Protein AF-0000000084616753 (afdb_homodimer)

Organism: Rhizophagus irregularis (strain DAOM 197198w) (NCBI:txid1432141)

pLDDT: mean 83.95, std 11.97, range [37.94, 97.12]

Radius of gyration: 23.98 Å; Cα contacts (8 Å, |Δi|>4): 654; chains: 2; bounding box: 52×78×60 Å

Solvent-accessible surface area (backbone atoms only — not comparable to full-atom values): 26994 Å² total; per-residue (Å²): 109,56,56,58,48,19,50,49,50,15,57,50,40,49,50,49,59,54,37,57,82,29,50,58,42,52,52,34,51,49,46,46,54,54,49,50,50,39,56,55,37,61,53,48,47,67,60,47,55,56,49,48,53,51,49,51,53,41,34,75,71,68,74,53,60,63,65,63,47,51,50,51,51,51,58,56,46,48,59,54,48,46,52,51,36,47,54,21,41,66,48,23,43,66,36,26,42,53,60,92,39,69,69,42,47,50,50,42,42,50,39,51,35,46,41,44,48,32,36,41,28,46,43,52,26,45,36,65,72,36,81,42,68,62,57,27,50,45,50,50,50,48,52,50,52,54,34,50,49,57,32,38,81,50,35,46,70,87,65,44,44,72,79,55,51,62,50,41,78,73,26,55,54,22,42,35,42,54,42,44,49,49,52,48,30,50,89,38,66,26,38,44,70,66,72,96,62,71,66,42,81,90,52,80,48,82,80,78,53,58,49,44,45,24,58,56,51,33,49,70,73,60,63,66,85,79,51,60,67,60,37,51,49,51,39,51,49,47,29,51,49,27,46,50,47,34,45,50,47,58,54,52,59,60,58,62,82,105,108,57,55,57,48,18,50,48,50,15,58,50,41,50,50,49,60,54,37,57,83,30,49,59,42,53,53,34,51,49,48,46,53,55,49,49,53,40,56,55,37,60,54,47,48,64,61,47,55,56,49,48,52,52,50,52,54,41,35,74,72,68,72,54,59,64,63,62,46,51,50,50,51,50,60,56,46,48,59,54,47,47,51,50,35,48,55,21,39,66,48,22,43,66,35,27,41,51,61,92,40,68,69,41,47,50,50,44,41,50,40,51,36,46,41,45,46,32,35,41,28,46,44,52,25,43,36,65,71,37,82,41,70,59,57,28,48,46,51,49,51,49,52,51,52,53,34,49,48,56,31,38,82,50,34,46,70,86,64,43,42,71,79,55,52,61,51,41,77,73,25,56,54,24,43,35,40,54,42,42,50,49,51,48,30,49,91,38,68,26,37,42,71,66,70,96,62,73,68,41,82,90,51,77,48,83,80,77,50,60,48,44,46,25,58,57,53,33,49,70,72,61,62,66,84,81,50,61,65,62,36,51,49,51,39,50,49,48,30,52,50,27,47,52,48,34,46,49,46,57,53,51,59,60,58,62,83,105

Structure (mmCIF, N/CA/C/O backbone):
data_AF-0000000084616753-model_v1
#
loop_
_entity.id
_entity.type
_entity.pdbx_description
1 polymer 'ATP-binding cassette multidrug transporter PDR18'
#
loop_
_atom_site.group_PDB
_atom_site.id
_atom_site.type_symbol
_atom_site.label_atom_id
_atom_site.label_alt_id
_atom_site.label_comp_id
_atom_site.label_asym_id
_atom_site.label_entity_id
_atom_site.label_seq_id
_atom_site.pdbx_PDB_ins_code
_atom_site.Cartn_x
_atom_site.Cartn_y
_atom_site.Cartn_z
_atom_site.occupancy
_atom_site.B_iso_or_equiv
_atom_site.auth_seq_id
_atom_site.auth_comp_id
_atom_site.auth_asym_id
_atom_site.auth_atom_id
_atom_site.pdbx_PDB_model_num
ATOM 1 N N . MET A 1 1 ? -6.938 -13.492 6.566 1 78.94 1 MET A N 1
ATOM 2 C CA . MET A 1 1 ? -6.109 -12.344 6.215 1 78.94 1 MET A CA 1
ATOM 3 C C . MET A 1 1 ? -6.848 -11.039 6.5 1 78.94 1 MET A C 1
ATOM 5 O O . MET A 1 1 ? -6.344 -10.18 7.227 1 78.94 1 MET A O 1
ATOM 9 N N . TYR A 1 2 ? -8.109 -10.969 6.227 1 80.56 2 TYR A N 1
ATOM 10 C CA . TYR A 1 2 ? -8.852 -9.727 6.379 1 80.56 2 TYR A CA 1
ATOM 11 C C . TYR A 1 2 ? -9.203 -9.469 7.84 1 80.56 2 TYR A C 1
ATOM 13 O O . TYR A 1 2 ? -9.211 -8.32 8.289 1 80.56 2 TYR A O 1
ATOM 21 N N . MET A 1 3 ? -9.367 -10.555 8.516 1 84.75 3 MET A N 1
ATOM 22 C CA . MET A 1 3 ? -9.617 -10.398 9.945 1 84.75 3 MET A CA 1
ATOM 23 C C . MET A 1 3 ? -8.359 -9.922 10.672 1 84.75 3 MET A C 1
ATOM 25 O O . MET A 1 3 ? -8.445 -9.102 11.586 1 84.75 3 MET A O 1
ATOM 29 N N . CYS A 1 4 ? -7.23 -10.43 10.188 1 84.75 4 CYS A N 1
ATOM 30 C CA . CYS A 1 4 ? -5.969 -9.992 10.766 1 84.75 4 CYS A CA 1
ATOM 31 C C . CYS A 1 4 ? -5.723 -8.516 10.484 1 84.75 4 CYS A C 1
ATOM 33 O O . CYS A 1 4 ? -5.215 -7.789 11.344 1 84.75 4 CYS A O 1
ATOM 35 N N . LEU A 1 5 ? -6.133 -8.172 9.359 1 84.38 5 LEU A N 1
ATOM 36 C CA . LEU A 1 5 ? -5.996 -6.762 8.992 1 84.38 5 LEU A CA 1
ATOM 37 C C . LEU A 1 5 ? -6.887 -5.887 9.875 1 84.38 5 LEU A C 1
ATOM 39 O O . LEU A 1 5 ? -6.477 -4.805 10.297 1 84.38 5 LEU A O 1
ATOM 43 N N . ALA A 1 6 ? -8.094 -6.395 10.094 1 89 6 ALA A N 1
ATOM 44 C CA . ALA A 1 6 ? -9.023 -5.656 10.938 1 89 6 ALA A CA 1
ATOM 45 C C . ALA A 1 6 ? -8.469 -5.5 12.352 1 89 6 ALA A C 1
ATOM 47 O O . ALA A 1 6 ? -8.562 -4.422 12.945 1 89 6 ALA A O 1
ATOM 48 N N . LEU A 1 7 ? -7.879 -6.535 12.828 1 87.62 7 LEU A N 1
ATOM 49 C CA . LEU A 1 7 ? -7.309 -6.492 14.164 1 87.62 7 LEU A CA 1
ATOM 50 C C . LEU A 1 7 ? -6.098 -5.566 14.211 1 87.62 7 LEU A C 1
ATOM 52 O O . LEU A 1 7 ? -5.895 -4.844 15.195 1 87.62 7 LEU A O 1
ATOM 56 N N . LEU A 1 8 ? -5.41 -5.629 13.195 1 85.88 8 LEU A N 1
ATOM 57 C CA . LEU A 1 8 ? -4.25 -4.75 13.117 1 85.88 8 LEU A CA 1
ATOM 58 C C . LEU A 1 8 ? -4.676 -3.285 13.094 1 85.88 8 LEU A C 1
ATOM 60 O O . LEU A 1 8 ? -4.148 -2.469 13.852 1 85.88 8 LEU A O 1
ATOM 64 N N . MET A 1 9 ? -5.555 -2.963 12.242 1 87 9 MET A N 1
ATOM 65 C CA . MET A 1 9 ? -6.039 -1.59 12.133 1 87 9 MET A CA 1
ATOM 66 C C . MET A 1 9 ? -6.707 -1.149 13.438 1 87 9 MET A C 1
ATOM 68 O O . MET A 1 9 ? -6.465 -0.041 13.914 1 87 9 MET A O 1
ATOM 72 N N . GLY A 1 10 ? -7.543 -2.074 13.961 1 86.25 10 GLY A N 1
ATOM 73 C CA . GLY A 1 10 ? -8.242 -1.763 15.195 1 86.25 10 GLY A CA 1
ATOM 74 C C . GLY A 1 10 ? -7.301 -1.526 16.359 1 86.25 10 GLY A C 1
ATOM 75 O O . GLY A 1 10 ? -7.531 -0.636 17.188 1 86.25 10 GLY A O 1
ATOM 76 N N . SER A 1 11 ? -6.27 -2.252 16.391 1 86.31 11 SER A N 1
ATOM 77 C CA . SER A 1 11 ? -5.324 -2.109 17.484 1 86.31 11 SER A CA 1
ATOM 78 C C . SER A 1 11 ? -4.438 -0.883 17.297 1 86.31 11 SER A C 1
ATOM 80 O O . SER A 1 11 ? -4 -0.269 18.281 1 86.31 11 SER A O 1
ATOM 82 N N . THR A 1 12 ? -4.191 -0.568 16.125 1 85.62 12 THR A N 1
ATOM 83 C CA . THR A 1 12 ? -3.326 0.57 15.836 1 85.62 12 THR A CA 1
ATOM 84 C C . THR A 1 12 ? -4.07 1.884 16.062 1 85.62 12 THR A C 1
ATOM 86 O O . THR A 1 12 ? -3.523 2.822 16.641 1 85.62 12 THR A O 1
ATOM 89 N N . TRP A 1 13 ? -5.195 1.979 15.492 1 88 13 TRP A N 1
ATOM 90 C CA . TRP A 1 13 ? -6.02 3.17 15.664 1 88 13 TRP A CA 1
ATOM 91 C C . TRP A 1 13 ? -7.109 2.93 16.703 1 88 13 TRP A C 1
ATOM 93 O O . TRP A 1 13 ? -8.289 3.178 16.438 1 88 13 TRP A O 1
ATOM 103 N N . TRP A 1 14 ? -6.664 2.426 17.797 1 82.75 14 TRP A N 1
ATOM 104 C CA . TRP A 1 14 ? -7.621 2.082 18.844 1 82.75 14 TRP A CA 1
ATOM 105 C C . TRP A 1 14 ? -8.336 3.328 19.359 1 82.75 14 TRP A C 1
ATOM 107 O O . TRP A 1 14 ? -7.695 4.23 19.906 1 82.75 14 TRP A O 1
ATOM 117 N N . LYS A 1 15 ? -9.625 3.416 19.172 1 80.56 15 LYS A N 1
ATOM 118 C CA . LYS A 1 15 ? -10.477 4.5 19.656 1 80.56 15 LYS A CA 1
ATOM 119 C C . LYS A 1 15 ? -9.844 5.859 19.375 1 80.56 15 LYS A C 1
ATOM 121 O O . LYS A 1 15 ? -9.445 6.566 20.297 1 80.56 15 LYS A O 1
ATOM 126 N N . VAL A 1 16 ? -9.898 6.176 18.094 1 78.12 16 VAL A N 1
ATOM 127 C CA . VAL A 1 16 ? -9.32 7.445 17.656 1 78.12 16 VAL A CA 1
ATOM 128 C C . VAL A 1 16 ? -10.094 8.609 18.281 1 78.12 16 VAL A C 1
ATOM 130 O O . VAL A 1 16 ? -11.328 8.609 18.266 1 78.12 16 VAL A O 1
ATOM 133 N N . GLY A 1 17 ? -9.594 9.32 19.141 1 78 17 GLY A N 1
ATOM 134 C CA . GLY A 1 17 ? -10.195 10.438 19.859 1 78 17 GLY A CA 1
ATOM 135 C C . GLY A 1 17 ? -10.695 11.539 18.938 1 78 17 GLY A C 1
ATOM 136 O O . GLY A 1 17 ? -10.664 11.391 17.703 1 78 17 GLY A O 1
ATOM 137 N N . LEU A 1 18 ? -11.375 12.523 19.484 1 80.62 18 LEU A N 1
ATOM 138 C CA . LEU A 1 18 ? -11.953 13.648 18.75 1 80.62 18 LEU A CA 1
ATOM 139 C C . LEU A 1 18 ? -11.141 14.922 18.984 1 80.62 18 LEU A C 1
ATOM 141 O O . LEU A 1 18 ? -11.695 16.016 18.969 1 80.62 18 LEU A O 1
ATOM 145 N N . GLU A 1 19 ? -9.852 14.641 19.078 1 79.56 19 GLU A N 1
ATOM 146 C CA . GLU A 1 19 ? -8.953 15.789 19.172 1 79.56 19 GLU A CA 1
ATOM 147 C C . GLU A 1 19 ? -8.352 16.125 17.812 1 79.56 19 GLU A C 1
ATOM 149 O O . GLU A 1 19 ? -8.328 15.289 16.906 1 79.56 19 GLU A O 1
ATOM 154 N N . GLN A 1 20 ? -7.926 17.328 17.672 1 76.69 20 GLN A N 1
ATOM 155 C CA . GLN A 1 20 ? -7.367 17.812 16.406 1 76.69 20 GLN A CA 1
ATOM 156 C C . GLN A 1 20 ? -6.215 16.922 15.945 1 76.69 20 GLN A C 1
ATOM 158 O O . GLN A 1 20 ? -6.059 16.672 14.75 1 76.69 20 GLN A O 1
ATOM 163 N N . LYS A 1 21 ? -5.43 16.438 16.938 1 74 21 LYS A N 1
ATOM 164 C CA . LYS A 1 21 ? -4.277 15.617 16.594 1 74 21 LYS A CA 1
ATOM 165 C C . LYS A 1 21 ? -4.715 14.273 16.016 1 74 21 LYS A C 1
ATOM 167 O O . LYS A 1 21 ? -3.951 13.625 15.297 1 74 21 LYS A O 1
ATOM 172 N N . ASN A 1 22 ? -5.984 13.906 16.266 1 81.38 22 ASN A N 1
ATOM 173 C CA . ASN A 1 22 ? -6.477 12.594 15.852 1 81.38 22 ASN A CA 1
ATOM 174 C C . ASN A 1 22 ? -7.129 12.656 14.469 1 81.38 22 ASN A C 1
ATOM 176 O O . ASN A 1 22 ? -7.484 11.625 13.906 1 81.38 22 ASN A O 1
ATOM 180 N N . ILE A 1 23 ? -7.254 13.867 13.961 1 83.81 23 ILE A N 1
ATOM 181 C CA . ILE A 1 23 ? -7.91 14.023 12.664 1 83.81 23 ILE A CA 1
ATOM 182 C C . ILE A 1 23 ? -7.086 13.328 11.578 1 83.81 23 ILE A C 1
ATOM 184 O O . ILE A 1 23 ? -7.629 12.586 10.758 1 83.81 23 ILE A O 1
ATOM 188 N N . GLU A 1 24 ? -5.805 13.523 11.656 1 83.5 24 GLU A N 1
ATOM 189 C CA . GLU A 1 24 ? -4.938 12.898 10.656 1 83.5 24 GLU A CA 1
ATOM 190 C C . GLU A 1 24 ? -4.93 11.383 10.805 1 83.5 24 GLU A C 1
ATOM 192 O O . GLU A 1 24 ? -4.844 10.656 9.812 1 83.5 24 GLU A O 1
ATOM 197 N N . ASP A 1 25 ? -5.055 10.938 12.023 1 85.88 25 ASP A N 1
ATOM 198 C CA . ASP A 1 25 ? -5.082 9.5 12.281 1 85.88 25 ASP A CA 1
ATOM 199 C C . ASP A 1 25 ? -6.359 8.867 11.727 1 85.88 25 ASP A C 1
ATOM 201 O O . ASP A 1 25 ? -6.332 7.75 11.219 1 85.88 25 ASP A O 1
ATOM 205 N N . ARG A 1 26 ? -7.391 9.617 11.852 1 87.75 26 ARG A N 1
ATOM 206 C CA . ARG A 1 26 ? -8.656 9.117 11.312 1 87.75 26 ARG A CA 1
ATOM 207 C C . ARG A 1 26 ? -8.609 9.031 9.797 1 87.75 26 ARG A C 1
ATOM 209 O O . ARG A 1 26 ? -9.07 8.039 9.211 1 87.75 26 ARG A O 1
ATOM 216 N N . PHE A 1 27 ? -8.023 10.031 9.203 1 90 27 PHE A N 1
ATOM 217 C CA . PHE A 1 27 ? -7.855 10.008 7.754 1 90 27 PHE A CA 1
ATOM 218 C C . PHE A 1 27 ? -6.984 8.836 7.324 1 90 27 PHE A C 1
ATOM 220 O O . PHE A 1 27 ? -7.312 8.133 6.363 1 90 27 PHE A O 1
ATOM 227 N N . SER A 1 28 ? -5.949 8.641 8.094 1 91.06 28 SER A N 1
ATOM 228 C CA . SER A 1 28 ? -5.004 7.59 7.734 1 91.06 28 SER A CA 1
ATOM 229 C C . SER A 1 28 ? -5.629 6.207 7.895 1 91.06 28 SER A C 1
ATOM 231 O O . SER A 1 28 ? -5.336 5.293 7.121 1 91.06 28 SER A O 1
ATOM 233 N N . ALA A 1 29 ? -6.438 6.047 8.859 1 90.94 29 ALA A N 1
ATOM 234 C CA . ALA A 1 29 ? -7.105 4.766 9.07 1 90.94 29 ALA A CA 1
ATOM 235 C C . ALA A 1 29 ? -8.008 4.41 7.891 1 90.94 29 ALA A C 1
ATOM 237 O O . ALA A 1 29 ? -8 3.273 7.418 1 90.94 29 ALA A O 1
ATOM 238 N N . HIS A 1 30 ? -8.781 5.387 7.441 1 92.75 30 HIS A N 1
ATOM 239 C CA . HIS A 1 30 ? -9.68 5.145 6.324 1 92.75 30 HIS A CA 1
ATOM 240 C C . HIS A 1 30 ? -8.906 4.902 5.031 1 92.75 30 HIS A C 1
ATOM 242 O O . HIS A 1 30 ? -9.281 4.039 4.234 1 92.75 30 HIS A O 1
ATOM 248 N N . PHE A 1 31 ? -7.906 5.691 4.902 1 93.44 31 PHE A N 1
ATOM 249 C CA . PHE A 1 31 ? -7.066 5.508 3.723 1 93.44 31 PHE A CA 1
ATOM 250 C C . PHE A 1 31 ? -6.477 4.105 3.689 1 93.44 31 PHE A C 1
ATOM 252 O O . PHE A 1 31 ? -6.508 3.436 2.654 1 93.44 31 PHE A O 1
ATOM 259 N N . PHE A 1 32 ? -5.945 3.688 4.797 1 92.5 32 PHE A N 1
ATOM 260 C CA . PHE A 1 32 ? -5.32 2.371 4.898 1 92.5 32 PHE A CA 1
ATOM 261 C C . PHE A 1 32 ? -6.34 1.27 4.629 1 92.5 32 PHE A C 1
ATOM 263 O O . PHE A 1 32 ? -6.039 0.297 3.934 1 92.5 32 PHE A O 1
ATOM 270 N N . SER A 1 33 ? -7.492 1.395 5.168 1 91.44 33 SER A N 1
ATOM 271 C CA . SER A 1 33 ? -8.516 0.373 4.996 1 91.44 33 SER A CA 1
ATOM 272 C C . SER A 1 33 ? -8.852 0.172 3.52 1 91.44 33 SER A C 1
ATOM 274 O O . SER A 1 33 ? -8.891 -0.961 3.035 1 91.44 33 SER A O 1
ATOM 276 N N . VAL A 1 34 ? -9.008 1.267 2.828 1 93.06 34 VAL A N 1
ATOM 277 C CA . VAL A 1 34 ? -9.406 1.198 1.426 1 93.06 34 VAL A CA 1
ATOM 278 C C . VAL A 1 34 ? -8.25 0.659 0.584 1 93.06 34 VAL A C 1
ATOM 280 O O . VAL A 1 34 ? -8.438 -0.262 -0.215 1 93.06 34 VAL A O 1
ATOM 283 N N . THR A 1 35 ? -7.094 1.194 0.803 1 91.69 35 THR A N 1
ATOM 284 C CA . THR A 1 35 ? -5.965 0.876 -0.065 1 91.69 35 THR A CA 1
ATOM 285 C C . THR A 1 35 ? -5.426 -0.519 0.239 1 91.69 35 THR A C 1
ATOM 287 O O . THR A 1 35 ? -5.102 -1.278 -0.677 1 91.69 35 THR A O 1
ATOM 290 N N . PHE A 1 36 ? -5.309 -0.853 1.466 1 89.62 36 PHE A N 1
ATOM 291 C CA . PHE A 1 36 ? -4.719 -2.145 1.792 1 89.62 36 PHE A CA 1
ATOM 292 C C . PHE A 1 36 ? -5.68 -3.279 1.458 1 89.62 36 PHE A C 1
ATOM 294 O O . PHE A 1 36 ? -5.254 -4.355 1.027 1 89.62 36 PHE A O 1
ATOM 301 N N . LEU A 1 37 ? -6.957 -3.074 1.697 1 87.81 37 LEU A N 1
ATOM 302 C CA . LEU A 1 37 ? -7.922 -4.082 1.27 1 87.81 37 LEU A CA 1
ATOM 303 C C . LEU A 1 37 ? -7.855 -4.293 -0.24 1 87.81 37 LEU A C 1
ATOM 305 O O . LEU A 1 37 ? -7.961 -5.422 -0.718 1 87.81 37 LEU A O 1
ATOM 309 N N . SER A 1 38 ? -7.707 -3.211 -0.921 1 90.62 38 SER A N 1
ATOM 310 C CA . SER A 1 38 ? -7.57 -3.297 -2.371 1 90.62 38 SER A CA 1
ATOM 311 C C . SER A 1 38 ? -6.312 -4.062 -2.766 1 90.62 38 SER A C 1
ATOM 313 O O . SER A 1 38 ? -6.336 -4.867 -3.697 1 90.62 38 SER A O 1
ATOM 315 N N . LEU A 1 39 ? -5.27 -3.857 -2.055 1 87.88 39 LEU A N 1
ATOM 316 C CA . LEU A 1 39 ? -4.012 -4.531 -2.355 1 87.88 39 LEU A CA 1
ATOM 317 C C . LEU A 1 39 ? -4.094 -6.016 -2.029 1 87.88 39 LEU A C 1
ATOM 319 O O . LEU A 1 39 ? -3.498 -6.844 -2.721 1 87.88 39 LEU A O 1
ATOM 323 N N . MET A 1 40 ? -4.793 -6.344 -1.05 1 85.56 40 MET A N 1
ATOM 324 C CA . MET A 1 40 ? -4.926 -7.738 -0.638 1 85.56 40 MET A CA 1
ATOM 325 C C . MET A 1 40 ? -5.742 -8.531 -1.653 1 85.56 40 MET A C 1
ATOM 327 O O . MET A 1 40 ? -5.676 -9.758 -1.685 1 85.56 40 MET A O 1
ATOM 331 N N . SER A 1 41 ? -6.512 -7.867 -2.455 1 85.31 41 SER A N 1
ATOM 332 C CA . SER A 1 41 ? -7.309 -8.547 -3.473 1 85.31 41 SER A CA 1
ATOM 333 C C . SER A 1 41 ? -6.426 -9.305 -4.457 1 85.31 41 SER A C 1
ATOM 335 O O . SER A 1 41 ? -6.887 -10.234 -5.125 1 85.31 41 SER A O 1
ATOM 337 N N . VAL A 1 42 ? -5.129 -8.953 -4.523 1 83 42 VAL A N 1
ATOM 338 C CA . VAL A 1 42 ? -4.199 -9.602 -5.441 1 83 42 VAL A CA 1
ATOM 339 C C . VAL A 1 42 ? -4.039 -11.07 -5.055 1 83 42 VAL A C 1
ATOM 341 O O . VAL A 1 42 ? -3.672 -11.898 -5.891 1 83 42 VAL A O 1
ATOM 344 N N . ALA A 1 43 ? -4.32 -11.383 -3.799 1 78.69 43 ALA A N 1
ATOM 345 C CA . ALA A 1 43 ? -4.215 -12.75 -3.303 1 78.69 43 ALA A CA 1
ATOM 346 C C . ALA A 1 43 ? -5.199 -13.672 -4.016 1 78.69 43 ALA A C 1
ATOM 348 O O . ALA A 1 43 ? -5.059 -14.898 -3.971 1 78.69 43 ALA A O 1
ATOM 349 N N . GLY A 1 44 ? -6.18 -13.109 -4.734 1 79.88 44 GLY A N 1
ATOM 350 C CA . GLY A 1 44 ? -7.172 -13.906 -5.438 1 79.88 44 GLY A CA 1
ATOM 351 C C . GLY A 1 44 ? -6.703 -14.367 -6.805 1 79.88 44 GLY A C 1
ATOM 352 O O . GLY A 1 44 ? -7.324 -15.234 -7.418 1 79.88 44 GLY A O 1
ATOM 353 N N . ILE A 1 45 ? -5.57 -13.93 -7.23 1 83.25 45 ILE A N 1
ATOM 354 C CA . ILE A 1 45 ? -5.113 -14.172 -8.594 1 83.25 45 ILE A CA 1
ATOM 355 C C . ILE A 1 45 ? -4.867 -15.664 -8.805 1 83.25 45 ILE A C 1
ATOM 357 O O . ILE A 1 45 ? -5.355 -16.25 -9.773 1 83.25 45 ILE A O 1
ATOM 361 N N . PRO A 1 46 ? -4.105 -16.281 -7.867 1 79.56 46 PRO A N 1
ATOM 362 C CA . PRO A 1 46 ? -3.855 -17.703 -8.102 1 79.56 46 PRO A CA 1
ATOM 363 C C . PRO A 1 46 ? -5.141 -18.531 -8.148 1 79.56 46 PRO A C 1
ATOM 365 O O . PRO A 1 46 ? -5.266 -19.438 -8.984 1 79.56 46 PRO A O 1
ATOM 368 N N . GLY A 1 47 ? -6.074 -18.25 -7.273 1 80.56 47 GLY A N 1
ATOM 369 C CA . GLY A 1 47 ? -7.348 -18.953 -7.289 1 80.56 47 GLY A CA 1
ATOM 370 C C . GLY A 1 47 ? -8.109 -18.781 -8.594 1 80.56 47 GLY A C 1
ATOM 371 O O . GLY A 1 47 ? -8.656 -19.75 -9.133 1 80.56 47 GLY A O 1
ATOM 372 N N . PHE A 1 48 ? -8.031 -17.672 -9.086 1 83.62 48 PHE A N 1
ATOM 373 C CA . PHE A 1 48 ? -8.742 -17.406 -10.328 1 83.62 48 PHE A CA 1
ATOM 374 C C . PHE A 1 48 ? -8.055 -18.094 -11.508 1 83.62 48 PHE A C 1
ATOM 376 O O . PHE A 1 48 ? -8.719 -18.641 -12.391 1 83.62 48 PHE A O 1
ATOM 383 N N . LEU A 1 49 ? -6.809 -18.047 -11.57 1 80.94 49 LEU A N 1
ATOM 384 C CA . LEU A 1 49 ? -6.082 -18.656 -12.68 1 80.94 49 LEU A CA 1
ATOM 385 C C . LEU A 1 49 ? -6.301 -20.156 -12.711 1 80.94 49 LEU A C 1
ATOM 387 O O . LEU A 1 49 ? -6.418 -20.75 -13.789 1 80.94 49 LEU A O 1
ATOM 391 N N . GLU A 1 50 ? -6.297 -20.734 -11.492 1 81.69 50 GLU A N 1
ATOM 392 C CA . GLU A 1 50 ? -6.59 -22.156 -11.43 1 81.69 50 GLU A CA 1
ATOM 393 C C . GLU A 1 50 ? -7.996 -22.453 -11.93 1 81.69 50 GLU A C 1
ATOM 395 O O . GLU A 1 50 ? -8.203 -23.422 -12.68 1 81.69 50 GLU A O 1
ATOM 400 N N . GLU A 1 51 ? -8.922 -21.656 -11.469 1 82.19 51 GLU A N 1
ATOM 401 C CA . GLU A 1 51 ? -10.305 -21.828 -11.883 1 82.19 51 GLU A CA 1
ATOM 402 C C . GLU A 1 51 ? -10.461 -21.625 -13.391 1 82.19 51 GLU A C 1
ATOM 404 O O . GLU A 1 51 ? -11.25 -22.312 -14.039 1 82.19 51 GLU A O 1
ATOM 409 N N . ARG A 1 52 ? -9.781 -20.688 -13.883 1 81.38 52 ARG A N 1
ATOM 410 C CA . ARG A 1 52 ? -9.836 -20.375 -15.305 1 81.38 52 ARG A CA 1
ATOM 411 C C . ARG A 1 52 ? -9.336 -21.547 -16.141 1 81.38 52 ARG A C 1
ATOM 413 O O . ARG A 1 52 ? -9.867 -21.812 -17.219 1 81.38 52 ARG A O 1
ATOM 420 N N . LEU A 1 53 ? -8.328 -22.203 -15.648 1 80.81 53 LEU A N 1
ATOM 421 C CA . LEU A 1 53 ? -7.801 -23.359 -16.359 1 80.81 53 LEU A CA 1
ATOM 422 C C . LEU A 1 53 ? -8.844 -24.469 -16.438 1 80.81 53 LEU A C 1
ATOM 424 O O . LEU A 1 53 ? -8.992 -25.109 -17.469 1 80.81 53 LEU A O 1
ATOM 428 N N . VAL A 1 54 ? -9.516 -24.641 -15.344 1 80.06 54 VAL A N 1
ATOM 429 C CA . VAL A 1 54 ? -10.57 -25.656 -15.297 1 80.06 54 VAL A CA 1
ATOM 430 C C . VAL A 1 54 ? -11.703 -25.266 -16.25 1 80.06 54 VAL A C 1
ATOM 432 O O . VAL A 1 54 ? -12.203 -26.109 -17 1 80.06 54 VAL A O 1
ATOM 435 N N . PHE A 1 55 ? -12.07 -24.047 -16.219 1 82.25 55 PHE A N 1
ATOM 436 C CA . PHE A 1 55 ? -13.125 -23.547 -17.078 1 82.25 55 PHE A CA 1
ATOM 437 C C . PHE A 1 55 ? -12.766 -23.75 -18.547 1 82.25 55 PHE A C 1
ATOM 439 O O . PHE A 1 55 ? -13.609 -24.156 -19.344 1 82.25 55 PHE A O 1
ATOM 446 N N . GLN A 1 56 ? -11.57 -23.453 -18.922 1 79.81 56 GLN A N 1
ATOM 447 C CA . GLN A 1 56 ? -11.133 -23.578 -20.297 1 79.81 56 GLN A CA 1
ATOM 448 C C . GLN A 1 56 ? -11.18 -25.047 -20.75 1 79.81 56 GLN A C 1
ATOM 450 O O . GLN A 1 56 ? -11.555 -25.328 -21.891 1 79.81 56 GLN A O 1
ATOM 455 N N . ARG A 1 57 ? -10.922 -25.891 -19.828 1 80.69 57 ARG A N 1
ATOM 456 C CA . ARG A 1 57 ? -10.977 -27.312 -20.156 1 80.69 57 ARG A CA 1
ATOM 457 C C . ARG A 1 57 ? -12.414 -27.766 -20.359 1 80.69 57 ARG A C 1
ATOM 459 O O . ARG A 1 57 ? -12.703 -28.516 -21.297 1 80.69 57 ARG A O 1
ATOM 466 N N . GLU A 1 58 ? -13.227 -27.312 -19.531 1 78.62 58 GLU A N 1
ATOM 467 C CA . GLU A 1 58 ? -14.633 -27.688 -19.625 1 78.62 58 GLU A CA 1
ATOM 468 C C . GLU A 1 58 ? -15.305 -27.047 -20.828 1 78.62 58 GLU A C 1
ATOM 470 O O . GLU A 1 58 ? -16.188 -27.641 -21.453 1 78.62 58 GLU A O 1
ATOM 475 N N . ARG A 1 59 ? -14.914 -25.906 -21.188 1 77.69 59 ARG A N 1
ATOM 476 C CA . ARG A 1 59 ? -15.453 -25.203 -22.344 1 77.69 59 ARG A CA 1
ATOM 477 C C . ARG A 1 59 ? -15.031 -25.875 -23.641 1 77.69 59 ARG A C 1
ATOM 479 O O . ARG A 1 59 ? -15.781 -25.875 -24.625 1 77.69 59 ARG A O 1
ATOM 486 N N . SER A 1 60 ? -13.812 -26.297 -23.594 1 78.31 60 SER A N 1
ATOM 487 C CA . SER A 1 60 ? -13.297 -26.969 -24.781 1 78.31 60 SER A CA 1
ATOM 488 C C . SER A 1 60 ? -14.102 -28.219 -25.109 1 78.31 60 SER A C 1
ATOM 490 O O . SER A 1 60 ? -14.195 -28.625 -26.266 1 78.31 60 SER A O 1
ATOM 492 N N . ILE A 1 61 ? -14.797 -28.719 -24.078 1 75.69 61 ILE A N 1
ATOM 493 C CA . ILE A 1 61 ? -15.602 -29.922 -24.297 1 75.69 61 ILE A CA 1
ATOM 494 C C . ILE A 1 61 ? -17.062 -29.531 -24.5 1 75.69 61 ILE A C 1
ATOM 496 O O . ILE A 1 61 ? -17.922 -30.391 -24.672 1 75.69 61 ILE A O 1
ATOM 500 N N . GLY A 1 62 ? -17.359 -28.234 -24.594 1 69.75 62 GLY A N 1
ATOM 501 C CA . GLY A 1 62 ? -18.688 -27.719 -24.922 1 69.75 62 GLY A CA 1
ATOM 502 C C . GLY A 1 62 ? -19.625 -27.672 -23.734 1 69.75 62 GLY A C 1
ATOM 503 O O . GLY A 1 62 ? -20.844 -27.578 -23.891 1 69.75 62 GLY A O 1
ATOM 504 N N . PHE A 1 63 ? -19.156 -27.797 -22.547 1 69.25 63 PHE A N 1
ATOM 505 C CA . PHE A 1 63 ? -20 -27.953 -21.375 1 69.25 63 PHE A CA 1
ATOM 506 C C . PHE A 1 63 ? -20.547 -26.609 -20.906 1 69.25 63 PHE A C 1
ATOM 508 O O . PHE A 1 63 ? -21.719 -26.516 -20.516 1 69.25 63 PHE A O 1
ATOM 515 N N . TYR A 1 64 ? -19.719 -25.578 -20.875 1 69.38 64 TYR A N 1
ATOM 516 C CA . TYR A 1 64 ? -20.188 -24.328 -20.297 1 69.38 64 TYR A CA 1
ATOM 517 C C . TYR A 1 64 ? -19.953 -23.156 -21.266 1 69.38 64 TYR A C 1
ATOM 519 O O . TYR A 1 64 ? -19 -23.156 -22.031 1 69.38 64 TYR A O 1
ATOM 527 N N . SER A 1 65 ? -21.047 -22.312 -21.359 1 83.75 65 SER A N 1
ATOM 528 C CA . SER A 1 65 ? -20.875 -21.062 -22.094 1 83.75 65 SER A CA 1
ATOM 529 C C . SER A 1 65 ? -20.234 -19.984 -21.234 1 83.75 65 SER A C 1
ATOM 531 O O . SER A 1 65 ? -20.203 -20.109 -20 1 83.75 65 SER A O 1
ATOM 533 N N . VAL A 1 66 ? -19.641 -19.031 -21.812 1 87.62 66 VAL A N 1
ATOM 534 C CA . VAL A 1 66 ? -18.891 -17.969 -21.156 1 87.62 66 VAL A CA 1
ATOM 535 C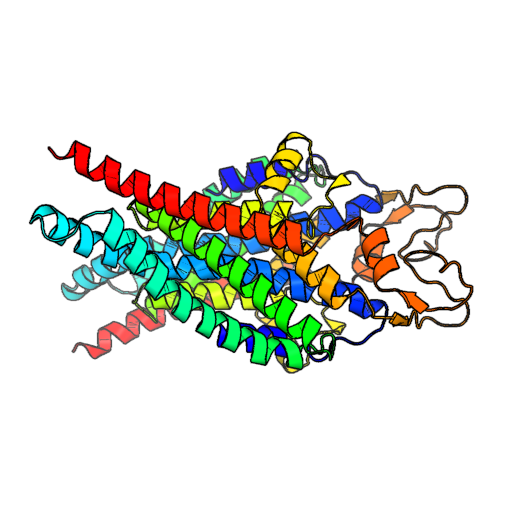 C . VAL A 1 66 ? -19.844 -17.141 -20.297 1 87.62 66 VAL A C 1
ATOM 537 O O . VAL A 1 66 ? -19.5 -16.781 -19.156 1 87.62 66 VAL A O 1
ATOM 540 N N . GLY A 1 67 ? -21.062 -16.891 -20.688 1 88.94 67 GLY A N 1
ATOM 541 C CA . GLY A 1 67 ? -22.031 -16.078 -19.984 1 88.94 67 GLY A CA 1
ATOM 542 C C . GLY A 1 67 ? -22.391 -16.625 -18.625 1 88.94 67 GLY A C 1
ATOM 543 O O . GLY A 1 67 ? -22.172 -15.977 -17.594 1 88.94 67 GLY A O 1
ATOM 544 N N . PRO A 1 68 ? -22.797 -17.906 -18.656 1 88.31 68 PRO A N 1
ATOM 545 C CA . PRO A 1 68 ? -23.156 -18.531 -17.375 1 88.31 68 PRO A CA 1
ATOM 546 C C . PRO A 1 68 ? -21.969 -18.625 -16.422 1 88.31 68 PRO A C 1
ATOM 548 O O . PRO A 1 68 ? -22.141 -18.516 -15.195 1 88.31 68 PRO A O 1
ATOM 551 N N . TYR A 1 69 ? -20.859 -18.781 -16.953 1 88.5 69 TYR A N 1
ATOM 552 C CA . TYR A 1 69 ? -19.672 -18.875 -16.109 1 88.5 69 TYR A CA 1
ATOM 553 C C . TYR A 1 69 ? -19.391 -17.562 -15.406 1 88.5 69 TYR A C 1
ATOM 555 O O . TYR A 1 69 ? -19.156 -17.531 -14.195 1 88.5 69 TYR A O 1
ATOM 563 N N . VAL A 1 70 ? -19.375 -16.531 -16.203 1 90.25 70 VAL A N 1
ATOM 564 C CA . VAL A 1 70 ? -19.094 -15.211 -15.648 1 90.25 70 VAL A CA 1
ATOM 565 C C . VAL A 1 70 ? -20.156 -14.836 -14.617 1 90.25 70 VAL A C 1
ATOM 567 O O . VAL A 1 70 ? -19.844 -14.289 -13.562 1 90.25 70 VAL A O 1
ATOM 570 N N . LEU A 1 71 ? -21.359 -15.188 -14.898 1 91.06 71 LEU A N 1
ATOM 571 C CA . LEU A 1 71 ? -22.453 -14.891 -13.977 1 91.06 71 LEU A CA 1
ATOM 572 C C . LEU A 1 71 ? -22.328 -15.727 -12.711 1 91.06 71 LEU A C 1
ATOM 574 O O . LEU A 1 71 ? -22.578 -15.234 -11.609 1 91.06 71 LEU A O 1
ATOM 578 N N . ALA A 1 72 ? -22.016 -17 -12.891 1 88.81 72 ALA A N 1
ATOM 579 C CA . ALA A 1 72 ? -21.828 -17.875 -11.734 1 88.81 72 ALA A CA 1
ATOM 580 C C . ALA A 1 72 ? -20.656 -17.406 -10.867 1 88.81 72 ALA A C 1
ATOM 582 O O . ALA A 1 72 ? -20.766 -17.375 -9.641 1 88.81 72 ALA A O 1
ATOM 583 N N . ASN A 1 73 ? -19.656 -17.016 -11.578 1 88.75 73 ASN A N 1
ATOM 584 C CA . ASN A 1 73 ? -18.484 -16.5 -10.859 1 88.75 73 ASN A CA 1
ATOM 585 C C . ASN A 1 73 ? -18.828 -15.25 -10.062 1 88.75 73 ASN A C 1
ATOM 587 O O . ASN A 1 73 ? -18.406 -15.109 -8.914 1 88.75 73 ASN A O 1
ATOM 591 N N . THR A 1 74 ? -19.562 -14.398 -10.648 1 90.94 74 THR A N 1
ATOM 592 C CA . THR A 1 74 ? -19.953 -13.148 -10 1 90.94 74 THR A CA 1
ATOM 593 C C . THR A 1 74 ? -20.906 -13.422 -8.828 1 90.94 74 THR A C 1
ATOM 595 O O . THR A 1 74 ? -20.75 -12.844 -7.75 1 90.94 74 THR A O 1
ATOM 598 N N . LEU A 1 75 ? -21.797 -14.305 -9 1 91.12 75 LEU A N 1
ATOM 599 C CA . LEU A 1 75 ? -22.797 -14.617 -7.977 1 91.12 75 LEU A CA 1
ATOM 600 C C . LEU A 1 75 ? -22.141 -15.32 -6.789 1 91.12 75 LEU A C 1
ATOM 602 O O . LEU A 1 75 ? -22.547 -15.117 -5.645 1 91.12 75 LEU A O 1
ATOM 606 N N . ILE A 1 76 ? -21.234 -16.109 -7.035 1 88.38 76 ILE A N 1
ATOM 607 C CA . ILE A 1 76 ? -20.547 -16.844 -5.973 1 88.38 76 ILE A CA 1
ATOM 608 C C . ILE A 1 76 ? -19.594 -15.914 -5.238 1 88.38 76 ILE A C 1
ATOM 610 O O . ILE A 1 76 ? -19.438 -16 -4.02 1 88.38 76 ILE A O 1
ATOM 614 N N . SER A 1 77 ? -18.969 -15.039 -5.969 1 89.31 77 SER A N 1
ATOM 615 C CA . SER A 1 77 ? -18 -14.125 -5.379 1 89.31 77 SER A CA 1
ATOM 616 C C . SER A 1 77 ? -18.688 -13.102 -4.473 1 89.31 77 SER A C 1
ATOM 618 O O . SER A 1 77 ? -18.109 -12.648 -3.49 1 89.31 77 SER A O 1
ATOM 620 N N . THR A 1 78 ? -19.922 -12.781 -4.77 1 92 78 THR A N 1
ATOM 621 C CA . THR A 1 78 ? -20.609 -11.711 -4.066 1 92 78 THR A CA 1
ATOM 622 C C . THR A 1 78 ? -20.828 -12.07 -2.6 1 92 78 THR A C 1
ATOM 624 O O . THR A 1 78 ? -20.438 -11.312 -1.707 1 92 78 THR A O 1
ATOM 627 N N . PRO A 1 79 ? -21.375 -13.242 -2.326 1 92.31 79 PRO A N 1
ATOM 628 C CA . PRO A 1 79 ? -21.531 -13.586 -0.912 1 92.31 79 PRO A CA 1
ATOM 629 C C . PRO A 1 79 ? -20.203 -13.75 -0.194 1 92.31 79 PRO A C 1
ATOM 631 O O . PRO A 1 79 ? -20.078 -13.43 0.992 1 92.31 79 PRO A O 1
ATOM 634 N N . PHE A 1 80 ? -19.297 -14.266 -0.862 1 90.69 80 PHE A N 1
ATOM 635 C CA . PHE A 1 80 ? -17.984 -14.453 -0.271 1 90.69 80 PHE A CA 1
ATOM 636 C C . PHE A 1 80 ? -17.375 -13.109 0.107 1 90.69 80 PHE A C 1
ATOM 638 O O . PHE A 1 80 ? -16.859 -12.945 1.216 1 90.69 80 PHE A O 1
ATOM 645 N N . LEU A 1 81 ? -17.438 -12.156 -0.781 1 92.5 81 LEU A N 1
ATOM 646 C CA . LEU A 1 81 ? -16.906 -10.828 -0.523 1 92.5 81 LEU A CA 1
ATOM 647 C C . LEU A 1 81 ? -17.688 -10.133 0.59 1 92.5 81 LEU A C 1
ATOM 649 O O . LEU A 1 81 ? -17.109 -9.383 1.384 1 92.5 81 LEU A O 1
ATOM 653 N N . MET A 1 82 ? -18.938 -10.422 0.618 1 94.06 82 MET A N 1
ATOM 654 C CA . MET A 1 82 ? -19.781 -9.836 1.664 1 94.06 82 MET A CA 1
ATOM 655 C C . MET A 1 82 ? -19.359 -10.352 3.039 1 94.06 82 MET A C 1
ATOM 657 O O . MET A 1 82 ? -19.312 -9.586 4.004 1 94.06 82 MET A O 1
ATOM 661 N N . ILE A 1 83 ? -19.094 -11.586 3.09 1 93.44 83 ILE A N 1
ATOM 662 C CA . ILE A 1 83 ? -18.672 -12.172 4.355 1 93.44 83 ILE A CA 1
ATOM 663 C C . ILE A 1 83 ? -17.328 -11.578 4.781 1 93.44 83 ILE A C 1
ATOM 665 O O . ILE A 1 83 ? -17.125 -11.242 5.953 1 93.44 83 ILE A O 1
ATOM 669 N N . ILE A 1 84 ? -16.469 -11.414 3.863 1 90.62 84 ILE A N 1
ATOM 670 C CA . ILE A 1 84 ? -15.148 -10.852 4.137 1 90.62 84 ILE A CA 1
ATOM 671 C C . ILE A 1 84 ? -15.289 -9.414 4.633 1 90.62 84 ILE A C 1
ATOM 673 O O . ILE A 1 84 ? -14.711 -9.039 5.652 1 90.62 84 ILE A O 1
ATOM 677 N N . THR A 1 85 ? -16.078 -8.656 3.963 1 93.06 85 THR A N 1
ATOM 678 C CA . THR A 1 85 ? -16.25 -7.246 4.305 1 93.06 85 THR A CA 1
ATOM 679 C C . THR A 1 85 ? -16.984 -7.098 5.637 1 93.06 85 THR A C 1
ATOM 681 O O . THR A 1 85 ? -16.641 -6.219 6.434 1 93.06 85 THR A O 1
ATOM 684 N N . LEU A 1 86 ? -17.969 -7.953 5.816 1 93.5 86 LEU A N 1
ATOM 685 C CA . LEU A 1 86 ? -18.688 -7.914 7.078 1 93.5 86 LEU A CA 1
ATOM 686 C C . LEU A 1 86 ? -17.781 -8.25 8.25 1 93.5 86 LEU A C 1
ATOM 688 O O . LEU 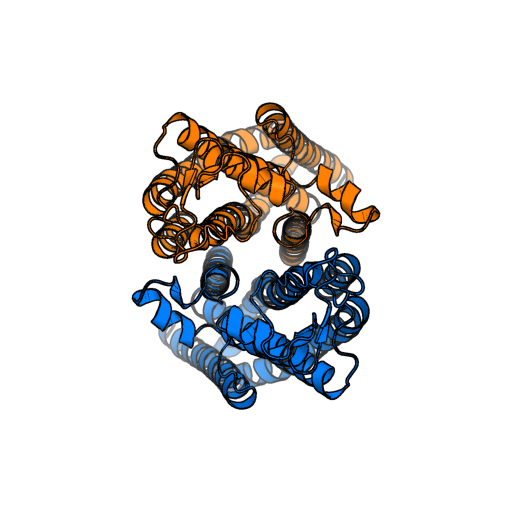A 1 86 ? -17.828 -7.59 9.289 1 93.5 86 LEU A O 1
ATOM 692 N N . SER A 1 87 ? -17.047 -9.258 8.102 1 92.38 87 SER A N 1
ATOM 693 C CA . SER A 1 87 ? -16.125 -9.656 9.148 1 92.38 87 SER A CA 1
ATOM 694 C C . SER A 1 87 ? -15.109 -8.555 9.438 1 92.38 87 SER A C 1
ATOM 696 O O . SER A 1 87 ? -14.766 -8.297 10.594 1 92.38 87 SER A O 1
ATOM 698 N N . PHE A 1 88 ? -14.625 -7.941 8.43 1 92.38 88 PHE A N 1
ATOM 699 C CA . PHE A 1 88 ? -13.664 -6.852 8.57 1 92.38 88 PHE A CA 1
ATOM 700 C C . PHE A 1 88 ? -14.305 -5.656 9.266 1 92.38 88 PHE A C 1
ATOM 702 O O . PHE A 1 88 ? -13.758 -5.121 10.227 1 92.38 88 PHE A O 1
ATOM 709 N N . SER A 1 89 ? -15.469 -5.27 8.82 1 92 89 SER A N 1
ATOM 710 C CA . SER A 1 89 ? -16.109 -4.051 9.289 1 92 89 SER A CA 1
ATOM 711 C C . SER A 1 89 ? -16.609 -4.199 10.727 1 92 89 SER A C 1
ATOM 713 O O . SER A 1 89 ? -16.562 -3.248 11.508 1 92 89 SER A O 1
ATOM 715 N N . ILE A 1 90 ? -17.078 -5.359 11.047 1 90.75 90 ILE A N 1
ATOM 716 C CA . ILE A 1 90 ? -17.625 -5.586 12.383 1 90.75 90 ILE A CA 1
ATOM 717 C C . ILE A 1 90 ? -16.5 -5.48 13.422 1 90.75 90 ILE A C 1
ATOM 719 O O . ILE A 1 90 ? -16.734 -5.035 14.547 1 90.75 90 ILE A O 1
ATOM 723 N N . ILE A 1 91 ? -15.359 -5.77 13.031 1 91.06 91 ILE A N 1
ATOM 724 C CA . ILE A 1 91 ? -14.234 -5.738 13.961 1 91.06 91 ILE A CA 1
ATOM 725 C C . ILE A 1 91 ? -13.562 -4.367 13.914 1 91.06 91 ILE A C 1
ATOM 727 O O . ILE A 1 91 ? -13.414 -3.711 14.953 1 91.06 91 ILE A O 1
ATOM 731 N N . ALA A 1 92 ? -13.289 -3.951 12.75 1 89.69 92 ALA A N 1
ATOM 732 C CA . ALA A 1 92 ? -12.5 -2.732 12.57 1 89.69 92 ALA A CA 1
ATOM 733 C C . ALA A 1 92 ? -13.297 -1.501 12.992 1 89.69 92 ALA A C 1
ATOM 735 O O . ALA A 1 92 ? -12.773 -0.611 13.664 1 89.69 92 ALA A O 1
ATOM 736 N N . TYR A 1 93 ? -14.578 -1.442 12.688 1 90.38 93 TYR A N 1
ATOM 737 C CA . TYR A 1 93 ? -15.391 -0.247 12.891 1 90.38 93 TYR A CA 1
ATOM 738 C C . TYR A 1 93 ? -15.5 0.095 14.367 1 90.38 93 TYR A C 1
ATOM 740 O O . TYR A 1 93 ? -15.156 1.205 14.781 1 90.38 93 TYR A O 1
ATOM 748 N N . PRO A 1 94 ? -15.891 -0.808 15.219 1 88.06 94 PRO A N 1
ATOM 749 C CA . PRO A 1 94 ? -15.969 -0.464 16.641 1 88.06 94 PRO A CA 1
ATOM 750 C C . PRO A 1 94 ? -14.602 -0.293 17.281 1 88.06 94 PRO A C 1
ATOM 752 O O . PRO A 1 94 ? -14.445 0.504 18.219 1 88.06 94 PRO A O 1
ATOM 755 N N . MET A 1 95 ? -13.656 -0.958 16.906 1 87.94 95 MET A N 1
ATOM 756 C CA . MET A 1 95 ? -12.328 -0.875 17.5 1 87.94 95 MET A CA 1
ATOM 757 C C . MET A 1 95 ? -11.695 0.486 17.219 1 87.94 95 MET A C 1
ATOM 759 O O . MET A 1 95 ? -11.023 1.051 18.094 1 87.94 95 MET A O 1
ATOM 763 N N . ILE A 1 96 ? -11.828 0.994 16.031 1 86.94 96 ILE A N 1
ATOM 764 C CA . ILE A 1 96 ? -11.266 2.293 15.672 1 86.94 96 ILE A CA 1
ATOM 765 C C . ILE A 1 96 ? -12.078 3.404 16.328 1 86.94 96 ILE A C 1
ATOM 767 O O . ILE A 1 96 ? -11.57 4.504 16.562 1 86.94 96 ILE A O 1
ATOM 771 N N . GLY A 1 97 ? -13.266 3.113 16.781 1 83.94 97 GLY A N 1
ATOM 772 C CA . GLY A 1 97 ? -14.109 4.09 17.438 1 83.94 97 GLY A CA 1
ATOM 773 C C . GLY A 1 97 ? -14.734 5.09 16.484 1 83.94 97 GLY A C 1
ATOM 774 O O . GLY A 1 97 ? -14.734 6.293 16.766 1 83.94 97 GLY A O 1
ATOM 775 N N . LEU A 1 98 ? -15.211 4.648 15.438 1 81.5 98 LEU A N 1
ATOM 776 C CA . LEU A 1 98 ? -15.828 5.535 14.453 1 81.5 98 LEU A CA 1
ATOM 777 C C . LEU A 1 98 ? -17.234 5.93 14.883 1 81.5 98 LEU A C 1
ATOM 779 O O . LEU A 1 98 ? -17.656 5.641 16.016 1 81.5 98 LEU A O 1
ATOM 783 N N . HIS A 1 99 ? -17.828 6.754 14.078 1 77.44 99 HIS A N 1
ATOM 784 C CA . HIS A 1 99 ? -19.125 7.309 14.43 1 77.44 99 HIS A CA 1
ATOM 785 C C . HIS A 1 99 ? -20.078 6.219 14.906 1 77.44 99 HIS A C 1
ATOM 787 O O . HIS A 1 99 ? -20.312 5.234 14.195 1 77.44 99 HIS A O 1
ATOM 793 N N . GLU A 1 100 ? -20.547 6.375 16.156 1 76.75 100 GLU A N 1
ATOM 794 C CA . GLU A 1 100 ? -21.406 5.359 16.766 1 76.75 100 GLU A CA 1
ATOM 795 C C . GLU A 1 100 ? -22.828 5.453 16.25 1 76.75 100 GLU A C 1
ATOM 797 O O . GLU A 1 100 ? -23.734 5.891 16.953 1 76.75 100 GLU A O 1
ATOM 802 N N . ASN A 1 101 ? -23.062 5.391 15.016 1 84.88 101 ASN A N 1
ATOM 803 C CA . ASN A 1 101 ? -24.375 5.383 14.375 1 84.88 101 ASN A CA 1
ATOM 804 C C . ASN A 1 101 ? -24.484 4.258 13.352 1 84.88 101 ASN A C 1
ATOM 806 O O . ASN A 1 101 ? -23.562 4.02 12.57 1 84.88 101 ASN A O 1
ATOM 810 N N . ILE A 1 102 ? -25.547 3.607 13.406 1 86.38 102 ILE A N 1
ATOM 811 C CA . ILE A 1 102 ? -25.781 2.445 12.555 1 86.38 102 ILE A CA 1
ATOM 812 C C . ILE A 1 102 ? -25.75 2.865 11.086 1 86.38 102 ILE A C 1
ATOM 814 O O . ILE A 1 102 ? -25.266 2.121 10.234 1 86.38 102 ILE A O 1
ATOM 818 N N . TYR A 1 103 ? -26.281 4.055 10.828 1 87.69 103 TYR A N 1
ATOM 819 C CA . TYR A 1 103 ? -26.312 4.535 9.453 1 87.69 103 TYR A CA 1
ATOM 820 C C . TYR A 1 103 ? -24.891 4.699 8.914 1 87.69 103 TYR A C 1
ATOM 822 O O . TYR A 1 103 ? -24.609 4.285 7.785 1 87.69 103 TYR A O 1
ATOM 830 N N . ASN A 1 104 ? -24.031 5.254 9.711 1 90.19 104 ASN A N 1
ATOM 831 C CA . ASN A 1 104 ? -22.641 5.457 9.297 1 90.19 104 ASN A CA 1
ATOM 832 C C . ASN A 1 104 ? -21.891 4.133 9.188 1 90.19 104 ASN A C 1
ATOM 834 O O . ASN A 1 104 ? -21.062 3.963 8.297 1 90.19 104 ASN A O 1
ATOM 838 N N . ALA A 1 105 ? -22.266 3.244 10.039 1 90.75 105 ALA A N 1
ATOM 839 C CA . ALA A 1 105 ? -21.625 1.934 10.008 1 90.75 105 ALA A CA 1
ATOM 840 C C . ALA A 1 105 ? -22.016 1.16 8.75 1 90.75 105 ALA A C 1
ATOM 842 O O . ALA A 1 105 ? -21.172 0.497 8.141 1 90.75 105 ALA A O 1
ATOM 843 N N . ILE A 1 106 ? -23.266 1.249 8.367 1 92.12 106 ILE A N 1
ATOM 844 C CA . ILE A 1 106 ? -23.75 0.553 7.18 1 92.12 106 ILE A CA 1
ATOM 845 C C . ILE A 1 106 ? -23.125 1.168 5.93 1 92.12 106 ILE A C 1
ATOM 847 O O . ILE A 1 106 ? -22.797 0.455 4.98 1 92.12 106 ILE A O 1
ATOM 851 N N . ASN A 1 107 ? -23.016 2.457 5.934 1 92.19 107 ASN A N 1
ATOM 852 C CA . ASN A 1 107 ? -22.375 3.115 4.805 1 92.19 107 ASN A CA 1
ATOM 853 C C . ASN A 1 107 ? -20.906 2.713 4.684 1 92.19 107 ASN A C 1
ATOM 855 O O . ASN A 1 107 ? -20.406 2.49 3.578 1 92.19 107 ASN A O 1
ATOM 859 N N . PHE A 1 108 ? -20.297 2.689 5.844 1 93.5 108 PHE A N 1
ATOM 860 C CA . PHE A 1 108 ? -18.906 2.229 5.848 1 93.5 108 PHE A CA 1
ATOM 861 C C . PHE A 1 108 ? -18.797 0.824 5.27 1 93.5 108 PHE A C 1
ATOM 863 O O . PHE A 1 108 ? -17.984 0.573 4.383 1 93.5 108 PHE A O 1
ATOM 870 N N . LEU A 1 109 ? -19.656 -0.02 5.691 1 93.94 109 LEU A N 1
ATOM 871 C CA . LEU A 1 109 ? -19.688 -1.402 5.227 1 93.94 109 LEU A CA 1
ATOM 872 C C . LEU A 1 109 ? -19.969 -1.471 3.732 1 93.94 109 LEU A C 1
ATOM 874 O O . LEU A 1 109 ? -19.312 -2.213 2.998 1 93.94 109 LEU A O 1
ATOM 878 N N . ALA A 1 110 ? -20.922 -0.731 3.318 1 95.38 110 ALA A N 1
ATOM 879 C CA . ALA A 1 110 ? -21.344 -0.746 1.921 1 95.38 110 ALA A CA 1
ATOM 880 C C . ALA A 1 110 ? -20.203 -0.297 1.001 1 95.38 110 ALA A C 1
ATOM 882 O O . ALA A 1 110 ? -19.953 -0.924 -0.029 1 95.38 110 ALA A O 1
ATOM 883 N N . PHE A 1 111 ? -19.531 0.72 1.372 1 96.12 111 PHE A N 1
ATOM 884 C CA . PHE A 1 111 ? -18.484 1.257 0.501 1 96.12 111 PHE A CA 1
ATOM 885 C C . PHE A 1 111 ? -17.25 0.374 0.533 1 96.12 111 PHE A C 1
ATOM 887 O O . PHE A 1 111 ? -16.547 0.241 -0.474 1 96.12 111 PHE A O 1
ATOM 894 N N . ILE A 1 112 ? -16.938 -0.209 1.681 1 94.88 112 ILE A N 1
ATOM 895 C CA . ILE A 1 112 ? -15.844 -1.168 1.733 1 94.88 112 ILE A CA 1
ATOM 896 C C . ILE A 1 112 ? -16.172 -2.377 0.86 1 94.88 112 ILE A C 1
ATOM 898 O O . ILE A 1 112 ? -15.297 -2.908 0.171 1 94.88 112 ILE A O 1
ATOM 902 N N . PHE A 1 113 ? -17.422 -2.807 0.91 1 96.19 113 PHE A N 1
ATOM 903 C CA . PHE A 1 113 ? -17.875 -3.914 0.076 1 96.19 113 PHE A CA 1
ATOM 904 C C . PHE A 1 113 ? -17.719 -3.578 -1.402 1 96.19 113 PHE A C 1
ATOM 906 O O . PHE A 1 113 ? -17.188 -4.379 -2.174 1 96.19 113 PHE A O 1
ATOM 913 N N . LEU A 1 114 ? -18.172 -2.414 -1.766 1 96.44 114 LEU A N 1
ATOM 914 C CA . LEU A 1 114 ? -18.062 -1.992 -3.158 1 96.44 114 LEU A CA 1
ATOM 915 C C . LEU A 1 114 ? -16.609 -1.894 -3.582 1 96.44 114 LEU A C 1
ATOM 917 O O . LEU A 1 114 ? -16.25 -2.254 -4.711 1 96.44 114 LEU A O 1
ATOM 921 N N . THR A 1 115 ? -15.781 -1.397 -2.701 1 95.69 115 THR A N 1
ATOM 922 C CA . THR A 1 115 ? -14.352 -1.277 -2.98 1 95.69 115 THR A CA 1
ATOM 923 C C . THR A 1 115 ? -13.734 -2.646 -3.254 1 95.69 115 THR A C 1
ATOM 925 O O . THR A 1 115 ? -13.031 -2.828 -4.25 1 95.69 115 THR A O 1
ATOM 928 N N . LEU A 1 116 ? -14.023 -3.555 -2.393 1 94.69 116 LEU A N 1
ATOM 929 C CA . LEU A 1 116 ? -13.477 -4.898 -2.557 1 94.69 116 LEU A CA 1
ATOM 930 C C . LEU A 1 116 ? -14.023 -5.559 -3.818 1 94.69 116 LEU A C 1
ATOM 932 O O . LEU A 1 116 ? -13.32 -6.32 -4.48 1 94.69 116 LEU A O 1
ATOM 936 N N . PHE A 1 117 ? -15.242 -5.273 -4.066 1 96.12 117 PHE A N 1
ATOM 937 C CA . PHE A 1 117 ? -15.867 -5.844 -5.254 1 96.12 117 PHE A CA 1
ATOM 938 C C . PHE A 1 117 ? -15.211 -5.316 -6.52 1 96.12 117 PHE A C 1
ATOM 940 O O . PHE A 1 117 ? -14.969 -6.078 -7.461 1 96.12 117 PHE A O 1
ATOM 947 N N . VAL A 1 118 ? -14.961 -4.078 -6.574 1 96.81 118 VAL A N 1
ATOM 948 C CA . VAL A 1 118 ? -14.273 -3.502 -7.73 1 96.81 118 VAL A CA 1
ATOM 949 C C . VAL A 1 118 ? -12.867 -4.07 -7.832 1 96.81 118 VAL A C 1
ATOM 951 O O . VAL A 1 118 ? -12.414 -4.445 -8.922 1 96.81 118 VAL A O 1
ATOM 954 N N . ALA A 1 119 ? -12.164 -4.098 -6.715 1 95.12 119 ALA A N 1
ATOM 955 C CA . ALA A 1 119 ? -10.805 -4.617 -6.703 1 95.12 119 ALA A CA 1
ATOM 956 C C . ALA A 1 119 ? -10.758 -6.055 -7.219 1 95.12 119 ALA A C 1
ATOM 958 O O . ALA A 1 119 ? -9.898 -6.402 -8.039 1 95.12 119 ALA A O 1
ATOM 959 N N . GLU A 1 120 ? -11.641 -6.875 -6.766 1 93.62 120 GLU A N 1
ATOM 960 C CA . GLU A 1 120 ? -11.719 -8.258 -7.215 1 93.62 120 GLU A CA 1
ATOM 961 C C . GLU A 1 120 ? -12.047 -8.336 -8.703 1 93.62 120 GLU A C 1
ATOM 963 O O . GLU A 1 120 ? -11.469 -9.156 -9.43 1 93.62 120 GLU A O 1
ATOM 968 N N . SER A 1 121 ? -12.977 -7.539 -9.117 1 95.44 121 SER A N 1
ATOM 969 C CA . SER A 1 121 ? -13.352 -7.504 -10.523 1 95.44 121 SER A CA 1
ATOM 970 C C . SER A 1 121 ? -12.172 -7.094 -11.398 1 95.44 121 SER A C 1
ATOM 972 O O . SER A 1 121 ? -12 -7.609 -12.508 1 95.44 121 SER A O 1
ATOM 974 N N . MET A 1 122 ? -11.438 -6.172 -10.898 1 95.38 122 MET A N 1
ATOM 975 C CA . MET A 1 122 ? -10.25 -5.742 -11.641 1 95.38 122 MET A CA 1
ATOM 976 C C . MET A 1 122 ? -9.227 -6.871 -11.727 1 95.38 122 MET A C 1
ATOM 978 O O . MET A 1 122 ? -8.625 -7.09 -12.781 1 95.38 122 MET A O 1
ATOM 982 N N . VAL A 1 123 ? -9.055 -7.555 -10.672 1 92.75 123 VAL A N 1
ATOM 983 C CA . VAL A 1 123 ? -8.102 -8.664 -10.617 1 92.75 123 VAL A CA 1
ATOM 984 C C . VAL A 1 123 ? -8.5 -9.742 -11.625 1 92.75 123 VAL A C 1
ATOM 986 O O . VAL A 1 123 ? -7.66 -10.242 -12.375 1 92.75 123 VAL A O 1
ATOM 989 N N . ILE A 1 124 ? -9.742 -10.102 -11.602 1 92.5 124 ILE A N 1
ATOM 990 C CA . ILE A 1 124 ? -10.234 -11.141 -12.5 1 92.5 124 ILE A CA 1
ATOM 991 C C . ILE A 1 124 ? -10.094 -10.68 -13.945 1 92.5 124 ILE A C 1
ATOM 993 O O . ILE A 1 124 ? -9.727 -11.461 -14.82 1 92.5 124 ILE A O 1
ATOM 997 N N . PHE A 1 125 ? -10.375 -9.469 -14.172 1 94.81 125 PHE A N 1
ATOM 998 C CA . PHE A 1 125 ? -10.266 -8.891 -15.508 1 94.81 125 PHE A CA 1
ATOM 999 C C . PHE A 1 125 ? -8.828 -8.953 -16.016 1 94.81 125 PHE A C 1
ATOM 1001 O O . PHE A 1 125 ? -8.57 -9.43 -17.125 1 94.81 125 PHE A O 1
ATOM 1008 N N . ILE A 1 126 ? -7.914 -8.516 -15.227 1 93.81 126 ILE A N 1
ATOM 1009 C CA . ILE A 1 126 ? -6.504 -8.477 -15.602 1 93.81 126 ILE A CA 1
ATOM 1010 C C . ILE A 1 126 ? -5.973 -9.898 -15.758 1 93.81 126 ILE A C 1
ATOM 1012 O O . ILE A 1 126 ? -5.23 -10.195 -16.703 1 93.81 126 ILE A O 1
ATOM 1016 N N . SER A 1 127 ? -6.344 -10.75 -14.836 1 90.88 127 SER A N 1
ATOM 1017 C CA . SER A 1 127 ? -5.887 -12.133 -14.883 1 90.88 127 SER A CA 1
ATOM 1018 C C . SER A 1 127 ? -6.426 -12.852 -16.109 1 90.88 127 SER A C 1
ATOM 1020 O O . SER A 1 127 ? -5.789 -13.773 -16.625 1 90.88 127 SER A O 1
ATOM 1022 N N . ALA A 1 128 ? -7.613 -12.484 -16.547 1 90.56 128 ALA A N 1
ATOM 1023 C CA . ALA A 1 128 ? -8.172 -13.062 -17.766 1 90.56 128 ALA A CA 1
ATOM 1024 C C . ALA A 1 128 ? -7.438 -12.562 -19 1 90.56 128 ALA A C 1
ATOM 1026 O O . ALA A 1 128 ? -7.242 -13.305 -19.953 1 90.56 128 ALA A O 1
ATOM 1027 N N . ALA A 1 129 ? -7.027 -11.352 -18.953 1 91.94 129 ALA A N 1
ATOM 1028 C CA . ALA A 1 129 ? -6.336 -10.742 -20.078 1 91.94 129 ALA A CA 1
ATOM 1029 C C . ALA A 1 129 ? -4.898 -11.25 -20.188 1 91.94 129 ALA A C 1
ATOM 1031 O O . ALA A 1 129 ? -4.383 -11.461 -21.281 1 91.94 129 ALA A O 1
ATOM 1032 N N . ILE A 1 130 ? -4.254 -11.359 -19.062 1 89.38 130 ILE A N 1
ATOM 1033 C CA . ILE A 1 130 ? -2.867 -11.812 -19 1 89.38 130 ILE A CA 1
ATOM 1034 C C . ILE A 1 130 ? -2.768 -13.039 -18.094 1 89.38 130 ILE A C 1
ATOM 1036 O O . ILE A 1 130 ? -2.512 -12.906 -16.891 1 89.38 130 ILE A O 1
ATOM 1040 N N . PRO A 1 131 ? -2.822 -14.172 -18.719 1 80.06 131 PRO A N 1
ATOM 1041 C CA . PRO A 1 131 ? -2.969 -15.391 -17.922 1 80.06 131 PRO A CA 1
ATOM 1042 C C . PRO A 1 131 ? -1.635 -15.906 -17.391 1 80.06 131 PRO 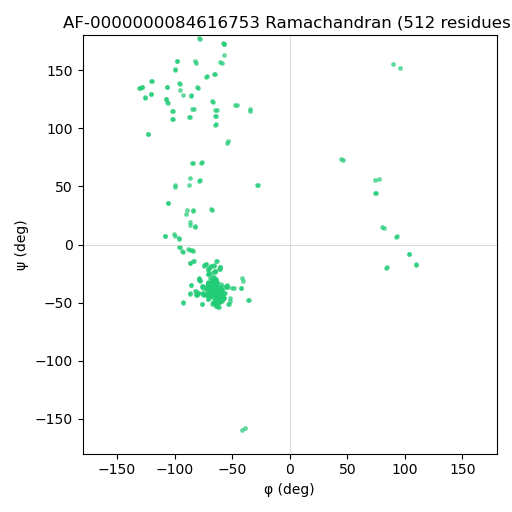A C 1
ATOM 1044 O O . PRO A 1 131 ? -1.36 -17.109 -17.453 1 80.06 131 PRO A O 1
ATOM 1047 N N . THR A 1 132 ? -0.671 -15.086 -17.156 1 83.56 132 THR A N 1
ATOM 1048 C CA . THR A 1 132 ? 0.556 -15.414 -16.438 1 83.56 132 THR A CA 1
ATOM 1049 C C . THR A 1 132 ? 0.557 -14.781 -15.055 1 83.56 132 THR A C 1
ATOM 1051 O O . THR A 1 132 ? 0.301 -13.586 -14.914 1 83.56 132 THR A O 1
ATOM 1054 N N . PHE A 1 133 ? 0.735 -15.602 -14.164 1 81.75 133 PHE A N 1
ATOM 1055 C CA . PHE A 1 133 ? 0.614 -15.203 -12.766 1 81.75 133 PHE A CA 1
ATOM 1056 C C . PHE A 1 133 ? 1.485 -13.992 -12.477 1 81.75 133 PHE A C 1
ATOM 1058 O O . PHE A 1 133 ? 1.018 -13.016 -11.883 1 81.75 133 PHE A O 1
ATOM 1065 N N . VAL A 1 134 ? 2.787 -14.062 -12.859 1 80.56 134 VAL A N 1
ATOM 1066 C CA . VAL A 1 134 ? 3.762 -13.023 -12.547 1 80.56 134 VAL A CA 1
ATOM 1067 C C . VAL A 1 134 ? 3.314 -11.695 -13.156 1 80.56 134 VAL A C 1
ATOM 1069 O O . VAL A 1 134 ? 3.322 -10.664 -12.484 1 80.56 134 VAL A O 1
ATOM 1072 N N . ALA A 1 135 ? 2.883 -11.797 -14.328 1 85.06 135 ALA A N 1
ATOM 1073 C CA . ALA A 1 135 ? 2.48 -10.586 -15.039 1 85.06 135 ALA A CA 1
ATOM 1074 C C . ALA A 1 135 ? 1.181 -10.023 -14.469 1 85.06 135 ALA A C 1
ATOM 1076 O O . ALA A 1 135 ? 1.043 -8.812 -14.297 1 85.06 135 ALA A O 1
ATOM 1077 N N . ALA A 1 136 ? 0.228 -10.93 -14.211 1 88.19 136 ALA A N 1
ATOM 1078 C CA . ALA A 1 136 ? -1.046 -10.492 -13.648 1 88.19 136 ALA A CA 1
ATOM 1079 C C . ALA A 1 136 ? -0.846 -9.828 -12.289 1 88.19 136 ALA A C 1
ATOM 1081 O O . ALA A 1 136 ? -1.454 -8.789 -12.008 1 88.19 136 ALA A O 1
ATOM 1082 N N . LEU A 1 137 ? 0.006 -10.43 -11.531 1 86 137 LEU A N 1
ATOM 1083 C CA . LEU A 1 137 ? 0.299 -9.891 -10.203 1 86 137 LEU A CA 1
ATOM 1084 C C . LEU A 1 137 ? 0.962 -8.523 -10.305 1 86 137 LEU A C 1
ATOM 1086 O O . LEU A 1 137 ? 0.581 -7.59 -9.594 1 86 137 LEU A O 1
ATOM 1090 N N . ALA A 1 138 ? 1.919 -8.43 -11.172 1 84.5 138 ALA A N 1
ATOM 1091 C CA . ALA A 1 138 ? 2.67 -7.188 -11.344 1 84.5 138 ALA A CA 1
ATOM 1092 C C . ALA A 1 138 ? 1.758 -6.055 -11.805 1 84.5 138 ALA A C 1
ATOM 1094 O O . ALA A 1 138 ? 1.781 -4.957 -11.242 1 84.5 138 ALA A O 1
ATOM 1095 N N . ILE A 1 139 ? 0.919 -6.355 -12.758 1 89.06 139 ILE A N 1
ATOM 1096 C CA . ILE A 1 139 ? 0.066 -5.328 -13.352 1 89.06 139 ILE A CA 1
ATOM 1097 C C . ILE A 1 139 ? -1.001 -4.902 -12.344 1 89.06 139 ILE A C 1
ATOM 1099 O O . ILE A 1 139 ? -1.296 -3.711 -12.211 1 89.06 139 ILE A O 1
ATOM 1103 N N . THR A 1 140 ? -1.58 -5.883 -11.695 1 90.44 140 THR A N 1
ATOM 1104 C CA . THR A 1 140 ? -2.605 -5.57 -10.703 1 90.44 140 THR A CA 1
ATOM 1105 C C . THR A 1 140 ? -2.02 -4.738 -9.562 1 90.44 140 THR A C 1
ATOM 1107 O O . THR A 1 140 ? -2.643 -3.781 -9.102 1 90.44 140 THR A O 1
ATOM 1110 N N . THR A 1 141 ? -0.877 -5.109 -9.125 1 87.44 141 THR A N 1
ATOM 1111 C CA . THR A 1 141 ? -0.219 -4.371 -8.055 1 87.44 141 THR A CA 1
ATOM 1112 C C . THR A 1 141 ? 0.105 -2.947 -8.5 1 87.44 141 THR A C 1
ATOM 1114 O O . THR A 1 141 ? -0.087 -1.994 -7.738 1 87.44 141 THR A O 1
ATOM 1117 N N . PHE A 1 142 ? 0.575 -2.848 -9.688 1 87.69 142 PHE A N 1
ATOM 1118 C CA . PHE A 1 142 ? 0.874 -1.528 -10.227 1 87.69 142 PHE A CA 1
ATOM 1119 C C . PHE A 1 142 ? -0.391 -0.684 -10.328 1 87.69 142 PHE A C 1
ATOM 1121 O O . PHE A 1 142 ? -0.38 0.501 -9.984 1 87.69 142 PHE A O 1
ATOM 1128 N N . ALA A 1 143 ? -1.43 -1.274 -10.836 1 90.69 143 ALA A N 1
ATOM 1129 C CA . ALA A 1 143 ? -2.693 -0.552 -10.969 1 90.69 143 ALA A CA 1
ATOM 1130 C C . ALA A 1 143 ? -3.184 -0.055 -9.609 1 90.69 143 ALA A C 1
ATOM 1132 O O . ALA A 1 143 ? -3.619 1.092 -9.484 1 90.69 143 ALA A O 1
ATOM 1133 N N . ASN A 1 144 ? -3.111 -0.898 -8.641 1 91.38 144 ASN A N 1
ATOM 1134 C CA . ASN A 1 144 ? -3.543 -0.514 -7.301 1 91.38 144 ASN A CA 1
ATOM 1135 C C . ASN A 1 144 ? -2.664 0.592 -6.723 1 91.38 144 ASN A C 1
ATOM 1137 O O . ASN A 1 144 ? -3.154 1.48 -6.023 1 91.38 144 ASN A O 1
ATOM 1141 N N . GLY A 1 145 ? -1.352 0.467 -6.949 1 88.88 145 GLY A N 1
ATOM 1142 C CA . GLY A 1 145 ? -0.463 1.534 -6.516 1 88.88 145 GLY A CA 1
ATOM 1143 C C . GLY A 1 145 ? -0.756 2.861 -7.188 1 88.88 145 GLY A C 1
ATOM 1144 O O . GLY A 1 145 ? -0.733 3.91 -6.539 1 88.88 145 GLY A O 1
ATOM 1145 N N . PHE A 1 146 ? -1.042 2.766 -8.469 1 89.62 146 PHE A N 1
ATOM 1146 C CA . PHE A 1 146 ? -1.403 3.961 -9.219 1 89.62 146 PHE A CA 1
ATOM 1147 C C . PHE A 1 146 ? -2.646 4.617 -8.633 1 89.62 146 PHE A C 1
ATOM 1149 O O . PHE A 1 146 ? -2.666 5.828 -8.406 1 89.62 146 PHE A O 1
ATOM 1156 N N . TYR A 1 147 ? -3.623 3.83 -8.359 1 92.5 147 TYR A N 1
ATOM 1157 C CA . TYR A 1 147 ? -4.859 4.348 -7.785 1 92.5 147 TYR A CA 1
ATOM 1158 C C . TYR A 1 147 ? -4.625 4.879 -6.375 1 92.5 147 TYR A C 1
ATOM 1160 O O . TYR A 1 147 ? -5.262 5.852 -5.961 1 92.5 147 TYR A O 1
ATOM 1168 N N . MET A 1 148 ? -3.719 4.277 -5.688 1 91.94 148 MET A N 1
ATOM 1169 C CA . MET A 1 148 ? -3.414 4.707 -4.324 1 91.94 148 MET A CA 1
ATOM 1170 C C . MET A 1 148 ? -2.844 6.125 -4.316 1 91.94 148 MET A C 1
ATOM 1172 O O . MET A 1 148 ? -3.201 6.938 -3.463 1 91.94 148 MET A O 1
ATOM 1176 N N . VAL A 1 149 ? -2.055 6.387 -5.289 1 88 149 VAL A N 1
ATOM 1177 C CA . VAL A 1 149 ? -1.381 7.68 -5.332 1 88 149 VAL A CA 1
ATOM 1178 C C . VAL A 1 149 ? -2.383 8.773 -5.695 1 88 149 VAL A C 1
ATOM 1180 O O . VAL A 1 149 ? -2.361 9.859 -5.117 1 88 149 VAL A O 1
ATOM 1183 N N . ILE A 1 150 ? -3.248 8.453 -6.523 1 87.69 150 ILE A N 1
ATOM 1184 C CA . ILE A 1 150 ? -4.137 9.492 -7.035 1 87.69 150 ILE A CA 1
ATOM 1185 C C . ILE A 1 150 ? -5.441 9.492 -6.242 1 87.69 150 ILE A C 1
ATOM 1187 O O . ILE A 1 150 ? -6.406 10.164 -6.621 1 87.69 150 ILE A O 1
ATOM 1191 N N . ALA A 1 151 ? -5.52 8.695 -5.223 1 87.62 151 ALA A N 1
ATOM 1192 C CA . ALA A 1 151 ? -6.746 8.562 -4.441 1 87.62 151 ALA A CA 1
ATOM 1193 C C . ALA A 1 151 ? -7.066 9.867 -3.707 1 87.62 151 ALA A C 1
ATOM 1195 O O . ALA A 1 151 ? -8.203 10.078 -3.277 1 87.62 151 ALA A O 1
ATOM 1196 N N . GLY A 1 152 ? -6.059 10.781 -3.543 1 82.25 152 GLY A N 1
ATOM 1197 C CA . GLY A 1 152 ? -6.336 12.086 -2.963 1 82.25 152 GLY A CA 1
ATOM 1198 C C . GLY A 1 152 ? -5.762 12.258 -1.569 1 82.25 152 GLY A C 1
ATOM 1199 O O . GLY A 1 152 ? -5.719 13.367 -1.038 1 82.25 152 GLY A O 1
ATOM 1200 N N . TYR A 1 153 ? -5.406 11.18 -0.886 1 88 153 TYR A N 1
ATOM 1201 C CA . TYR A 1 153 ? -4.836 11.281 0.452 1 88 153 TYR A CA 1
ATOM 1202 C C . TYR A 1 153 ? -3.35 11.617 0.387 1 88 153 TYR A C 1
ATOM 1204 O O . TYR A 1 153 ? -2.873 12.484 1.118 1 88 153 TYR A O 1
ATOM 1212 N N . LEU A 1 154 ? -2.658 11 -0.485 1 86 154 LEU A N 1
ATOM 1213 C CA . LEU A 1 154 ? -1.218 11.211 -0.578 1 86 154 LEU A CA 1
ATOM 1214 C C . LEU A 1 154 ? -0.908 12.5 -1.328 1 86 154 LEU A C 1
ATOM 1216 O O . LEU A 1 154 ? 0.006 13.242 -0.953 1 86 154 LEU A O 1
ATOM 1220 N N . VAL A 1 155 ? -1.65 12.688 -2.361 1 81.75 155 VAL A N 1
ATOM 1221 C CA . VAL A 1 155 ? -1.531 13.914 -3.148 1 81.75 155 VAL A CA 1
ATOM 1222 C C . VAL A 1 155 ? -2.898 14.578 -3.275 1 81.75 155 VAL A C 1
ATOM 1224 O O . VAL A 1 155 ? -3.873 13.945 -3.676 1 81.75 155 VAL A O 1
ATOM 1227 N N . ARG A 1 156 ? -2.834 15.844 -2.883 1 77.44 156 ARG A N 1
ATOM 1228 C CA . ARG A 1 156 ? -4.086 16.578 -3.006 1 77.44 156 ARG A CA 1
ATOM 1229 C C . ARG A 1 156 ? -4.496 16.734 -4.469 1 77.44 156 ARG A C 1
ATOM 1231 O O . ARG A 1 156 ? -3.639 16.828 -5.348 1 77.44 156 ARG A O 1
ATOM 1238 N N . ARG A 1 157 ? -5.773 16.719 -4.641 1 76.62 157 ARG A N 1
ATOM 1239 C CA . ARG A 1 157 ? -6.305 16.828 -5.992 1 76.62 157 ARG A CA 1
ATOM 1240 C C . ARG A 1 157 ? -5.773 18.062 -6.699 1 76.62 157 ARG A C 1
ATOM 1242 O O . ARG A 1 157 ? -5.488 18.031 -7.898 1 76.62 157 ARG A O 1
ATOM 1249 N N . SER A 1 158 ? -5.59 19.141 -5.934 1 74.75 158 SER A N 1
ATOM 1250 C CA . SER A 1 158 ? -5.141 20.391 -6.516 1 74.75 158 SER A CA 1
ATOM 1251 C C . SER A 1 158 ? -3.686 20.312 -6.961 1 74.75 158 SER A C 1
ATOM 1253 O O . SER A 1 158 ? -3.26 21.047 -7.859 1 74.75 158 SER A O 1
ATOM 1255 N N . ALA A 1 159 ? -2.959 19.375 -6.398 1 74.5 159 ALA A N 1
ATOM 1256 C CA . ALA A 1 159 ? -1.535 19.25 -6.703 1 74.5 159 ALA A CA 1
ATOM 1257 C C . ALA A 1 159 ? -1.289 18.219 -7.801 1 74.5 159 ALA A C 1
ATOM 1259 O O . ALA A 1 159 ? -0.162 18.078 -8.273 1 74.5 159 ALA A O 1
ATOM 1260 N N . LEU A 1 160 ? -2.387 17.578 -8.266 1 78.12 160 LEU A N 1
ATOM 1261 C CA . LEU A 1 160 ? -2.236 16.562 -9.297 1 78.12 160 LEU A CA 1
ATOM 1262 C C . LEU A 1 160 ? -2.104 17.203 -10.68 1 78.12 160 LEU A C 1
ATOM 1264 O O . LEU A 1 160 ? -2.811 18.156 -10.992 1 78.12 160 LEU A O 1
ATOM 1268 N N . PRO A 1 161 ? -1.146 16.672 -11.406 1 80.75 161 PRO A N 1
ATOM 1269 C CA . PRO A 1 161 ? -1.052 17.156 -12.789 1 80.75 161 PRO A CA 1
ATOM 1270 C C . PRO A 1 161 ? -2.32 16.875 -13.594 1 80.75 161 PRO A C 1
ATOM 1272 O O . PRO A 1 161 ? -3.092 15.977 -13.25 1 80.75 161 PRO A O 1
ATOM 1275 N N . GLU A 1 162 ? -2.562 17.594 -14.609 1 79 162 GLU A N 1
ATOM 1276 C CA . GLU A 1 162 ? -3.795 17.562 -15.391 1 79 162 GLU A CA 1
ATOM 1277 C C . GLU A 1 162 ? -4.047 16.172 -15.969 1 79 162 GLU A C 1
ATOM 1279 O O . GLU A 1 162 ? -5.184 15.695 -15.977 1 79 162 GLU A O 1
ATOM 1284 N N . PHE A 1 163 ? -2.982 15.586 -16.453 1 77.5 163 PHE A N 1
ATOM 1285 C CA . PHE A 1 163 ? -3.172 14.273 -17.062 1 77.5 163 PHE A CA 1
ATOM 1286 C C . PHE A 1 163 ? -3.646 13.258 -16.031 1 77.5 163 PHE A C 1
ATOM 1288 O O . PHE A 1 163 ? -4.418 12.352 -16.359 1 77.5 163 PHE A O 1
ATOM 1295 N N . LEU A 1 164 ? -3.287 13.391 -14.805 1 79.38 164 LEU A N 1
ATOM 1296 C CA . LEU A 1 164 ? -3.662 12.445 -13.758 1 79.38 164 LEU A CA 1
ATOM 1297 C C . LEU A 1 164 ? -5.02 12.805 -13.164 1 79.38 164 LEU A C 1
ATOM 1299 O O . LEU A 1 164 ? -5.664 11.969 -12.523 1 79.38 164 LEU A O 1
ATOM 1303 N N . LYS A 1 165 ? -5.453 14.023 -13.43 1 80.25 165 LYS A N 1
ATOM 1304 C CA . LYS A 1 165 ? -6.77 14.43 -12.945 1 80.25 165 LYS A CA 1
ATOM 1305 C C . LYS A 1 165 ? -7.875 13.641 -13.641 1 80.25 165 LYS A C 1
ATOM 1307 O O . LYS A 1 165 ? -8.883 13.297 -13.016 1 80.25 165 LYS A O 1
ATOM 1312 N N . TRP A 1 166 ? -7.582 13.344 -14.875 1 80.5 166 TRP A N 1
ATOM 1313 C CA . TRP A 1 166 ? -8.555 12.531 -15.602 1 80.5 166 TRP A CA 1
ATOM 1314 C C . TRP A 1 166 ? -8.633 11.125 -15.023 1 80.5 166 TRP A C 1
ATOM 1316 O O . TRP A 1 166 ? -9.711 10.539 -14.93 1 80.5 166 TRP A O 1
ATOM 1326 N N . CYS A 1 167 ? -7.57 10.633 -14.531 1 82.25 167 CYS A N 1
ATOM 1327 C CA . CYS A 1 167 ? -7.512 9.281 -13.969 1 82.25 167 CYS A CA 1
ATOM 1328 C C . CYS A 1 167 ? -8.195 9.227 -12.609 1 82.25 167 CYS A C 1
ATOM 1330 O O . CYS A 1 167 ? -8.602 8.156 -12.164 1 82.25 167 CYS A O 1
ATOM 1332 N N . HIS A 1 168 ? -8.312 10.367 -12.141 1 81.25 168 HIS A N 1
ATOM 1333 C CA . HIS A 1 168 ? -8.977 10.477 -10.844 1 81.25 168 HIS A CA 1
ATOM 1334 C C . HIS A 1 168 ? -10.438 10.055 -10.93 1 81.25 168 HIS A C 1
ATOM 1336 O O . HIS A 1 168 ? -10.984 9.508 -9.977 1 81.25 168 HIS A O 1
ATOM 1342 N N . HIS A 1 169 ? -11.023 10.133 -12.117 1 79.94 169 HIS A N 1
ATOM 1343 C CA . HIS A 1 169 ? -12.438 9.82 -12.281 1 79.94 169 HIS A CA 1
ATOM 1344 C C . HIS A 1 169 ? -12.648 8.32 -12.438 1 79.94 169 HIS A C 1
ATOM 1346 O O . HIS A 1 169 ? -13.766 7.828 -12.25 1 79.94 169 HIS A O 1
ATOM 1352 N N . ILE A 1 170 ? -11.633 7.645 -12.68 1 87.56 170 ILE A N 1
ATOM 1353 C CA . ILE A 1 170 ? -11.773 6.203 -12.852 1 87.56 170 ILE A CA 1
ATOM 1354 C C . ILE A 1 170 ? -11.18 5.477 -11.641 1 87.56 170 ILE A C 1
ATOM 1356 O O . ILE A 1 170 ? -11.109 4.246 -11.625 1 87.56 170 ILE A O 1
ATOM 1360 N N . ASP A 1 171 ? -10.805 6.223 -10.648 1 93.12 171 ASP A N 1
ATOM 1361 C CA . ASP A 1 171 ? -10.172 5.645 -9.469 1 93.12 171 ASP A CA 1
ATOM 1362 C C . ASP A 1 171 ? -11.211 5.199 -8.445 1 93.12 171 ASP A C 1
ATOM 1364 O O . ASP A 1 171 ? -11.859 6.035 -7.812 1 93.12 171 ASP A O 1
ATOM 1368 N N . TYR A 1 172 ? -11.344 3.934 -8.305 1 95.38 172 TYR A N 1
ATOM 1369 C CA . TYR A 1 172 ? -12.344 3.422 -7.367 1 95.38 172 TYR A CA 1
ATOM 1370 C C . TYR A 1 172 ? -11.914 3.682 -5.926 1 95.38 172 TYR A C 1
ATOM 1372 O O . TYR A 1 172 ? -12.766 3.789 -5.035 1 95.38 172 TYR A O 1
ATOM 1380 N N . GLN A 1 173 ? -10.648 3.799 -5.699 1 94.44 173 GLN A N 1
ATOM 1381 C CA . GLN A 1 173 ? -10.172 4.062 -4.348 1 94.44 173 GLN A CA 1
ATOM 1382 C C . GLN A 1 173 ? -10.523 5.477 -3.9 1 94.44 173 GLN A C 1
ATOM 1384 O O . GLN A 1 173 ? -10.805 5.711 -2.725 1 94.44 173 GLN A O 1
ATOM 1389 N N . LYS A 1 174 ? -10.477 6.391 -4.836 1 93.31 174 LYS A N 1
ATOM 1390 C CA . LYS A 1 174 ? -10.875 7.762 -4.527 1 93.31 174 LYS A CA 1
ATOM 1391 C C . LYS A 1 174 ? -12.336 7.828 -4.094 1 93.31 174 LYS A C 1
ATOM 1393 O O . LYS A 1 174 ? -12.656 8.43 -3.066 1 93.31 174 LYS A O 1
ATOM 1398 N N . TYR A 1 175 ? -13.188 7.188 -4.871 1 94.31 175 TYR A N 1
ATOM 1399 C CA . TYR A 1 175 ? -14.617 7.211 -4.566 1 94.31 175 TYR A CA 1
ATOM 1400 C C . TYR A 1 175 ? -14.898 6.578 -3.211 1 94.31 175 TYR A C 1
ATOM 1402 O O . TYR A 1 175 ? -15.695 7.098 -2.428 1 94.31 175 TYR A O 1
ATOM 1410 N N . SER A 1 176 ? -14.25 5.516 -3.018 1 95.25 176 SER A N 1
ATOM 1411 C CA . SER A 1 176 ? -14.445 4.82 -1.751 1 95.25 176 SER A CA 1
ATOM 1412 C C . SER A 1 176 ? -13.906 5.637 -0.581 1 95.25 176 SER A C 1
ATOM 1414 O O . SER A 1 176 ? -14.578 5.773 0.447 1 95.25 176 SER A O 1
ATOM 1416 N N . PHE A 1 177 ? -12.75 6.195 -0.71 1 94.44 177 PHE A N 1
ATOM 1417 C CA . PHE A 1 177 ? -12.125 6.977 0.35 1 94.44 177 PHE A CA 1
ATOM 1418 C C . PHE A 1 177 ? -12.969 8.195 0.691 1 94.44 177 PHE A C 1
ATOM 1420 O O . PHE A 1 177 ? -13.273 8.438 1.859 1 94.44 177 PHE A O 1
ATOM 1427 N N . GLU A 1 178 ? -13.344 8.922 -0.334 1 93.75 178 GLU A N 1
ATOM 1428 C CA . GLU A 1 178 ? -14.133 10.133 -0.128 1 93.75 178 GLU A CA 1
ATOM 1429 C C . GLU A 1 178 ? -15.477 9.805 0.513 1 93.75 178 GLU A C 1
ATOM 1431 O O . GLU A 1 178 ? -15.953 10.539 1.383 1 93.75 178 GLU A O 1
ATOM 1436 N N . ALA A 1 179 ? -16.062 8.766 0.088 1 94.5 179 ALA A N 1
ATOM 1437 C CA . ALA A 1 179 ? -17.359 8.375 0.644 1 94.5 179 ALA A CA 1
ATOM 1438 C C . ALA A 1 179 ? -17.234 8 2.117 1 94.5 179 ALA A C 1
ATOM 1440 O O . ALA A 1 179 ? -18.062 8.414 2.941 1 94.5 179 ALA A O 1
ATOM 1441 N N . ILE A 1 180 ? -16.234 7.312 2.439 1 93.25 180 ILE A N 1
ATOM 1442 C CA . ILE A 1 180 ? -16.062 6.82 3.803 1 93.25 180 ILE A CA 1
ATOM 1443 C C . ILE A 1 180 ? -15.719 7.98 4.73 1 93.25 180 ILE A C 1
ATOM 1445 O O . ILE A 1 180 ? -16.25 8.07 5.844 1 93.25 180 ILE A O 1
ATOM 1449 N N . ILE A 1 181 ? -14.828 8.875 4.258 1 92.62 181 ILE A N 1
ATOM 1450 C CA . ILE A 1 181 ? -14.461 9.992 5.117 1 92.62 181 ILE A CA 1
ATOM 1451 C C . ILE A 1 181 ? -15.672 10.906 5.32 1 92.62 181 ILE A C 1
ATOM 1453 O O . ILE A 1 181 ? -15.852 11.477 6.395 1 92.62 181 ILE A O 1
ATOM 1457 N N . GLN A 1 182 ? -16.453 11.094 4.281 1 91.75 182 GLN A N 1
ATOM 1458 C CA . GLN A 1 182 ? -17.656 11.906 4.426 1 91.75 182 GLN A CA 1
ATOM 1459 C C . GLN A 1 182 ? -18.609 11.297 5.449 1 91.75 182 GLN A C 1
ATOM 1461 O O . GLN A 1 182 ? -19.188 12.008 6.27 1 91.75 182 GLN A O 1
ATOM 1466 N N . THR A 1 183 ? -18.812 10.031 5.375 1 90 183 THR A N 1
ATOM 1467 C CA . THR A 1 183 ? -19.719 9.336 6.285 1 90 183 THR A CA 1
ATOM 1468 C C . THR A 1 183 ? -19.203 9.398 7.719 1 90 183 THR A C 1
ATOM 1470 O O . THR A 1 183 ? -19.984 9.477 8.672 1 90 183 THR A O 1
ATOM 1473 N N . ASP A 1 184 ? -17.938 9.445 7.91 1 89.19 184 ASP A N 1
ATOM 1474 C CA . ASP A 1 184 ? -17.344 9.414 9.242 1 89.19 184 ASP A CA 1
ATOM 1475 C C . ASP A 1 184 ? -17.266 10.82 9.844 1 89.19 184 ASP A C 1
ATOM 1477 O O . ASP A 1 184 ? -17.625 11.023 11 1 89.19 184 ASP A O 1
ATOM 1481 N N . PHE A 1 185 ? -16.875 11.805 9.055 1 88.56 185 PHE A N 1
ATOM 1482 C CA . PHE A 1 185 ? -16.547 13.125 9.586 1 88.56 185 PHE A CA 1
ATOM 1483 C C . PHE A 1 185 ? -17.812 13.977 9.711 1 88.56 185 PHE A C 1
ATOM 1485 O O . PHE A 1 185 ? -17.938 14.766 10.648 1 88.56 185 PHE A O 1
ATOM 1492 N N . VAL A 1 186 ? -18.672 13.75 8.766 1 87.06 186 VAL A N 1
ATOM 1493 C CA . VAL A 1 186 ? -19.859 14.594 8.805 1 87.06 186 VAL A CA 1
ATOM 1494 C C . VAL A 1 186 ? -20.688 14.258 10.047 1 87.06 186 VAL A C 1
ATOM 1496 O O . VAL A 1 186 ? -21.016 13.094 10.281 1 87.06 186 VAL A O 1
ATOM 1499 N N . GLY A 1 187 ? -20.922 15.211 10.828 1 83.88 187 GLY A N 1
ATOM 1500 C CA . GLY A 1 187 ? -21.703 15.031 12.047 1 83.88 187 GLY A CA 1
ATOM 1501 C C . GLY A 1 187 ? -20.859 14.992 13.297 1 83.88 187 GLY A C 1
ATOM 1502 O O . GLY A 1 187 ? -21.375 15.047 14.414 1 83.88 187 GLY A O 1
ATOM 1503 N N . LEU A 1 188 ? -19.516 14.953 13.148 1 84.75 188 LEU A N 1
ATOM 1504 C CA . LEU A 1 188 ? -18.609 14.93 14.289 1 84.75 188 LEU A CA 1
ATOM 1505 C C . LEU A 1 188 ? -18.047 16.312 14.562 1 84.75 188 LEU A C 1
ATOM 1507 O O . LEU A 1 188 ? -18.016 17.172 13.664 1 84.75 188 LEU A O 1
ATOM 1511 N N . THR A 1 189 ? -17.75 16.531 15.797 1 84.31 189 THR A N 1
ATOM 1512 C CA . THR A 1 189 ? -17.094 17.75 16.219 1 84.31 189 THR A CA 1
ATOM 1513 C C . THR A 1 189 ? -15.758 17.453 16.891 1 84.31 189 THR A C 1
ATOM 1515 O O . THR A 1 189 ? -15.664 16.516 17.688 1 84.31 189 THR A O 1
ATOM 1518 N N . PHE A 1 190 ? -14.789 18.109 16.438 1 84.88 190 PHE A N 1
ATOM 1519 C CA . PHE A 1 190 ? -13.438 17.891 16.953 1 84.88 190 PHE A CA 1
ATOM 1520 C C . PHE A 1 190 ? -13 19.047 17.828 1 84.88 190 PHE A C 1
ATOM 1522 O O . PHE A 1 190 ? -13.305 20.203 17.547 1 84.88 190 PHE A O 1
ATOM 1529 N N . ASN A 1 191 ? -12.391 18.688 18.969 1 80.06 191 ASN A N 1
ATOM 1530 C CA . ASN A 1 191 ? -11.914 19.703 19.922 1 80.06 191 ASN A CA 1
ATOM 1531 C C . ASN A 1 191 ? -10.516 20.188 19.562 1 80.06 191 ASN A C 1
ATOM 1533 O O . ASN A 1 191 ? -9.648 19.375 19.203 1 80.06 191 ASN A O 1
ATOM 1537 N N . CYS A 1 192 ? -10.266 21.406 19.453 1 72.19 192 CYS A N 1
ATOM 1538 C CA . CYS A 1 192 ? -8.969 21.984 19.156 1 72.19 192 CYS A CA 1
ATOM 1539 C C . CYS A 1 192 ? -8.148 22.219 20.422 1 72.19 192 CYS A C 1
ATOM 1541 O O . CYS A 1 192 ? -8.656 22.781 21.391 1 72.19 192 CYS A O 1
ATOM 1543 N N . ASN A 1 193 ? -7.891 21.297 21.422 1 56.59 193 ASN A N 1
ATOM 1544 C CA . ASN A 1 193 ? -7.355 21.516 22.766 1 56.59 193 ASN A CA 1
ATOM 1545 C C . ASN A 1 193 ? -6.219 22.531 22.75 1 56.59 193 ASN A C 1
ATOM 1547 O O . ASN A 1 193 ? -5.562 22.734 23.766 1 56.59 193 ASN A O 1
ATOM 1551 N N . ASP A 1 194 ? -5.355 22.922 22 1 49.75 194 ASP A N 1
ATOM 1552 C CA . ASP A 1 194 ? -4.191 23.469 22.688 1 49.75 194 ASP A CA 1
ATOM 1553 C C . ASP A 1 194 ? -4.59 24.625 23.625 1 49.75 194 ASP A C 1
ATOM 1555 O O . ASP A 1 194 ? -5.656 25.219 23.453 1 49.75 194 ASP A O 1
ATOM 1559 N N . GLU A 1 195 ? -3.473 25.062 24.453 1 46.09 195 GLU A N 1
ATOM 1560 C CA . GLU A 1 195 ? -3.488 26.078 25.5 1 46.09 195 GLU A CA 1
ATOM 1561 C C . GLU A 1 195 ? -4.305 27.297 25.094 1 46.09 195 GLU A C 1
ATOM 1563 O O . GLU A 1 195 ? -4.582 27.484 23.906 1 46.09 195 GLU A O 1
ATOM 1568 N N . PRO A 1 196 ? -4.113 28.516 25.734 1 49.91 196 PRO A N 1
ATOM 1569 C CA . PRO A 1 196 ? -5.023 29.641 26 1 49.91 196 PRO A CA 1
ATOM 1570 C C . PRO A 1 196 ? -5.746 30.125 24.75 1 49.91 196 PRO A C 1
ATOM 1572 O O . PRO A 1 196 ? -6.887 30.594 24.828 1 49.91 196 PRO A O 1
ATOM 1575 N N . GLU A 1 197 ? -5.105 30.312 23.625 1 48.41 197 GLU A N 1
ATOM 1576 C CA . GLU A 1 197 ? -5.746 30.953 22.484 1 48.41 197 GLU A CA 1
ATOM 1577 C C . GLU A 1 197 ? -6.164 29.922 21.438 1 48.41 197 GLU A C 1
ATOM 1579 O O . GLU A 1 197 ? -5.406 29 21.125 1 48.41 197 GLU A O 1
ATOM 1584 N N . CYS A 1 198 ? -7.465 29.641 21.281 1 53.94 198 CYS A N 1
ATOM 1585 C CA . CYS A 1 198 ? -8.156 28.781 20.312 1 53.94 198 CYS A CA 1
ATOM 1586 C C . CYS A 1 198 ? -7.375 28.672 19.016 1 53.94 198 CYS A C 1
ATOM 1588 O O . CYS A 1 198 ? -7.559 29.484 18.109 1 53.94 198 CYS A O 1
ATOM 1590 N N . LYS A 1 199 ? -6.082 28.344 18.984 1 56.94 199 LYS A N 1
ATOM 1591 C CA . LYS A 1 199 ? -5.332 28.25 17.734 1 56.94 199 LYS A CA 1
ATOM 1592 C C . LYS A 1 199 ? -5.676 26.953 16.984 1 56.94 199 LYS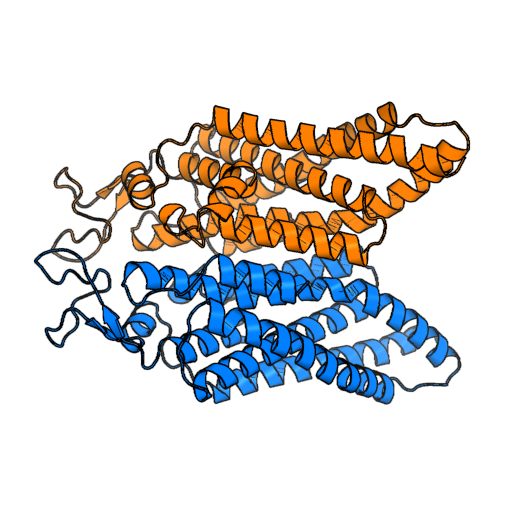 A C 1
ATOM 1594 O O . LYS A 1 199 ? -5.109 25.891 17.266 1 56.94 199 LYS A O 1
ATOM 1599 N N . CYS A 1 200 ? -6.883 26.781 16.391 1 60.38 200 CYS A N 1
ATOM 1600 C CA . CYS A 1 200 ? -7.207 25.672 15.492 1 60.38 200 CYS A CA 1
ATOM 1601 C C . CYS A 1 200 ? -6.363 25.75 14.227 1 60.38 200 CYS A C 1
ATOM 1603 O O . CYS A 1 200 ? -6.238 26.812 13.609 1 60.38 200 CYS A O 1
ATOM 1605 N N . ILE A 1 201 ? -5.328 24.906 14.133 1 55.84 201 ILE A N 1
ATOM 1606 C CA . ILE A 1 201 ? -4.348 24.859 13.047 1 55.84 201 ILE A CA 1
ATOM 1607 C C . ILE A 1 201 ? -5.059 25.016 11.703 1 55.84 201 ILE A C 1
ATOM 1609 O O . ILE A 1 201 ? -4.484 25.547 10.75 1 55.84 201 ILE A O 1
ATOM 1613 N N . PHE A 1 202 ? -6.293 24.406 11.578 1 56.12 202 PHE A N 1
ATOM 1614 C CA . PHE A 1 202 ? -6.875 24.422 10.242 1 56.12 202 PHE A CA 1
ATOM 1615 C C . PHE A 1 202 ? -7.723 25.672 10.039 1 56.12 202 PHE A C 1
ATOM 1617 O O . PHE A 1 202 ? -8.562 25.719 9.133 1 56.12 202 PHE A O 1
ATOM 1624 N N . GLY A 1 203 ? -7.395 26.859 10.719 1 51.72 203 GLY A N 1
ATOM 1625 C CA . GLY A 1 203 ? -8.094 28.125 10.562 1 51.72 203 GLY A CA 1
ATOM 1626 C C . GLY A 1 203 ? -9.258 28.281 11.523 1 51.72 203 GLY A C 1
ATOM 1627 O O . GLY A 1 203 ? -9.672 27.312 12.172 1 51.72 203 GLY A O 1
ATOM 1628 N N . VAL A 1 204 ? -9.641 29.609 11.836 1 47.41 204 VAL A N 1
ATOM 1629 C CA . VAL A 1 204 ? -10.562 30.281 12.75 1 47.41 204 VAL A CA 1
ATOM 1630 C C . VAL A 1 204 ? -11.977 29.719 12.547 1 47.41 204 VAL A C 1
ATOM 1632 O O . VAL A 1 204 ? -12.484 29.703 11.43 1 47.41 204 VAL A O 1
ATOM 1635 N N . ASN A 1 205 ? -12.406 28.688 13.172 1 44.94 205 ASN A N 1
ATOM 1636 C CA . ASN A 1 205 ? -13.859 28.609 13.211 1 44.94 205 ASN A CA 1
ATOM 1637 C C . ASN A 1 205 ? -14.508 29.984 13.297 1 44.94 205 ASN A C 1
ATOM 1639 O O . ASN A 1 205 ? -13.992 30.875 13.984 1 44.94 205 ASN A O 1
ATOM 1643 N N . SER A 1 206 ? -15.141 30.203 12.297 1 43.44 206 SER A N 1
ATOM 1644 C CA . SER A 1 206 ? -16.047 31.359 12.281 1 43.44 206 SER A CA 1
ATOM 1645 C C . SER A 1 206 ? -16.703 31.578 13.641 1 43.44 206 SER A C 1
ATOM 1647 O O . SER A 1 206 ? -17.25 32.625 13.906 1 43.44 206 SER A O 1
ATOM 1649 N N . THR A 1 207 ? -17.203 30.516 14.172 1 47.53 207 THR A N 1
ATOM 1650 C CA . THR A 1 207 ? -18.281 30.844 15.109 1 47.53 207 THR A CA 1
ATOM 1651 C C . THR A 1 207 ? -17.703 31.125 16.5 1 47.53 207 THR A C 1
ATOM 1653 O O . THR A 1 207 ? -18.453 31.25 17.469 1 47.53 207 THR A O 1
ATOM 1656 N N . GLY A 1 208 ? -16.406 31.422 16.609 1 51.03 208 GLY A N 1
ATOM 1657 C CA . GLY A 1 208 ? -15.969 31.844 17.922 1 51.03 208 GLY A CA 1
ATOM 1658 C C . GLY A 1 208 ? -15.648 30.688 18.859 1 51.03 208 GLY A C 1
ATOM 1659 O O . GLY A 1 208 ? -15.164 30.891 19.969 1 51.03 208 GLY A O 1
ATOM 1660 N N . THR A 1 209 ? -16.188 29.375 18.578 1 57.38 209 THR A N 1
ATOM 1661 C CA . THR A 1 209 ? -15.953 28.281 19.516 1 57.38 209 THR A CA 1
ATOM 1662 C C . THR A 1 209 ? -14.75 27.453 19.062 1 57.38 209 THR A C 1
ATOM 1664 O O . THR A 1 209 ? -14.445 27.359 17.875 1 57.38 209 THR A O 1
ATOM 1667 N N . CYS A 1 210 ? -13.883 27.016 19.906 1 68.19 210 CYS A N 1
ATOM 1668 C CA . CYS A 1 210 ? -12.641 26.266 19.75 1 68.19 210 CYS A CA 1
ATOM 1669 C C . CYS A 1 210 ? -12.922 24.844 19.281 1 68.19 210 CYS A C 1
ATOM 1671 O O . CYS A 1 210 ? -12.492 23.891 19.906 1 68.19 210 CYS A O 1
ATOM 1673 N N . GLU A 1 211 ? -14.039 24.594 18.484 1 75.81 211 GLU A N 1
ATOM 1674 C CA . GLU A 1 211 ? -14.383 23.297 17.922 1 75.81 211 GLU A CA 1
ATOM 1675 C C . GLU A 1 211 ? -14.438 23.344 16.406 1 75.81 211 GLU A C 1
ATOM 1677 O O . GLU A 1 211 ? -14.805 24.359 15.82 1 75.81 211 GLU A O 1
ATOM 1682 N N . LEU A 1 212 ? -13.961 22.328 15.773 1 79.31 212 LEU A N 1
ATOM 1683 C CA . LEU A 1 212 ? -14.008 22.172 14.32 1 79.31 212 LEU A CA 1
ATOM 1684 C C . LEU A 1 212 ? -15.039 21.125 13.922 1 79.31 212 LEU A C 1
ATOM 1686 O O . LEU A 1 212 ? -15.094 20.047 14.5 1 79.31 212 LEU A O 1
ATOM 1690 N N . SER A 1 213 ? -15.984 21.594 13.086 1 83.75 213 SER A N 1
ATOM 1691 C CA . SER A 1 213 ? -16.938 20.625 12.57 1 83.75 213 SER A CA 1
ATOM 1692 C C . SER A 1 213 ? -16.297 19.719 11.531 1 83.75 213 SER A C 1
ATOM 1694 O O . SER A 1 213 ? -15.336 20.109 10.859 1 83.75 213 SER A O 1
ATOM 1696 N N . GLY A 1 214 ? -16.672 18.484 11.484 1 84.75 214 GLY A N 1
ATOM 1697 C CA . GLY A 1 214 ? -16.188 17.547 10.484 1 84.75 214 GLY A CA 1
ATOM 1698 C C . GLY A 1 214 ? -16.25 18.094 9.07 1 84.75 214 GLY A C 1
ATOM 1699 O O . GLY A 1 214 ? -15.359 17.844 8.258 1 84.75 214 GLY A O 1
ATOM 1700 N N . GLN A 1 215 ? -17.359 18.891 8.781 1 84.25 215 GLN A N 1
ATOM 1701 C CA . GLN A 1 215 ? -17.5 19.469 7.453 1 84.25 215 GLN A CA 1
ATOM 1702 C C . GLN A 1 215 ? -16.406 20.5 7.184 1 84.25 215 GLN A C 1
ATOM 1704 O O . GLN A 1 215 ? -15.906 20.609 6.062 1 84.25 215 GLN A O 1
ATOM 1709 N N . ASP A 1 216 ? -16 21.188 8.18 1 82.44 216 ASP A N 1
ATOM 1710 C CA . ASP A 1 216 ? -14.945 22.188 8.031 1 82.44 216 ASP A CA 1
ATOM 1711 C C . ASP A 1 216 ? -13.609 21.531 7.707 1 82.44 216 ASP A C 1
ATOM 1713 O O . ASP A 1 216 ? -12.828 22.047 6.906 1 82.44 216 ASP A O 1
ATOM 1717 N N . ILE A 1 217 ? -13.461 20.406 8.312 1 82.88 217 ILE A N 1
ATOM 1718 C CA . ILE A 1 217 ? -12.211 19.688 8.094 1 82.88 217 ILE A CA 1
ATOM 1719 C C . ILE A 1 217 ? -12.172 19.156 6.66 1 82.88 217 ILE A C 1
ATOM 1721 O O . ILE A 1 217 ? -11.148 19.281 5.977 1 82.88 217 ILE A O 1
ATOM 1725 N N . LEU A 1 218 ? -13.289 18.641 6.219 1 86.31 218 LEU A N 1
ATOM 1726 C CA . LEU A 1 218 ? -13.344 18.109 4.863 1 86.31 218 LEU A CA 1
ATOM 1727 C C . LEU A 1 218 ? -13.172 19.219 3.832 1 86.31 218 LEU A C 1
ATOM 1729 O O . LEU A 1 218 ? -12.492 19.031 2.82 1 86.31 218 LEU A O 1
ATOM 1733 N N . ASP A 1 219 ? -13.695 20.359 4.094 1 82.31 219 ASP A N 1
ATOM 1734 C CA . ASP A 1 219 ? -13.57 21.5 3.18 1 82.31 219 ASP A CA 1
ATOM 1735 C C . ASP A 1 219 ? -12.133 22 3.141 1 82.31 219 ASP A C 1
ATOM 1737 O O . ASP A 1 219 ? -11.633 22.406 2.084 1 82.31 219 ASP A O 1
ATOM 1741 N N . TYR A 1 220 ? -11.555 21.906 4.309 1 76.5 220 TYR A N 1
ATOM 1742 C CA . TYR A 1 220 ? -10.172 22.359 4.398 1 76.5 220 TYR A CA 1
ATOM 1743 C C . TYR A 1 220 ? -9.258 21.469 3.562 1 76.5 220 TYR A C 1
ATOM 1745 O O . TYR A 1 220 ? -8.344 21.953 2.895 1 76.5 220 TYR A O 1
ATOM 1753 N N . TYR A 1 221 ? -9.578 20.234 3.574 1 78.81 221 TYR A N 1
ATOM 1754 C CA . TYR A 1 221 ? -8.734 19.297 2.85 1 78.81 221 TYR A CA 1
ATOM 1755 C C . TYR A 1 221 ? -9.156 19.203 1.39 1 78.81 221 TYR A C 1
ATOM 1757 O O . TYR A 1 221 ? -8.516 18.516 0.595 1 78.81 221 TYR A O 1
ATOM 1765 N N . GLY A 1 222 ? -10.234 19.859 0.996 1 78.75 222 GLY A N 1
ATOM 1766 C CA . GLY A 1 222 ? -10.633 19.922 -0.4 1 78.75 222 GLY A CA 1
ATOM 1767 C C . GLY A 1 222 ? -11.617 18.844 -0.793 1 78.75 222 GLY A C 1
ATOM 1768 O O . GLY A 1 222 ? -11.797 18.562 -1.979 1 78.75 222 GLY A O 1
ATOM 1769 N N . TYR A 1 223 ? -12.039 18.156 0.174 1 81 223 TYR A N 1
ATOM 1770 C CA . TYR A 1 223 ? -13.055 17.141 -0.104 1 81 223 TYR A CA 1
ATOM 1771 C C . TYR A 1 223 ? -14.453 17.75 -0.093 1 81 223 TYR A C 1
ATOM 1773 O O . TYR A 1 223 ? -15.25 17.469 0.806 1 81 223 TYR A O 1
ATOM 1781 N N . THR A 1 224 ? -14.562 18.594 -1.271 1 73.88 224 THR A N 1
ATOM 1782 C CA . THR A 1 224 ? -15.812 19.359 -1.322 1 73.88 224 THR A CA 1
ATOM 1783 C C . THR A 1 224 ? -16.859 18.625 -2.166 1 73.88 224 THR A C 1
ATOM 1785 O O . THR A 1 224 ? -16.5 17.906 -3.102 1 73.88 224 THR A O 1
ATOM 1788 N N . LYS A 1 225 ? -18.109 18.469 -1.747 1 79.19 225 LYS A N 1
ATOM 1789 C CA . LYS A 1 225 ? -19.312 18.031 -2.453 1 79.19 225 LYS A CA 1
ATOM 1790 C C . LYS A 1 225 ? -19.297 16.531 -2.719 1 79.19 225 LYS A C 1
ATOM 1792 O O . LYS A 1 225 ? -19.344 16.094 -3.871 1 79.19 225 LYS A O 1
ATOM 1797 N N . ILE A 1 226 ? -19.156 15.836 -1.806 1 83.5 226 ILE A N 1
ATOM 1798 C CA . ILE A 1 226 ? -19.203 14.391 -1.934 1 83.5 226 ILE A CA 1
ATOM 1799 C C . ILE A 1 226 ? -20.656 13.906 -1.879 1 83.5 226 ILE A C 1
ATOM 1801 O O . ILE A 1 226 ? -21.391 14.266 -0.964 1 83.5 226 ILE A O 1
ATOM 1805 N N . ASN A 1 227 ? -21.078 13.312 -3.025 1 90.25 227 ASN A N 1
ATOM 1806 C CA . ASN A 1 227 ? -22.391 12.664 -3.059 1 90.25 227 ASN A CA 1
ATOM 1807 C C . ASN A 1 227 ? -22.266 11.148 -2.943 1 90.25 227 ASN A C 1
ATOM 1809 O O . ASN A 1 227 ? -21.75 10.492 -3.852 1 90.25 227 ASN A O 1
ATOM 1813 N N . LEU A 1 228 ? -22.766 10.594 -1.875 1 92.56 228 LEU A N 1
ATOM 1814 C CA . LEU A 1 228 ? -22.594 9.18 -1.577 1 92.56 228 LEU A CA 1
ATOM 1815 C C . LEU A 1 228 ? -23.266 8.312 -2.639 1 92.56 228 LEU A C 1
ATOM 1817 O O . LEU A 1 228 ? -22.719 7.285 -3.041 1 92.56 228 LEU A O 1
ATOM 1821 N N . ASN A 1 229 ? -24.375 8.75 -3.125 1 93 229 ASN A N 1
ATOM 1822 C CA . ASN A 1 229 ? -25.094 7.965 -4.125 1 93 229 ASN A CA 1
ATOM 1823 C C . ASN A 1 229 ? -24.359 7.957 -5.461 1 93 229 ASN A C 1
ATOM 1825 O O . ASN A 1 229 ? -24.297 6.922 -6.129 1 93 229 ASN A O 1
ATOM 1829 N N . GLU A 1 230 ? -23.922 9.109 -5.828 1 94.12 230 GLU A N 1
ATOM 1830 C CA . GLU A 1 230 ? -23.172 9.172 -7.082 1 94.12 230 GLU A CA 1
ATOM 1831 C C . GLU A 1 230 ? -21.875 8.367 -7 1 94.12 230 GLU A C 1
ATOM 1833 O O . GLU A 1 230 ? -21.453 7.75 -7.98 1 94.12 230 GLU A O 1
ATOM 1838 N N . TRP A 1 231 ? -21.281 8.414 -5.828 1 95.38 231 TRP A N 1
ATOM 1839 C CA . TRP A 1 231 ? -20.062 7.645 -5.629 1 95.38 231 TRP A CA 1
ATOM 1840 C C . TRP A 1 231 ? -20.344 6.145 -5.668 1 95.38 231 TRP A C 1
ATOM 1842 O O . TRP A 1 231 ? -19.578 5.379 -6.25 1 95.38 231 TRP A O 1
ATOM 1852 N N . ALA A 1 232 ? -21.406 5.734 -5.059 1 95.69 232 ALA A N 1
ATOM 1853 C CA . ALA A 1 232 ? -21.797 4.324 -5.086 1 95.69 232 ALA A CA 1
ATOM 1854 C C . ALA A 1 232 ? -22.094 3.863 -6.512 1 95.69 232 ALA A C 1
ATOM 1856 O O . ALA A 1 232 ? -21.703 2.762 -6.906 1 95.69 232 ALA A O 1
ATOM 1857 N N . LEU A 1 233 ? -22.75 4.734 -7.246 1 95.56 233 LEU A N 1
ATOM 1858 C CA . LEU A 1 233 ? -23.078 4.402 -8.633 1 95.56 233 LEU A CA 1
ATOM 1859 C C . LEU A 1 233 ? -21.812 4.297 -9.477 1 95.56 233 LEU A C 1
ATOM 1861 O O . LEU A 1 233 ? -21.734 3.471 -10.391 1 95.56 233 LEU A O 1
ATOM 1865 N N . ALA A 1 234 ? -20.891 5.203 -9.203 1 95.38 234 ALA A N 1
ATOM 1866 C CA . ALA A 1 234 ? -19.625 5.145 -9.922 1 95.38 234 ALA A CA 1
ATOM 1867 C C . ALA A 1 234 ? -18.906 3.826 -9.656 1 95.38 234 ALA A C 1
ATOM 1869 O O . ALA A 1 234 ? -18.375 3.201 -10.578 1 95.38 234 ALA A O 1
ATOM 1870 N N . LEU A 1 235 ? -18.906 3.379 -8.43 1 97.12 235 LEU A N 1
ATOM 1871 C CA . LEU A 1 235 ? -18.25 2.121 -8.07 1 97.12 235 LEU A CA 1
ATOM 1872 C C . LEU A 1 235 ? -18.969 0.939 -8.711 1 97.12 235 LEU A C 1
ATOM 1874 O O . LEU A 1 235 ? -18.328 0.012 -9.211 1 97.12 235 LEU A O 1
ATOM 1878 N N . MET A 1 236 ? -20.297 1.005 -8.688 1 96.56 236 MET A N 1
ATOM 1879 C CA . MET A 1 236 ? -21.078 -0.048 -9.328 1 96.56 236 MET A CA 1
ATOM 1880 C C . MET A 1 236 ? -20.812 -0.075 -10.836 1 96.56 236 MET A C 1
ATOM 1882 O O . MET A 1 236 ? -20.75 -1.147 -11.438 1 96.56 236 MET A O 1
ATOM 1886 N N . GLY A 1 237 ? -20.734 1.115 -11.359 1 96.56 237 GLY A N 1
ATOM 1887 C CA . GLY A 1 237 ? -20.391 1.189 -12.773 1 96.56 237 GLY A CA 1
ATOM 1888 C C . GLY A 1 237 ? -19.062 0.561 -13.109 1 96.56 237 GLY A C 1
ATOM 1889 O O . GLY A 1 237 ? -18.922 -0.112 -14.133 1 96.56 237 GLY A O 1
ATOM 1890 N N . LEU A 1 238 ? -18.125 0.74 -12.281 1 96.62 238 LEU A N 1
ATOM 1891 C CA . LEU A 1 238 ? -16.797 0.162 -12.5 1 96.62 238 LEU A CA 1
ATOM 1892 C C . LEU A 1 238 ? -16.844 -1.356 -12.359 1 96.62 238 LEU A C 1
ATOM 1894 O O . LEU A 1 238 ? -16.141 -2.07 -13.078 1 96.62 238 LEU A O 1
ATOM 1898 N N . ILE A 1 239 ? -17.625 -1.862 -11.43 1 96.44 239 ILE A N 1
ATOM 1899 C CA . ILE A 1 239 ? -17.781 -3.303 -11.273 1 96.44 239 ILE A CA 1
ATOM 1900 C C . ILE A 1 239 ? -18.328 -3.904 -12.562 1 96.44 239 ILE A C 1
ATOM 1902 O O . ILE A 1 239 ? -17.781 -4.883 -13.078 1 96.44 239 ILE A O 1
ATOM 1906 N N . VAL A 1 240 ? -19.391 -3.258 -13.078 1 96.12 240 VAL A N 1
ATOM 1907 C CA . VAL A 1 240 ? -20 -3.748 -14.305 1 96.12 240 VAL A CA 1
ATOM 1908 C C . VAL A 1 240 ? -19.016 -3.646 -15.461 1 96.12 240 VAL A C 1
ATOM 1910 O O . VAL A 1 240 ? -18.953 -4.543 -16.312 1 96.12 240 VAL A O 1
ATOM 1913 N N . PHE A 1 241 ? -18.266 -2.625 -15.453 1 96.44 241 PHE A N 1
ATOM 1914 C CA . PHE A 1 241 ? -17.281 -2.418 -16.516 1 96.44 241 PHE A CA 1
ATOM 1915 C C . PHE A 1 241 ? -16.234 -3.533 -16.516 1 96.44 241 PHE A C 1
ATOM 1917 O O . PHE A 1 241 ? -15.969 -4.141 -17.547 1 96.44 241 PHE A O 1
ATOM 1924 N N . PHE A 1 242 ? -15.68 -3.842 -15.406 1 96.12 242 PHE A N 1
ATOM 1925 C CA . PHE A 1 242 ? -14.641 -4.859 -15.32 1 96.12 242 PHE A CA 1
ATOM 1926 C C . PHE A 1 242 ? -15.219 -6.25 -15.555 1 96.12 242 PHE A C 1
ATOM 1928 O O . PHE A 1 242 ? -14.586 -7.098 -16.188 1 96.12 242 PHE A O 1
ATOM 1935 N N . ARG A 1 243 ? -16.391 -6.461 -15.062 1 94.75 243 ARG A N 1
ATOM 1936 C CA . ARG A 1 243 ? -17.016 -7.762 -15.25 1 94.75 243 ARG A CA 1
ATOM 1937 C C . ARG A 1 243 ? -17.391 -7.973 -16.719 1 94.75 243 ARG A C 1
ATOM 1939 O O . ARG A 1 243 ? -17.281 -9.086 -17.234 1 94.75 243 ARG A O 1
ATOM 1946 N N . PHE A 1 244 ? -17.906 -6.93 -17.25 1 95.94 244 PHE A N 1
ATOM 1947 C CA . PHE A 1 244 ? -18.219 -7.012 -18.672 1 95.94 244 PHE A CA 1
ATOM 1948 C C . PHE A 1 244 ? -16.953 -7.219 -19.484 1 95.94 244 PHE A C 1
ATOM 1950 O O . PHE A 1 244 ? -16.953 -7.969 -20.469 1 95.94 244 PHE A O 1
ATOM 1957 N N . GLY A 1 245 ? -15.898 -6.531 -19.141 1 95.5 245 GLY A N 1
ATOM 1958 C CA . GLY A 1 245 ? -14.617 -6.777 -19.781 1 95.5 245 GLY A CA 1
ATOM 1959 C C . GLY A 1 245 ? -14.141 -8.211 -19.641 1 95.5 245 GLY A C 1
ATOM 1960 O O . GLY A 1 245 ? -13.609 -8.797 -20.578 1 95.5 245 GLY A O 1
ATOM 1961 N N . PHE A 1 246 ? -14.305 -8.695 -18.422 1 93.62 246 PHE A N 1
ATOM 1962 C CA . PHE A 1 246 ? -13.977 -10.086 -18.141 1 93.62 246 PHE A CA 1
ATOM 1963 C C . PHE A 1 246 ? -14.734 -11.031 -19.062 1 93.62 246 PHE A C 1
ATOM 1965 O O . PHE A 1 246 ? -14.156 -11.953 -19.641 1 93.62 246 PHE A O 1
ATOM 1972 N N . TYR A 1 247 ? -15.961 -10.781 -19.297 1 93.44 247 TYR A N 1
ATOM 1973 C CA . TYR A 1 247 ? -16.797 -11.562 -20.188 1 93.44 247 TYR A CA 1
ATOM 1974 C C . TYR A 1 247 ? -16.297 -11.484 -21.625 1 93.44 247 TYR A C 1
ATOM 1976 O O . TYR A 1 247 ? -16.188 -12.5 -22.312 1 93.44 247 TYR A O 1
ATOM 1984 N N . LEU A 1 248 ? -15.961 -10.328 -22.062 1 94.25 248 LEU A N 1
ATOM 1985 C CA . LEU 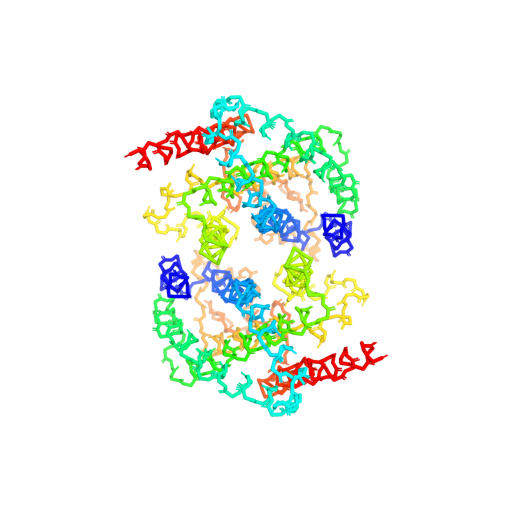A 1 248 ? -15.516 -10.117 -23.422 1 94.25 248 LEU A CA 1
ATOM 1986 C C . LEU A 1 248 ? -14.188 -10.828 -23.688 1 94.25 248 LEU A C 1
ATOM 1988 O O . LEU A 1 248 ? -13.984 -11.398 -24.75 1 94.25 248 LEU A O 1
ATOM 1992 N N . ILE A 1 249 ? -13.32 -10.727 -22.734 1 92.56 249 ILE A N 1
ATOM 1993 C CA . ILE A 1 249 ? -12.016 -11.352 -22.891 1 92.56 249 ILE A CA 1
ATOM 1994 C C . ILE A 1 249 ? -12.172 -12.867 -23 1 92.56 249 ILE A C 1
ATOM 1996 O O . ILE A 1 249 ? -11.539 -13.5 -23.844 1 92.56 249 ILE A O 1
ATOM 2000 N N . LEU A 1 250 ? -12.977 -13.43 -22.172 1 87.38 250 LEU A N 1
ATOM 2001 C CA . LEU A 1 250 ? -13.18 -14.867 -22.188 1 87.38 250 LEU A CA 1
ATOM 2002 C C . LEU A 1 250 ? -13.883 -15.305 -23.469 1 87.38 250 LEU A C 1
ATOM 2004 O O . LEU A 1 250 ? -13.609 -16.391 -24 1 87.38 250 LEU A O 1
ATOM 2008 N N . ARG A 1 251 ? -14.758 -14.453 -23.922 1 86.69 251 ARG A N 1
ATOM 2009 C CA . ARG A 1 251 ? -15.492 -14.773 -25.141 1 86.69 251 ARG A CA 1
ATOM 2010 C C . ARG A 1 251 ? -14.586 -14.719 -26.359 1 86.69 251 ARG A C 1
ATOM 2012 O O . ARG A 1 251 ? -14.688 -15.555 -27.266 1 86.69 251 ARG A O 1
ATOM 2019 N N . PHE A 1 252 ? -13.727 -13.789 -26.359 1 86.94 252 PHE A N 1
ATOM 2020 C CA . PHE A 1 252 ? -12.867 -13.617 -27.531 1 86.94 252 PHE A CA 1
ATOM 2021 C C . PHE A 1 252 ? -11.688 -14.586 -27.484 1 86.94 252 PHE A C 1
ATOM 2023 O O . PHE A 1 252 ? -11.125 -14.938 -28.516 1 86.94 252 PHE A O 1
ATOM 2030 N N . ARG A 1 253 ? -11.094 -14.828 -26.391 1 76.19 253 ARG A N 1
ATOM 2031 C CA . ARG A 1 253 ? -9.977 -15.766 -26.297 1 76.19 253 ARG A CA 1
ATOM 2032 C C . ARG A 1 253 ? -10.391 -17.156 -26.766 1 76.19 253 ARG A C 1
ATOM 2034 O O . ARG A 1 253 ? -9.555 -17.938 -27.234 1 76.19 253 ARG A O 1
ATOM 2041 N N . LYS A 1 254 ? -11.539 -17.688 -26.594 1 60.75 254 LYS A N 1
ATOM 2042 C CA . LYS A 1 254 ? -11.992 -18.922 -27.219 1 60.75 254 LYS A CA 1
ATOM 2043 C C . LYS A 1 254 ? -11.828 -18.875 -28.734 1 60.75 254 LYS A C 1
ATOM 2045 O O . LYS A 1 254 ? -11.523 -19.875 -29.375 1 60.75 254 LYS A O 1
ATOM 2050 N N . GLY A 1 255 ? -12.078 -17.656 -29.219 1 53.06 255 GLY A N 1
ATOM 2051 C CA . GLY A 1 255 ? -12.148 -17.719 -30.672 1 53.06 255 GLY A CA 1
ATOM 2052 C C . GLY A 1 255 ? -10.805 -17.984 -31.328 1 53.06 255 GLY A C 1
ATOM 2053 O O . GLY A 1 255 ? -10.734 -18.344 -32.5 1 53.06 255 GLY A O 1
ATOM 2054 N N . ARG A 1 256 ? -9.758 -17.672 -30.734 1 45.84 256 ARG A N 1
ATOM 2055 C CA . ARG A 1 256 ? -8.547 -17.859 -31.516 1 45.84 256 ARG A CA 1
ATOM 2056 C C . ARG A 1 256 ? -8.125 -19.328 -31.547 1 45.84 256 ARG A C 1
ATOM 2058 O O . ARG A 1 256 ? -7.367 -19.75 -32.406 1 45.84 256 ARG A O 1
ATOM 2065 N N . ARG A 1 257 ? -8.305 -20.234 -30.703 1 45.62 257 ARG A N 1
ATOM 2066 C CA . ARG A 1 257 ? -7.773 -21.578 -30.906 1 45.62 257 ARG A CA 1
ATOM 2067 C C . ARG A 1 257 ? -8.695 -22.406 -31.812 1 45.62 257 ARG A C 1
ATOM 2069 O O . ARG A 1 257 ? -8.5 -23.609 -31.969 1 45.62 257 ARG A O 1
ATOM 2076 N N . ARG A 1 258 ? -9.641 -21.766 -32.531 1 38.28 258 ARG A N 1
ATOM 2077 C CA . ARG A 1 258 ? -10.055 -22.547 -33.688 1 38.28 258 ARG A CA 1
ATOM 2078 C C . ARG A 1 258 ? -9.141 -22.281 -34.875 1 38.28 258 ARG A C 1
ATOM 2080 O O . ARG A 1 258 ? -8.766 -21.141 -35.125 1 38.28 258 ARG A O 1
ATOM 2087 N N . MET B 1 1 ? 8.297 -2.928 -14.211 1 78.81 1 MET B N 1
ATOM 2088 C CA . MET B 1 1 ? 7.363 -2.545 -13.156 1 78.81 1 MET B CA 1
ATOM 2089 C C . MET B 1 1 ? 7.938 -1.41 -12.312 1 78.81 1 MET B C 1
ATOM 2091 O O . MET B 1 1 ? 7.305 -0.364 -12.156 1 78.81 1 MET B O 1
ATOM 2095 N N . TYR B 1 2 ? 9.203 -1.436 -12.016 1 80.38 2 TYR B N 1
ATOM 2096 C CA . TYR B 1 2 ? 9.797 -0.441 -11.133 1 80.38 2 TYR B CA 1
ATOM 2097 C C . TYR B 1 2 ? 10.047 0.869 -11.867 1 80.38 2 TYR B C 1
ATOM 2099 O O . TYR B 1 2 ? 9.906 1.95 -11.289 1 80.38 2 TYR B O 1
ATOM 2107 N N . MET B 1 3 ? 10.289 0.71 -13.125 1 84.56 3 MET B N 1
ATOM 2108 C CA . MET B 1 3 ? 10.453 1.922 -13.922 1 84.56 3 MET B CA 1
ATOM 2109 C C . MET B 1 3 ? 9.117 2.645 -14.094 1 84.56 3 MET B C 1
ATOM 2111 O O . MET B 1 3 ? 9.07 3.875 -14.07 1 84.56 3 MET B O 1
ATOM 2115 N N . CYS B 1 4 ? 8.078 1.828 -14.219 1 84.5 4 CYS B N 1
ATOM 2116 C CA . CYS B 1 4 ? 6.746 2.418 -14.328 1 84.5 4 CYS B CA 1
ATOM 2117 C C . CYS B 1 4 ? 6.359 3.127 -13.031 1 84.5 4 CYS B C 1
ATOM 2119 O O . CYS B 1 4 ? 5.73 4.188 -13.07 1 84.5 4 CYS B O 1
ATOM 2121 N N . LEU B 1 5 ? 6.785 2.533 -12.016 1 84.31 5 LEU B N 1
ATOM 2122 C CA . LEU B 1 5 ? 6.52 3.15 -10.719 1 84.31 5 LEU B CA 1
ATOM 2123 C C . LEU B 1 5 ? 7.266 4.473 -10.578 1 84.31 5 LEU B C 1
ATOM 2125 O O . LEU B 1 5 ? 6.719 5.445 -10.062 1 84.31 5 LEU B O 1
ATOM 2129 N N . ALA B 1 6 ? 8.508 4.445 -11.047 1 88.88 6 ALA B N 1
ATOM 2130 C CA . ALA B 1 6 ? 9.312 5.664 -10.992 1 88.88 6 ALA B CA 1
ATOM 2131 C C . ALA B 1 6 ? 8.68 6.777 -11.82 1 88.88 6 ALA B C 1
ATOM 2133 O O . ALA B 1 6 ? 8.625 7.93 -11.391 1 88.88 6 ALA B O 1
ATOM 2134 N N . LEU B 1 7 ? 8.18 6.402 -12.945 1 87.44 7 LEU B N 1
ATOM 2135 C CA . LEU B 1 7 ? 7.539 7.387 -13.812 1 87.44 7 LEU B CA 1
ATOM 2136 C C . LEU B 1 7 ? 6.234 7.887 -13.203 1 87.44 7 LEU B C 1
ATOM 2138 O O . LEU B 1 7 ? 5.91 9.07 -13.305 1 87.44 7 LEU B O 1
ATOM 2142 N N . LEU B 1 8 ? 5.602 7.004 -12.625 1 85.88 8 LEU B N 1
ATOM 2143 C CA . LEU B 1 8 ? 4.355 7.383 -11.961 1 85.88 8 LEU B CA 1
ATOM 2144 C C . LEU B 1 8 ? 4.625 8.352 -10.82 1 85.88 8 LEU B C 1
ATOM 2146 O O . LEU B 1 8 ? 3.977 9.398 -10.719 1 85.88 8 LEU B O 1
ATOM 2150 N N . MET B 1 9 ? 5.508 8 -9.977 1 86.94 9 MET B N 1
ATOM 2151 C CA . MET B 1 9 ? 5.844 8.859 -8.844 1 86.94 9 MET B CA 1
ATOM 2152 C C . MET B 1 9 ? 6.395 10.203 -9.32 1 86.94 9 MET B C 1
ATOM 2154 O O . MET B 1 9 ? 6.008 11.25 -8.805 1 86.94 9 MET B O 1
ATOM 2158 N N . GLY B 1 10 ? 7.309 10.094 -10.312 1 86.19 10 GLY B N 1
ATOM 2159 C CA . GLY B 1 10 ? 7.906 11.312 -10.852 1 86.19 10 GLY B CA 1
ATOM 2160 C C . GLY B 1 10 ? 6.891 12.25 -11.477 1 86.19 10 GLY B C 1
ATOM 2161 O O . GLY B 1 10 ? 6.988 13.469 -11.32 1 86.19 10 GLY B O 1
ATOM 2162 N N . SER B 1 11 ? 5.945 11.68 -12.102 1 86.25 11 SER B N 1
ATOM 2163 C CA . SER B 1 11 ? 4.938 12.508 -12.75 1 86.25 11 SER B CA 1
ATOM 2164 C C . SER B 1 11 ? 3.934 13.062 -11.75 1 86.25 11 SER B C 1
ATOM 2166 O O . SER B 1 11 ? 3.389 14.148 -11.938 1 86.25 11 SER B O 1
ATOM 2168 N N . THR B 1 12 ? 3.713 12.344 -10.75 1 85.62 12 THR B N 1
ATOM 2169 C CA . THR B 1 12 ? 2.748 12.766 -9.742 1 85.62 12 THR B CA 1
ATOM 2170 C C . THR B 1 12 ? 3.334 13.859 -8.859 1 85.62 12 THR B C 1
ATOM 2172 O O . THR B 1 12 ? 2.662 14.844 -8.555 1 85.62 12 THR B O 1
ATOM 2175 N N . TRP B 1 13 ? 4.465 13.609 -8.352 1 87.88 13 TRP B N 1
ATOM 2176 C CA . TRP B 1 13 ? 5.152 14.602 -7.527 1 87.88 13 TRP B CA 1
ATOM 2177 C C . TRP B 1 13 ? 6.215 15.336 -8.336 1 87.88 13 TRP B C 1
ATOM 2179 O O . TRP B 1 13 ? 7.375 15.406 -7.926 1 87.88 13 TRP B O 1
ATOM 2189 N N . TRP B 1 14 ? 5.766 15.805 -9.445 1 82.81 14 TRP B N 1
ATOM 2190 C CA . TRP B 1 14 ? 6.703 16.469 -10.344 1 82.81 14 TRP B CA 1
ATOM 2191 C C . TRP B 1 14 ? 7.254 17.75 -9.703 1 82.81 14 TRP B C 1
ATOM 2193 O O . TRP B 1 14 ? 6.5 18.672 -9.398 1 82.81 14 TRP B O 1
ATOM 2203 N N . LYS B 1 15 ? 8.531 17.797 -9.453 1 80.62 15 LYS B N 1
ATOM 2204 C CA . LYS B 1 15 ? 9.242 18.938 -8.898 1 80.62 15 LYS B CA 1
ATOM 2205 C C . LYS B 1 15 ? 8.477 19.547 -7.719 1 80.62 15 LYS B C 1
ATOM 2207 O O . LYS B 1 15 ? 7.953 20.656 -7.812 1 80.62 15 LYS B O 1
ATOM 2212 N N . VAL B 1 16 ? 8.562 18.781 -6.645 1 77.94 16 VAL B N 1
ATOM 2213 C CA . VAL B 1 16 ? 7.863 19.203 -5.434 1 77.94 16 VAL B CA 1
ATOM 2214 C C . VAL B 1 16 ? 8.477 20.5 -4.914 1 77.94 16 VAL B C 1
ATOM 2216 O O . VAL B 1 16 ? 9.703 20.641 -4.844 1 77.94 16 VAL B O 1
ATOM 2219 N N . GLY B 1 17 ? 7.867 21.562 -4.957 1 77.75 17 GLY B N 1
ATOM 2220 C CA . GLY B 1 17 ? 8.297 22.891 -4.547 1 77.75 17 GLY B CA 1
ATOM 2221 C C . GLY B 1 17 ? 8.719 22.969 -3.094 1 77.75 17 GLY B C 1
ATOM 2222 O O . GLY B 1 17 ? 8.773 21.938 -2.408 1 77.75 17 GLY B O 1
ATOM 2223 N N . LEU B 1 18 ? 9.266 24.094 -2.658 1 80.56 18 LEU B N 1
ATOM 2224 C CA . LEU B 1 18 ? 9.758 24.328 -1.303 1 80.56 18 LEU B CA 1
ATOM 2225 C C . LEU B 1 18 ? 8.805 25.234 -0.528 1 80.56 18 LEU B C 1
ATOM 2227 O O . LEU B 1 18 ? 9.242 26 0.33 1 80.56 18 LEU B O 1
ATOM 2231 N N . GLU B 1 19 ? 7.547 24.984 -0.863 1 79.5 19 GLU B N 1
ATOM 2232 C CA . GLU B 1 19 ? 6.531 25.703 -0.097 1 79.5 19 GLU B CA 1
ATOM 2233 C C . GLU B 1 19 ? 5.969 24.828 1.021 1 79.5 19 GLU B C 1
ATOM 2235 O O . GLU B 1 19 ? 6.07 23.594 0.969 1 79.5 19 GLU B O 1
ATOM 2240 N N . GLN B 1 20 ? 5.434 25.453 1.994 1 76.81 20 GLN B N 1
ATOM 2241 C CA . GLN B 1 20 ? 4.895 24.75 3.15 1 76.81 20 GLN B CA 1
ATOM 2242 C C . GLN B 1 20 ? 3.859 23.703 2.727 1 76.81 20 GLN B C 1
ATOM 2244 O O . GLN B 1 20 ? 3.783 22.625 3.311 1 76.81 20 GLN B O 1
ATOM 2249 N N . LYS B 1 21 ? 3.086 24.062 1.685 1 74 21 LYS B N 1
ATOM 2250 C CA . LYS B 1 21 ? 2.035 23.156 1.232 1 74 21 LYS B CA 1
ATOM 2251 C C . LYS B 1 21 ? 2.629 21.891 0.611 1 74 21 LYS B C 1
ATOM 2253 O O . LYS B 1 21 ? 1.969 20.859 0.552 1 74 21 LYS B O 1
ATOM 2258 N N . ASN B 1 22 ? 3.922 21.969 0.228 1 81.19 22 ASN B N 1
ATOM 2259 C CA . ASN B 1 22 ? 4.555 20.859 -0.468 1 81.19 22 ASN B CA 1
ATOM 2260 C C . ASN B 1 22 ? 5.273 19.922 0.503 1 81.19 22 ASN B C 1
ATOM 2262 O O . ASN B 1 22 ? 5.766 18.875 0.106 1 81.19 22 ASN B O 1
ATOM 2266 N N . ILE B 1 23 ? 5.297 20.328 1.756 1 83.69 23 ILE B N 1
ATOM 2267 C CA . ILE B 1 23 ? 6 19.516 2.744 1 83.69 23 ILE B CA 1
ATOM 2268 C C . ILE B 1 23 ? 5.312 18.156 2.881 1 83.69 23 ILE B C 1
ATOM 2270 O O . ILE B 1 23 ? 5.973 17.125 2.877 1 83.69 23 ILE B O 1
ATOM 2274 N N . GLU B 1 24 ? 4.012 18.203 2.904 1 83.38 24 GLU B N 1
ATOM 2275 C CA . GLU B 1 24 ? 3.268 16.953 3.035 1 83.38 24 GLU B CA 1
ATOM 2276 C C . GLU B 1 24 ? 3.418 16.094 1.785 1 83.38 24 GLU B C 1
ATOM 2278 O O . GLU B 1 24 ? 3.471 14.859 1.875 1 83.38 24 GLU B O 1
ATOM 2283 N N . ASP B 1 25 ? 3.529 16.734 0.668 1 85.81 25 ASP B N 1
ATOM 2284 C CA . ASP B 1 25 ? 3.703 16.016 -0.585 1 85.81 25 ASP B CA 1
ATOM 2285 C C . ASP B 1 25 ? 5.066 15.32 -0.636 1 85.81 25 ASP B C 1
ATOM 2287 O O . ASP B 1 25 ? 5.188 14.211 -1.162 1 85.81 25 ASP B O 1
ATOM 2291 N N . ARG B 1 26 ? 6 16 -0.102 1 87.56 26 ARG B N 1
ATOM 2292 C CA . ARG B 1 26 ? 7.336 15.422 -0.068 1 87.56 26 ARG B CA 1
ATOM 2293 C C . ARG B 1 26 ? 7.375 14.203 0.851 1 87.56 26 ARG B C 1
ATOM 2295 O O . ARG B 1 26 ? 7.965 13.18 0.504 1 87.56 26 ARG B O 1
ATOM 2302 N N . PHE B 1 27 ? 6.719 14.336 1.97 1 89.81 27 PHE B N 1
ATOM 2303 C CA . PHE B 1 27 ? 6.625 13.203 2.887 1 89.81 27 PHE B CA 1
ATOM 2304 C C . PHE B 1 27 ? 5.91 12.031 2.229 1 89.81 27 PHE B C 1
ATOM 2306 O O . PHE B 1 27 ? 6.352 10.883 2.34 1 89.81 27 PHE B O 1
ATOM 2313 N N . SER B 1 28 ? 4.871 12.375 1.533 1 90.94 28 SER B N 1
ATOM 2314 C CA . SER B 1 28 ? 4.062 11.328 0.917 1 90.94 28 SER B CA 1
ATOM 2315 C C . SER B 1 28 ? 4.824 10.625 -0.203 1 90.94 28 SER B C 1
ATOM 2317 O O . SER B 1 28 ? 4.672 9.422 -0.404 1 90.94 28 SER B O 1
ATOM 2319 N N . ALA B 1 29 ? 5.59 11.344 -0.914 1 90.81 29 ALA B N 1
ATOM 2320 C CA . ALA B 1 29 ? 6.379 10.75 -1.99 1 90.81 29 ALA B CA 1
ATOM 2321 C C . ALA B 1 29 ? 7.371 9.727 -1.443 1 90.81 29 ALA B C 1
ATOM 2323 O O . ALA B 1 29 ? 7.516 8.633 -1.997 1 90.81 29 ALA B O 1
ATOM 2324 N N . HIS B 1 30 ? 8.062 10.102 -0.366 1 92.81 30 HIS B N 1
ATOM 2325 C CA . HIS B 1 30 ? 9.039 9.188 0.226 1 92.81 30 HIS B CA 1
ATOM 2326 C C . HIS B 1 30 ? 8.359 7.973 0.843 1 92.81 30 HIS B C 1
ATOM 2328 O O . HIS B 1 30 ? 8.852 6.852 0.72 1 92.81 30 HIS B O 1
ATOM 2334 N N . PHE B 1 31 ? 7.277 8.281 1.49 1 93.5 31 PHE B N 1
ATOM 2335 C CA . PHE B 1 31 ? 6.516 7.184 2.076 1 93.5 31 PHE B CA 1
ATOM 2336 C C . PHE B 1 31 ? 6.082 6.195 1.001 1 93.5 31 PHE B C 1
ATOM 2338 O O . PHE B 1 31 ? 6.223 4.984 1.17 1 93.5 31 PHE B O 1
ATOM 2345 N N . PHE B 1 32 ? 5.547 6.691 -0.078 1 92.75 32 PHE B N 1
ATOM 2346 C CA . PHE B 1 32 ? 5.062 5.852 -1.168 1 92.75 32 PHE B CA 1
ATOM 2347 C C . PHE B 1 32 ? 6.203 5.047 -1.779 1 92.75 32 PHE B C 1
ATOM 2349 O O . PHE B 1 32 ? 6.043 3.859 -2.076 1 92.75 32 PHE B O 1
ATOM 2356 N N . SER B 1 33 ? 7.316 5.664 -1.989 1 91.44 33 SER B N 1
ATOM 2357 C CA . SER B 1 33 ? 8.453 4.98 -2.598 1 91.44 33 SER B CA 1
ATOM 2358 C C . SER B 1 33 ? 8.875 3.77 -1.772 1 91.44 33 SER B C 1
ATOM 2360 O O . SER B 1 33 ? 9.055 2.676 -2.312 1 91.44 33 SER B O 1
ATOM 2362 N N . VAL B 1 34 ? 8.953 3.971 -0.486 1 93.06 34 VAL B N 1
ATOM 2363 C CA . VAL B 1 34 ? 9.43 2.908 0.397 1 93.06 34 VAL B CA 1
ATOM 2364 C C . VAL B 1 34 ? 8.383 1.801 0.479 1 93.06 34 VAL B C 1
ATOM 2366 O O . VAL B 1 34 ? 8.703 0.621 0.317 1 93.06 34 VAL B O 1
ATOM 2369 N N . THR B 1 35 ? 7.16 2.182 0.674 1 91.69 35 THR B N 1
ATOM 2370 C CA . THR B 1 35 ? 6.113 1.2 0.939 1 91.69 35 THR B CA 1
ATOM 2371 C C . THR B 1 35 ? 5.719 0.473 -0.343 1 91.69 35 THR B C 1
ATOM 2373 O O . THR B 1 35 ? 5.523 -0.745 -0.338 1 91.69 35 THR B O 1
ATOM 2376 N N . PHE B 1 36 ? 5.582 1.176 -1.395 1 89.69 36 PHE B N 1
ATOM 2377 C CA . PHE B 1 36 ? 5.125 0.527 -2.617 1 89.69 36 PHE B CA 1
ATOM 2378 C C . PHE B 1 36 ? 6.219 -0.355 -3.205 1 89.69 36 PHE B C 1
ATOM 2380 O O . PHE B 1 36 ? 5.934 -1.419 -3.762 1 89.69 36 PHE B O 1
ATOM 2387 N N . LEU B 1 37 ? 7.449 0.091 -3.139 1 87.75 37 LEU B N 1
ATOM 2388 C CA . LEU B 1 37 ? 8.539 -0.78 -3.568 1 87.75 37 LEU B CA 1
ATOM 2389 C C . LEU B 1 37 ? 8.562 -2.066 -2.75 1 87.75 37 LEU B C 1
ATOM 2391 O O . LEU B 1 37 ? 8.812 -3.146 -3.289 1 87.75 37 LEU B O 1
ATOM 2395 N N . SER B 1 38 ? 8.32 -1.895 -1.489 1 90.56 38 SER B N 1
ATOM 2396 C CA . SER B 1 38 ? 8.266 -3.064 -0.618 1 90.56 38 SER B CA 1
ATOM 2397 C C . SER B 1 38 ? 7.113 -3.986 -1.009 1 90.56 38 SER B C 1
ATOM 2399 O O . SER B 1 38 ? 7.27 -5.211 -1.017 1 90.56 38 SER B O 1
ATOM 2401 N N . LEU B 1 39 ? 6.031 -3.422 -1.375 1 87.81 39 LEU B N 1
ATOM 2402 C CA . LEU B 1 39 ? 4.867 -4.215 -1.756 1 87.81 39 LEU B CA 1
ATOM 2403 C C . LEU B 1 39 ? 5.102 -4.914 -3.09 1 87.81 39 LEU B C 1
ATOM 2405 O O . LEU B 1 39 ? 4.633 -6.035 -3.299 1 87.81 39 LEU B O 1
ATOM 2409 N N . MET B 1 40 ? 5.781 -4.32 -3.941 1 85.69 40 MET B N 1
ATOM 2410 C CA . MET B 1 40 ? 6.051 -4.895 -5.258 1 85.69 40 MET B CA 1
ATOM 2411 C C . MET B 1 40 ? 6.996 -6.082 -5.156 1 85.69 40 MET B C 1
ATOM 2413 O O . MET B 1 40 ? 7.07 -6.902 -6.07 1 85.69 40 MET B O 1
ATOM 2417 N N . SER B 1 41 ? 7.73 -6.18 -4.086 1 85.38 41 SER B N 1
ATOM 2418 C CA . SER B 1 41 ? 8.648 -7.301 -3.891 1 85.38 41 SER B CA 1
ATOM 2419 C C . SER B 1 41 ? 7.895 -8.633 -3.875 1 85.38 41 SER B C 1
ATOM 2421 O O . SER B 1 41 ? 8.484 -9.688 -4.121 1 85.38 41 SER B O 1
ATOM 2423 N N . VAL B 1 42 ? 6.566 -8.586 -3.629 1 83.06 42 VAL B N 1
ATOM 2424 C CA . VAL B 1 42 ? 5.758 -9.805 -3.578 1 83.06 42 VAL B CA 1
ATOM 2425 C C . VAL B 1 42 ? 5.742 -10.469 -4.949 1 83.06 42 VAL B C 1
ATOM 2427 O O . VAL B 1 42 ? 5.516 -11.68 -5.059 1 83.06 42 VAL B O 1
ATOM 2430 N N . ALA B 1 43 ? 6.004 -9.695 -5.98 1 78.81 43 ALA B N 1
ATOM 2431 C CA . ALA B 1 43 ? 6.027 -10.203 -7.348 1 78.81 43 ALA B CA 1
ATOM 2432 C C . ALA B 1 43 ? 7.137 -11.234 -7.527 1 78.81 43 ALA B C 1
ATOM 2434 O O . ALA B 1 43 ? 7.125 -12.008 -8.484 1 78.81 43 ALA B O 1
ATOM 2435 N N . GLY B 1 44 ? 8.078 -11.312 -6.582 1 79.81 44 GLY B N 1
ATOM 2436 C CA . GLY B 1 44 ? 9.188 -12.25 -6.676 1 79.81 44 GLY B CA 1
ATOM 2437 C C . GLY B 1 44 ? 8.844 -13.633 -6.152 1 79.81 44 GLY B C 1
ATOM 2438 O O . GLY B 1 44 ? 9.594 -14.586 -6.379 1 79.81 44 GLY B O 1
ATOM 2439 N N . ILE B 1 45 ? 7.68 -13.789 -5.609 1 83.44 45 ILE B N 1
ATOM 2440 C CA . ILE B 1 45 ? 7.328 -15.031 -4.918 1 83.44 45 ILE B CA 1
ATOM 2441 C C . ILE B 1 45 ? 7.25 -16.172 -5.926 1 83.44 45 ILE B C 1
ATOM 2443 O O . ILE B 1 45 ? 7.852 -17.234 -5.715 1 83.44 45 ILE B O 1
ATOM 2447 N N . PRO B 1 46 ? 6.516 -15.953 -7.043 1 79.75 46 PRO B N 1
ATOM 2448 C CA . PRO B 1 46 ? 6.43 -17.078 -7.984 1 79.75 46 PRO B CA 1
ATOM 2449 C C . PRO B 1 46 ? 7.797 -17.5 -8.516 1 79.75 46 PRO B C 1
ATOM 2451 O O . PRO B 1 46 ? 8.062 -18.703 -8.648 1 79.75 46 PRO B O 1
ATOM 2454 N N . GLY B 1 47 ? 8.641 -16.562 -8.828 1 80.5 47 GLY B N 1
ATOM 2455 C CA . GLY B 1 47 ? 9.984 -16.891 -9.289 1 80.5 47 GLY B CA 1
ATOM 2456 C C . GLY B 1 47 ? 10.789 -17.672 -8.273 1 80.5 47 GLY B C 1
ATOM 2457 O O . GLY B 1 47 ? 11.461 -18.656 -8.625 1 80.5 47 GLY B O 1
ATOM 2458 N N . PHE B 1 48 ? 10.609 -17.359 -7.117 1 83.5 48 PHE B N 1
ATOM 2459 C CA . PHE B 1 48 ? 11.352 -18.047 -6.066 1 83.5 48 PHE B CA 1
ATOM 2460 C C . PHE B 1 48 ? 10.805 -19.453 -5.859 1 83.5 48 PHE B C 1
ATOM 2462 O O . PHE B 1 48 ? 11.57 -20.406 -5.656 1 83.5 48 PHE B O 1
ATOM 2469 N N . LEU B 1 49 ? 9.562 -19.594 -5.836 1 80.81 49 LEU B N 1
ATOM 2470 C CA . LEU B 1 49 ? 8.969 -20.906 -5.609 1 80.81 49 LEU B CA 1
ATOM 2471 C C . LEU B 1 49 ? 9.344 -21.875 -6.719 1 80.81 49 LEU B C 1
ATOM 2473 O O . LEU B 1 49 ? 9.578 -23.062 -6.465 1 80.81 49 LEU B O 1
ATOM 2477 N N . GLU B 1 50 ? 9.352 -21.328 -7.938 1 81.56 50 GLU B N 1
ATOM 2478 C CA . GLU B 1 50 ? 9.789 -22.156 -9.055 1 81.56 50 GLU B CA 1
ATOM 2479 C C . GLU B 1 50 ? 11.242 -22.578 -8.883 1 81.56 50 GLU B C 1
ATOM 2481 O O . GLU B 1 50 ? 11.586 -23.75 -9.109 1 81.56 50 GLU B O 1
ATOM 2486 N N . GLU B 1 51 ? 12.055 -21.625 -8.531 1 82.06 51 GLU B N 1
ATOM 2487 C CA . GLU B 1 51 ? 13.469 -21.906 -8.32 1 82.06 51 GLU B CA 1
ATOM 2488 C C . GLU B 1 51 ? 13.68 -22.875 -7.172 1 82.06 51 GLU B C 1
ATOM 2490 O O . GLU B 1 51 ? 14.562 -23.734 -7.23 1 82.06 51 GLU B O 1
ATOM 2495 N N . ARG B 1 52 ? 12.922 -22.734 -6.184 1 81.19 52 ARG B N 1
ATOM 2496 C CA . ARG B 1 52 ? 13.008 -23.594 -5.016 1 81.19 52 ARG B CA 1
ATOM 2497 C C . ARG B 1 52 ? 12.68 -25.047 -5.375 1 81.19 52 ARG B C 1
ATOM 2499 O O . ARG B 1 52 ? 13.289 -25.969 -4.852 1 81.19 52 ARG B O 1
ATOM 2506 N N . LEU B 1 53 ? 11.727 -25.203 -6.242 1 80.44 53 LEU B N 1
ATOM 2507 C CA . LEU B 1 53 ? 11.367 -26.547 -6.676 1 80.44 53 LEU B CA 1
ATOM 2508 C C . LEU B 1 53 ? 12.516 -27.219 -7.426 1 80.44 53 LEU B C 1
ATOM 2510 O O . LEU B 1 53 ? 12.789 -28.406 -7.227 1 80.44 53 LEU B O 1
ATOM 2514 N N . VAL B 1 54 ? 13.148 -26.438 -8.242 1 79.88 54 VAL B N 1
ATOM 2515 C CA . VAL B 1 54 ? 14.297 -26.938 -8.984 1 79.88 54 VAL B CA 1
ATOM 2516 C C . VAL B 1 54 ? 15.422 -27.281 -8.016 1 79.88 54 VAL B C 1
ATOM 2518 O O . VAL B 1 54 ? 16.047 -28.344 -8.133 1 79.88 54 VAL B O 1
ATOM 2521 N N . PHE B 1 55 ? 15.664 -26.438 -7.105 1 82.12 55 PHE B N 1
ATOM 2522 C CA . PHE B 1 55 ? 16.703 -26.656 -6.102 1 82.12 55 PHE B CA 1
ATOM 2523 C C . PHE B 1 55 ? 16.438 -27.922 -5.312 1 82.12 55 PHE B C 1
ATOM 2525 O O . PHE B 1 55 ? 17.359 -28.703 -5.062 1 82.12 55 PHE B O 1
ATOM 2532 N N . GLN B 1 56 ? 15.242 -28.141 -4.914 1 79.69 56 GLN B N 1
ATOM 2533 C CA . GLN B 1 56 ? 14.883 -29.312 -4.133 1 79.69 56 GLN B CA 1
ATOM 2534 C C . GLN B 1 56 ? 15.117 -30.594 -4.934 1 79.69 56 GLN B C 1
ATOM 2536 O O . GLN B 1 56 ? 15.57 -31.594 -4.391 1 79.69 56 GLN B O 1
ATOM 2541 N N . ARG B 1 57 ? 14.891 -30.484 -6.191 1 80.44 57 ARG B N 1
ATOM 2542 C CA . ARG B 1 57 ? 15.117 -31.641 -7.051 1 80.44 57 ARG B CA 1
ATOM 2543 C C . ARG B 1 57 ? 16.609 -31.938 -7.184 1 80.44 57 ARG B C 1
ATOM 2545 O O . ARG B 1 57 ? 17.016 -33.094 -7.133 1 80.44 57 ARG B O 1
ATOM 2552 N N . GLU B 1 58 ? 17.312 -30.922 -7.344 1 78.38 58 GLU B N 1
ATOM 2553 C CA . GLU B 1 58 ? 18.75 -31.078 -7.504 1 78.38 58 GLU B CA 1
ATOM 2554 C C . GLU B 1 58 ? 19.406 -31.516 -6.195 1 78.38 58 GLU B C 1
ATOM 2556 O O . GLU B 1 58 ? 20.375 -32.281 -6.203 1 78.38 58 GLU B O 1
ATOM 2561 N N . ARG B 1 59 ? 18.938 -31.094 -5.121 1 77.31 59 ARG B N 1
ATOM 2562 C CA . ARG B 1 59 ? 19.453 -31.453 -3.805 1 77.31 59 ARG B CA 1
ATOM 2563 C C . ARG B 1 59 ? 19.172 -32.906 -3.484 1 77.31 59 ARG B C 1
ATOM 2565 O O . ARG B 1 59 ? 19.969 -33.594 -2.812 1 77.31 59 ARG B O 1
ATOM 2572 N N . SER B 1 60 ? 18.016 -33.281 -3.898 1 78.06 60 SER B N 1
ATOM 2573 C CA . SER B 1 60 ? 17.625 -34.656 -3.648 1 78.06 60 SER B CA 1
ATOM 2574 C C . SER B 1 60 ? 18.578 -35.625 -4.348 1 78.06 60 SER B C 1
ATOM 2576 O O . SER B 1 60 ? 18.766 -36.75 -3.891 1 78.06 60 SER B O 1
ATOM 2578 N N . ILE B 1 61 ? 19.266 -35.094 -5.359 1 75.31 61 ILE B N 1
ATOM 2579 C CA . ILE B 1 61 ? 20.203 -35.969 -6.094 1 75.31 61 ILE B CA 1
ATOM 2580 C C . ILE B 1 61 ? 21.625 -35.688 -5.594 1 75.31 61 ILE B C 1
ATOM 2582 O O . ILE B 1 61 ? 22.594 -36.281 -6.102 1 75.31 61 ILE B O 1
ATOM 2586 N N . GLY B 1 62 ? 21.797 -34.906 -4.512 1 69.38 62 GLY B N 1
ATOM 2587 C CA . GLY B 1 62 ? 23.062 -34.688 -3.846 1 69.38 62 GLY B CA 1
ATOM 2588 C C . GLY B 1 62 ? 23.922 -33.656 -4.551 1 69.38 62 GLY B C 1
ATOM 2589 O O . GLY B 1 62 ? 25.141 -33.594 -4.324 1 69.38 62 GLY B O 1
ATOM 2590 N N . PHE B 1 63 ? 23.406 -32.875 -5.434 1 69.06 63 PHE B N 1
ATOM 2591 C CA . PHE B 1 63 ? 24.203 -32 -6.289 1 69.06 63 PHE B CA 1
ATOM 2592 C C . PHE B 1 63 ? 24.578 -30.734 -5.551 1 69.06 63 PHE B C 1
ATOM 2594 O O . PHE B 1 63 ? 25.703 -30.25 -5.691 1 69.06 63 PHE B O 1
ATOM 2601 N N . TYR B 1 64 ? 23.656 -30.125 -4.809 1 68.88 64 TYR B N 1
ATOM 2602 C CA . TYR B 1 64 ? 23.969 -28.828 -4.219 1 68.88 64 TYR B CA 1
ATOM 2603 C C . TYR B 1 64 ? 23.672 -28.828 -2.723 1 68.88 64 TYR B C 1
ATOM 2605 O O . TYR B 1 64 ? 22.75 -29.516 -2.266 1 68.88 64 TYR B O 1
ATOM 2613 N N . SER B 1 65 ? 24.656 -28.25 -1.977 1 83.69 65 SER B N 1
ATOM 2614 C CA . SER B 1 65 ? 24.406 -28.016 -0.559 1 83.69 65 SER B CA 1
ATOM 2615 C C . SER B 1 65 ? 23.594 -26.734 -0.342 1 83.69 65 SER B C 1
ATOM 2617 O O . SER B 1 65 ? 23.5 -25.891 -1.241 1 83.69 65 SER B O 1
ATOM 2619 N N . VAL B 1 66 ? 22.922 -26.625 0.73 1 87.56 66 VAL B N 1
ATOM 2620 C CA . VAL B 1 66 ? 22.047 -25.516 1.064 1 87.56 66 VAL B CA 1
ATOM 2621 C C . VAL B 1 66 ? 22.844 -24.234 1.176 1 87.56 66 VAL B C 1
ATOM 2623 O O . VAL B 1 66 ? 22.406 -23.172 0.7 1 87.56 66 VAL B O 1
ATOM 2626 N N . GLY B 1 67 ? 24.047 -24.234 1.692 1 88.75 67 GLY B N 1
ATOM 2627 C CA . GLY B 1 67 ? 24.891 -23.062 1.896 1 88.75 67 GLY B CA 1
ATOM 2628 C C . GLY B 1 67 ? 25.234 -22.359 0.604 1 88.75 67 GLY B C 1
ATOM 2629 O O . GLY B 1 67 ? 24.891 -21.188 0.423 1 88.75 67 GLY B O 1
ATOM 2630 N N . PRO B 1 68 ? 25.781 -23.156 -0.329 1 88.19 68 PRO B N 1
ATOM 2631 C CA . PRO B 1 68 ? 26.141 -22.547 -1.614 1 88.19 68 PRO B CA 1
ATOM 2632 C C . PRO B 1 68 ? 24.922 -22.016 -2.369 1 88.19 68 PRO B C 1
ATOM 2634 O O . PRO B 1 68 ? 25.016 -21.016 -3.072 1 88.19 68 PRO B O 1
ATOM 2637 N N . TYR B 1 69 ? 23.859 -22.641 -2.186 1 88.38 69 TYR B N 1
ATOM 2638 C CA . TYR B 1 69 ? 22.641 -22.203 -2.867 1 88.38 69 TYR B CA 1
ATOM 2639 C C . TYR B 1 69 ? 22.188 -20.844 -2.334 1 88.38 69 TYR B C 1
ATOM 2641 O O . TYR B 1 69 ? 21.891 -19.938 -3.111 1 88.38 69 TYR B O 1
ATOM 2649 N N . VAL B 1 70 ? 22.109 -20.797 -1.04 1 90.25 70 VAL B N 1
ATOM 2650 C CA . VAL B 1 70 ? 21.656 -19.547 -0.414 1 90.25 70 VAL B CA 1
ATOM 2651 C C . VAL B 1 70 ? 22.609 -18.422 -0.752 1 90.25 70 VAL B C 1
ATOM 2653 O O . VAL B 1 70 ? 22.188 -17.297 -1.044 1 90.25 70 VAL B O 1
ATOM 2656 N N . LEU B 1 71 ? 23.859 -18.719 -0.771 1 91.06 71 LEU B N 1
ATOM 2657 C CA . LEU B 1 71 ? 24.859 -17.703 -1.098 1 91.06 71 LEU B CA 1
ATOM 2658 C C . LEU B 1 71 ? 24.766 -17.312 -2.564 1 91.06 71 LEU B C 1
ATOM 2660 O O . LEU B 1 71 ? 24.906 -16.125 -2.898 1 91.06 71 LEU B O 1
ATOM 2664 N N . ALA B 1 72 ? 24.609 -18.297 -3.42 1 88.75 72 ALA B N 1
ATOM 2665 C CA . ALA B 1 72 ? 24.453 -18.016 -4.844 1 88.75 72 ALA B CA 1
ATOM 2666 C C . ALA B 1 72 ? 23.203 -17.172 -5.109 1 88.75 72 ALA B C 1
ATOM 2668 O O . ALA B 1 72 ? 23.25 -16.219 -5.883 1 88.75 72 ALA B O 1
ATOM 2669 N N . ASN B 1 73 ? 22.203 -17.578 -4.41 1 88.69 73 ASN B N 1
ATOM 2670 C CA . ASN B 1 73 ? 20.953 -16.828 -4.555 1 88.69 73 ASN B CA 1
ATOM 2671 C C . ASN B 1 73 ? 21.125 -15.375 -4.109 1 88.69 73 ASN B C 1
ATOM 2673 O O . ASN B 1 73 ? 20.625 -14.461 -4.773 1 88.69 73 ASN B O 1
ATOM 2677 N N . THR B 1 74 ? 21.781 -15.195 -3.031 1 90.81 74 THR B N 1
ATOM 2678 C CA . THR B 1 74 ? 22.016 -13.859 -2.494 1 90.81 74 THR B CA 1
ATOM 2679 C C . THR B 1 74 ? 22.922 -13.047 -3.416 1 90.81 74 THR B C 1
ATOM 2681 O O . THR B 1 74 ? 22.641 -11.875 -3.686 1 90.81 74 THR B O 1
ATOM 2684 N N . LEU B 1 75 ? 23.906 -13.641 -3.936 1 91 75 LEU B N 1
ATOM 2685 C CA . LEU B 1 75 ? 24.875 -12.961 -4.789 1 91 75 LEU B CA 1
ATOM 2686 C C . LEU B 1 75 ? 24.25 -12.586 -6.125 1 91 75 LEU B C 1
ATOM 2688 O O . LEU B 1 75 ? 24.562 -11.539 -6.695 1 91 75 LEU B O 1
ATOM 2692 N N . ILE B 1 76 ? 23.438 -13.383 -6.605 1 88.25 76 ILE B N 1
ATOM 2693 C CA . ILE B 1 76 ? 22.797 -13.117 -7.887 1 88.25 76 ILE B CA 1
ATOM 2694 C C . ILE B 1 76 ? 21.703 -12.07 -7.707 1 88.25 76 ILE B C 1
ATOM 2696 O O . ILE B 1 76 ? 21.5 -11.219 -8.578 1 88.25 76 ILE B O 1
ATOM 2700 N N . SER B 1 77 ? 21.031 -12.125 -6.605 1 89.38 77 SER B N 1
ATOM 2701 C CA . SER B 1 77 ? 19.953 -11.188 -6.34 1 89.38 77 SER B CA 1
ATOM 2702 C C . SER B 1 77 ? 20.469 -9.773 -6.125 1 89.38 77 SER B C 1
ATOM 2704 O O . SER B 1 77 ? 19.797 -8.797 -6.449 1 89.38 77 SER B O 1
ATOM 2706 N N . THR B 1 78 ? 21.672 -9.656 -5.617 1 91.94 78 TH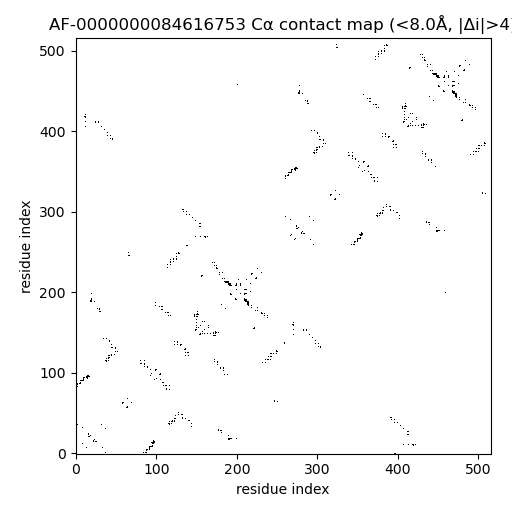R B N 1
ATOM 2707 C CA . THR B 1 78 ? 22.219 -8.359 -5.227 1 91.94 78 THR B CA 1
ATOM 2708 C C . THR B 1 78 ? 22.391 -7.457 -6.445 1 91.94 78 THR B C 1
ATOM 2710 O O . THR B 1 78 ? 21.875 -6.336 -6.473 1 91.94 78 THR B O 1
ATOM 2713 N N . PRO B 1 79 ? 23.047 -7.945 -7.496 1 92.25 79 PRO B N 1
ATOM 2714 C CA . PRO B 1 79 ? 23.156 -7.078 -8.672 1 92.25 79 PRO B CA 1
ATOM 2715 C C . PRO B 1 79 ? 21.812 -6.781 -9.328 1 92.25 79 PRO B C 1
ATOM 2717 O O . PRO B 1 79 ? 21.609 -5.688 -9.859 1 92.25 79 PRO B O 1
ATOM 2720 N N . PHE B 1 80 ? 21.016 -7.719 -9.32 1 90.69 80 PHE B N 1
ATOM 2721 C CA . PHE B 1 80 ? 19.703 -7.527 -9.906 1 90.69 80 PHE B CA 1
ATOM 2722 C C . PHE B 1 80 ? 18.922 -6.445 -9.172 1 90.69 80 PHE B C 1
ATOM 2724 O O . PHE B 1 80 ? 18.344 -5.555 -9.789 1 90.69 80 PHE B O 1
ATOM 2731 N N . LEU B 1 81 ? 18.938 -6.5 -7.867 1 92.44 81 LEU B N 1
ATOM 2732 C CA . LEU B 1 81 ? 18.266 -5.504 -7.051 1 92.44 81 LEU B CA 1
ATOM 2733 C C . LEU B 1 81 ? 18.906 -4.133 -7.215 1 92.44 81 LEU B C 1
ATOM 2735 O O . LEU B 1 81 ? 18.219 -3.109 -7.191 1 92.44 81 LEU B O 1
ATOM 2739 N N . MET B 1 82 ? 20.188 -4.16 -7.383 1 93.94 82 MET B N 1
ATOM 2740 C CA . MET B 1 82 ? 20.891 -2.902 -7.578 1 93.94 82 MET B CA 1
ATOM 2741 C C . MET B 1 82 ? 20.484 -2.236 -8.883 1 93.94 82 MET B C 1
ATOM 2743 O O . MET B 1 82 ? 20.297 -1.018 -8.938 1 93.94 82 MET B O 1
ATOM 2747 N N . ILE B 1 83 ? 20.328 -3.021 -9.875 1 93.38 83 ILE B N 1
ATOM 2748 C CA . ILE B 1 83 ? 19.906 -2.486 -11.164 1 93.38 83 ILE B CA 1
ATOM 2749 C C . ILE B 1 83 ? 18.5 -1.922 -11.055 1 93.38 83 ILE B C 1
ATOM 2751 O O . ILE B 1 83 ? 18.219 -0.839 -11.578 1 93.38 83 ILE B O 1
ATOM 2755 N N . ILE B 1 84 ? 17.672 -2.602 -10.383 1 90.5 84 ILE B N 1
ATOM 2756 C CA . ILE B 1 84 ? 16.297 -2.17 -10.203 1 90.5 84 ILE B CA 1
ATOM 2757 C C . ILE B 1 84 ? 16.25 -0.854 -9.422 1 90.5 84 ILE B C 1
ATOM 2759 O O . ILE B 1 84 ? 15.594 0.099 -9.836 1 90.5 84 ILE B O 1
ATOM 2763 N N . THR B 1 85 ? 16.984 -0.79 -8.375 1 93 85 THR B N 1
ATOM 2764 C CA . THR B 1 85 ? 16.984 0.393 -7.523 1 93 85 THR B CA 1
ATOM 2765 C C . THR B 1 85 ? 17.641 1.577 -8.242 1 93 85 THR B C 1
ATOM 2767 O O . THR B 1 85 ? 17.172 2.713 -8.109 1 93 85 THR B O 1
ATOM 2770 N N . LEU B 1 86 ? 18.703 1.27 -8.953 1 93.38 86 LEU B N 1
ATOM 2771 C CA . LEU B 1 86 ? 19.359 2.326 -9.703 1 93.38 86 LEU B CA 1
ATOM 2772 C C . LEU B 1 86 ? 18.422 2.9 -10.766 1 93.38 86 LEU B C 1
ATOM 2774 O O . LEU B 1 86 ? 18.359 4.121 -10.945 1 93.38 86 LEU B O 1
ATOM 2778 N N . SER B 1 87 ? 17.812 2.049 -11.461 1 92.25 87 SER B N 1
ATOM 2779 C CA . SER B 1 87 ? 16.875 2.494 -12.492 1 92.25 87 SER B CA 1
ATOM 2780 C C . SER B 1 87 ? 15.742 3.312 -11.891 1 92.25 87 SER B C 1
ATOM 2782 O O . SER B 1 87 ? 15.32 4.32 -12.469 1 92.25 87 SER B O 1
ATOM 2784 N N . PHE B 1 88 ? 15.234 2.891 -10.812 1 92.44 88 PHE B N 1
ATOM 2785 C CA . PHE B 1 88 ? 14.164 3.598 -10.125 1 92.44 88 PHE B CA 1
ATOM 2786 C C . PHE B 1 88 ? 14.641 4.961 -9.641 1 92.44 88 PHE B C 1
ATOM 2788 O O . PHE B 1 88 ? 13.984 5.977 -9.891 1 92.44 88 PHE B O 1
ATOM 2795 N N . SER B 1 89 ? 15.773 5.004 -9 1 91.75 89 SER B N 1
ATOM 2796 C CA . SER B 1 89 ? 16.266 6.215 -8.352 1 91.75 89 SER B CA 1
ATOM 2797 C C . SER B 1 89 ? 16.703 7.258 -9.375 1 91.75 89 SER B C 1
ATOM 2799 O O . SER B 1 89 ? 16.516 8.461 -9.172 1 91.75 89 SER B O 1
ATOM 2801 N N . ILE B 1 90 ? 17.281 6.797 -10.438 1 90.5 90 ILE B N 1
ATOM 2802 C CA . ILE B 1 90 ? 17.781 7.715 -11.453 1 90.5 90 ILE B CA 1
ATOM 2803 C C . ILE B 1 90 ? 16.609 8.453 -12.109 1 90.5 90 ILE B C 1
ATOM 2805 O O . ILE B 1 90 ? 16.734 9.617 -12.492 1 90.5 90 ILE B O 1
ATOM 2809 N N . ILE B 1 91 ? 15.516 7.852 -12.125 1 90.75 91 ILE B N 1
ATOM 2810 C CA . ILE B 1 91 ? 14.352 8.453 -12.766 1 90.75 91 ILE B CA 1
ATOM 2811 C C . ILE B 1 91 ? 13.547 9.234 -11.727 1 90.75 91 ILE B C 1
ATOM 2813 O O . ILE B 1 91 ? 13.266 10.422 -11.914 1 90.75 91 ILE B O 1
ATOM 2817 N N . ALA B 1 92 ? 13.281 8.594 -10.664 1 89.56 92 ALA B N 1
ATOM 2818 C CA . ALA B 1 92 ? 12.383 9.164 -9.664 1 89.56 92 ALA B CA 1
ATOM 2819 C C . ALA B 1 92 ? 13.023 10.359 -8.961 1 89.56 92 ALA B C 1
ATOM 2821 O O . ALA B 1 92 ? 12.367 11.383 -8.75 1 89.56 92 ALA B O 1
ATOM 2822 N N . TYR B 1 93 ? 14.297 10.297 -8.664 1 90.06 93 TYR B N 1
ATOM 2823 C CA . TYR B 1 93 ? 14.961 11.305 -7.844 1 90.06 93 TYR B CA 1
ATOM 2824 C C . TYR B 1 93 ? 14.953 12.664 -8.539 1 90.06 93 TYR B C 1
ATOM 2826 O O . TYR B 1 93 ? 14.477 13.648 -7.984 1 90.06 93 TYR B O 1
ATOM 2834 N N . PRO B 1 94 ? 15.406 12.766 -9.766 1 87.69 94 PRO B N 1
ATOM 2835 C CA . PRO B 1 94 ? 15.383 14.07 -10.43 1 87.69 94 PRO B CA 1
ATOM 2836 C C . PRO B 1 94 ? 13.969 14.523 -10.789 1 87.69 94 PRO B C 1
ATOM 2838 O O . PRO B 1 94 ? 13.688 15.727 -10.797 1 87.69 94 PRO B O 1
ATOM 2841 N N . MET B 1 95 ? 13.125 13.703 -11.078 1 87.69 95 MET B N 1
ATOM 2842 C CA . MET B 1 95 ? 11.758 14.055 -11.469 1 87.69 95 MET B CA 1
ATOM 2843 C C . MET B 1 95 ? 11 14.664 -10.289 1 87.69 95 MET B C 1
ATOM 2845 O O . MET B 1 95 ? 10.227 15.609 -10.461 1 87.69 95 MET B O 1
ATOM 2849 N N . ILE B 1 96 ? 11.141 14.102 -9.117 1 86.75 96 ILE B N 1
ATOM 2850 C CA . ILE B 1 96 ? 10.461 14.602 -7.93 1 86.75 96 ILE B CA 1
ATOM 2851 C C . ILE B 1 96 ? 11.117 15.906 -7.473 1 86.75 96 ILE B C 1
ATOM 2853 O O . ILE B 1 96 ? 10.484 16.719 -6.797 1 86.75 96 ILE B O 1
ATOM 2857 N N . GLY B 1 97 ? 12.289 16.188 -7.934 1 83.56 97 GLY B N 1
ATOM 2858 C CA . GLY B 1 97 ? 12.984 17.406 -7.586 1 83.56 97 GLY B CA 1
ATOM 2859 C C . GLY B 1 97 ? 13.547 17.406 -6.176 1 83.56 97 GLY B C 1
ATOM 2860 O O . GLY B 1 97 ? 13.406 18.375 -5.438 1 83.56 97 GLY B O 1
ATOM 2861 N N . LEU B 1 98 ? 14.125 16.359 -5.809 1 81.31 98 LEU B N 1
ATOM 2862 C CA . LEU B 1 98 ? 14.695 16.25 -4.469 1 81.31 98 LEU B CA 1
ATOM 2863 C C . LEU B 1 98 ? 16.031 16.984 -4.383 1 81.31 98 LEU B C 1
ATOM 2865 O O . LEU B 1 98 ? 16.406 17.688 -5.312 1 81.31 98 LEU B O 1
ATOM 2869 N N . HIS B 1 99 ? 16.547 16.969 -3.213 1 76.75 99 HIS B N 1
ATOM 2870 C CA . HIS B 1 99 ? 17.781 17.719 -2.949 1 76.75 99 HIS B CA 1
ATOM 2871 C C . HIS B 1 99 ? 18.812 17.484 -4.039 1 76.75 99 HIS B C 1
ATOM 2873 O O . HIS B 1 99 ? 19.172 16.328 -4.32 1 76.75 99 HIS B O 1
ATOM 2879 N N . GLU B 1 100 ? 19.203 18.578 -4.688 1 76.06 100 GLU B N 1
ATOM 2880 C CA . GLU B 1 100 ? 20.125 18.484 -5.812 1 76.06 100 GLU B CA 1
ATOM 2881 C C . GLU B 1 100 ? 21.562 18.297 -5.332 1 76.06 100 GLU B C 1
ATOM 2883 O O . GLU B 1 100 ? 22.391 19.203 -5.469 1 76.06 100 GLU B O 1
ATOM 2888 N N . ASN B 1 101 ? 21.859 17.359 -4.562 1 84.5 101 ASN B N 1
ATOM 2889 C CA . ASN B 1 101 ? 23.188 17.016 -4.086 1 84.5 101 ASN B CA 1
ATOM 2890 C C . ASN B 1 101 ? 23.484 15.531 -4.266 1 84.5 101 ASN B C 1
ATOM 2892 O O . ASN B 1 101 ? 22.625 14.688 -3.979 1 84.5 101 ASN B O 1
ATOM 2896 N N . ILE B 1 102 ? 24.609 15.266 -4.75 1 86.06 102 ILE B N 1
ATOM 2897 C CA . ILE B 1 102 ? 25 13.898 -5.066 1 86.06 102 ILE B CA 1
ATOM 2898 C C . ILE B 1 102 ? 24.984 13.047 -3.797 1 86.06 102 ILE B C 1
ATOM 2900 O O . ILE B 1 102 ? 24.625 11.867 -3.83 1 86.06 102 ILE B O 1
ATOM 2904 N N . TYR B 1 103 ? 25.406 13.68 -2.701 1 87.44 103 TYR B N 1
ATOM 2905 C CA . TYR B 1 103 ? 25.438 12.945 -1.439 1 87.44 103 TYR B CA 1
ATOM 2906 C C . TYR B 1 103 ? 24.047 12.492 -1.037 1 87.44 103 TYR B C 1
ATOM 2908 O O . TYR B 1 103 ? 23.859 11.344 -0.629 1 87.44 103 TYR B O 1
ATOM 2916 N N . ASN B 1 104 ? 23.094 13.367 -1.194 1 89.94 104 ASN B N 1
ATOM 2917 C CA . ASN B 1 104 ? 21.719 13.031 -0.839 1 89.94 104 ASN B CA 1
ATOM 2918 C C . ASN B 1 104 ? 21.125 12.016 -1.807 1 89.94 104 ASN B C 1
ATOM 2920 O O . ASN B 1 104 ? 20.359 11.141 -1.399 1 89.94 104 ASN B O 1
ATOM 2924 N N . ALA B 1 105 ? 21.547 12.125 -3.018 1 90.5 105 ALA B N 1
ATOM 2925 C CA . ALA B 1 105 ? 21.047 11.188 -4.023 1 90.5 105 ALA B CA 1
ATOM 2926 C C . ALA B 1 105 ? 21.578 9.781 -3.771 1 90.5 105 ALA B C 1
ATOM 2928 O O . ALA B 1 105 ? 20.844 8.797 -3.918 1 90.5 105 ALA B O 1
ATOM 2929 N N . ILE B 1 106 ? 22.844 9.688 -3.391 1 91.94 106 ILE B N 1
ATOM 2930 C CA . ILE B 1 106 ? 23.453 8.391 -3.121 1 91.94 106 ILE B CA 1
ATOM 2931 C C . ILE B 1 106 ? 22.828 7.77 -1.871 1 91.94 106 ILE B C 1
ATOM 2933 O O . ILE B 1 106 ? 22.625 6.559 -1.81 1 91.94 106 ILE B O 1
ATOM 2937 N N . ASN B 1 107 ? 22.594 8.594 -0.906 1 91.88 107 ASN B N 1
ATOM 2938 C CA . ASN B 1 107 ? 21.938 8.094 0.298 1 91.88 107 ASN B CA 1
ATOM 2939 C C . ASN B 1 107 ? 20.531 7.582 0.001 1 91.88 107 ASN B C 1
ATOM 2941 O O . ASN B 1 107 ? 20.109 6.551 0.531 1 91.88 107 ASN B O 1
ATOM 2945 N N . PHE B 1 108 ? 19.859 8.375 -0.799 1 93.38 108 PHE B N 1
ATOM 2946 C CA . PHE B 1 108 ? 18.547 7.934 -1.219 1 93.38 108 PHE B CA 1
ATOM 2947 C C . PHE B 1 108 ? 18.609 6.578 -1.909 1 93.38 108 PHE B C 1
ATOM 2949 O O . PHE B 1 108 ? 17.875 5.656 -1.562 1 93.38 108 PHE B O 1
ATOM 2956 N N . LEU B 1 109 ? 19.531 6.445 -2.783 1 93.75 109 LEU B N 1
ATOM 2957 C CA . LEU B 1 109 ? 19.719 5.207 -3.527 1 93.75 109 LEU B CA 1
ATOM 2958 C C . LEU B 1 109 ? 20.094 4.062 -2.592 1 93.75 109 LEU B C 1
ATOM 2960 O O . LEU B 1 109 ? 19.547 2.959 -2.709 1 93.75 109 LEU B O 1
ATOM 2964 N N . ALA B 1 110 ? 20.969 4.328 -1.72 1 95.25 110 ALA B N 1
ATOM 2965 C CA . ALA B 1 110 ? 21.469 3.305 -0.801 1 95.25 110 ALA B CA 1
ATOM 2966 C C . ALA B 1 110 ? 20.344 2.775 0.082 1 95.25 110 ALA B C 1
ATOM 2968 O O . ALA B 1 110 ? 20.203 1.563 0.269 1 95.25 110 ALA B O 1
ATOM 2969 N N . PHE B 1 111 ? 19.531 3.637 0.574 1 96 111 PHE B N 1
ATOM 2970 C CA . PHE B 1 111 ? 18.484 3.213 1.495 1 96 111 PHE B CA 1
ATOM 2971 C C . PHE B 1 111 ? 17.359 2.533 0.744 1 96 111 PHE B C 1
ATOM 2973 O O . PHE B 1 111 ? 16.719 1.608 1.263 1 96 111 PHE B O 1
ATOM 2980 N N . ILE B 1 112 ? 17.047 3 -0.46 1 94.75 112 ILE B N 1
ATOM 2981 C CA . ILE B 1 112 ? 16.062 2.307 -1.275 1 94.75 112 ILE B CA 1
ATOM 2982 C C . ILE B 1 112 ? 16.562 0.9 -1.605 1 94.75 112 ILE B C 1
ATOM 2984 O O . ILE B 1 112 ? 15.781 -0.057 -1.604 1 94.75 112 ILE B O 1
ATOM 2988 N N . PHE B 1 113 ? 17.859 0.796 -1.902 1 96.19 113 PHE B N 1
ATOM 2989 C CA . PHE B 1 113 ? 18.453 -0.502 -2.174 1 96.19 113 PHE B CA 1
ATOM 2990 C C . PHE B 1 113 ? 18.344 -1.421 -0.964 1 96.19 113 PHE B C 1
ATOM 2992 O O . PHE B 1 113 ? 17.938 -2.578 -1.095 1 96.19 113 PHE B O 1
ATOM 2999 N N . LEU B 1 114 ? 18.688 -0.903 0.181 1 96.38 114 LEU B N 1
ATOM 3000 C CA . LEU B 1 114 ? 18.594 -1.698 1.401 1 96.38 114 LEU B CA 1
ATOM 3001 C C . LEU B 1 114 ? 17.156 -2.111 1.681 1 96.38 114 LEU B C 1
ATOM 3003 O O . LEU B 1 114 ? 16.906 -3.234 2.125 1 96.38 114 LEU B O 1
ATOM 3007 N N . THR B 1 115 ? 16.25 -1.212 1.438 1 95.62 115 THR B N 1
ATOM 3008 C CA . THR B 1 115 ? 14.828 -1.5 1.641 1 95.62 115 THR B CA 1
ATOM 3009 C C . THR B 1 115 ? 14.383 -2.656 0.752 1 95.62 115 THR B C 1
ATOM 3011 O O . THR B 1 115 ? 13.75 -3.602 1.227 1 95.62 115 THR B O 1
ATOM 3014 N N . LEU B 1 116 ? 14.719 -2.555 -0.487 1 94.62 116 LEU B N 1
ATOM 3015 C CA . LEU B 1 116 ? 14.328 -3.602 -1.426 1 94.62 116 LEU B CA 1
ATOM 3016 C C . LEU B 1 116 ? 15 -4.922 -1.076 1 94.62 116 LEU B C 1
ATOM 3018 O O . LEU B 1 116 ? 14.422 -5.992 -1.262 1 94.62 116 LEU B O 1
ATOM 3022 N N . PHE B 1 117 ? 16.203 -4.797 -0.636 1 96.12 117 PHE B N 1
ATOM 3023 C CA . PHE B 1 117 ? 16.938 -5.996 -0.261 1 96.12 117 PHE B CA 1
ATOM 3024 C C . PHE B 1 117 ? 16.281 -6.688 0.93 1 96.12 117 PHE B C 1
ATOM 3026 O O . PHE B 1 117 ? 16.172 -7.914 0.958 1 96.12 117 PHE B O 1
ATOM 3033 N N . VAL B 1 118 ? 15.906 -5.957 1.899 1 96.81 118 VAL B N 1
ATOM 3034 C CA . VAL B 1 118 ? 15.227 -6.531 3.053 1 96.81 118 VAL B CA 1
ATOM 3035 C C . VAL B 1 118 ? 13.891 -7.129 2.615 1 96.81 118 VAL B C 1
ATOM 3037 O O . VAL B 1 118 ? 13.539 -8.242 3.018 1 96.81 118 VAL B O 1
ATOM 3040 N N . ALA B 1 119 ? 13.148 -6.383 1.83 1 95.12 119 ALA B N 1
ATOM 3041 C CA . ALA B 1 119 ? 11.844 -6.855 1.359 1 95.12 119 ALA B CA 1
ATOM 3042 C C . ALA B 1 119 ? 11.984 -8.172 0.606 1 95.12 119 ALA B C 1
ATOM 3044 O O . ALA B 1 119 ? 11.211 -9.109 0.834 1 95.12 119 ALA B O 1
ATOM 3045 N N . GLU B 1 120 ? 12.922 -8.258 -0.27 1 93.56 120 GLU B N 1
ATOM 3046 C CA . GLU B 1 120 ? 13.164 -9.484 -1.021 1 93.56 120 GLU B CA 1
ATOM 3047 C C . GLU B 1 120 ? 13.57 -10.633 -0.096 1 93.56 120 GLU B C 1
ATOM 3049 O O . GLU B 1 120 ? 13.125 -11.766 -0.272 1 93.56 120 GLU B O 1
ATOM 3054 N N . SER B 1 121 ? 14.445 -10.328 0.826 1 95.44 121 SER B N 1
ATOM 3055 C CA . SER B 1 121 ? 14.875 -11.336 1.79 1 95.44 121 SER B CA 1
ATOM 3056 C C . SER B 1 121 ? 13.703 -11.859 2.611 1 95.44 121 SER B C 1
ATOM 3058 O O . SER B 1 121 ? 13.648 -13.047 2.932 1 95.44 121 SER B O 1
ATOM 3060 N N . MET B 1 122 ? 12.852 -10.961 2.941 1 95.38 122 MET B N 1
ATOM 3061 C CA . MET B 1 122 ? 11.664 -11.375 3.686 1 95.38 122 MET B CA 1
ATOM 3062 C C . MET B 1 122 ? 10.773 -12.273 2.84 1 95.38 122 MET B C 1
ATOM 3064 O O . MET B 1 122 ? 10.25 -13.281 3.33 1 95.38 122 MET B O 1
ATOM 3068 N N . VAL B 1 123 ? 10.625 -11.945 1.629 1 92.69 123 VAL B N 1
ATOM 3069 C CA . VAL B 1 123 ? 9.797 -12.719 0.707 1 92.69 123 VAL B CA 1
ATOM 3070 C C . VAL B 1 123 ? 10.359 -14.125 0.57 1 92.69 123 VAL B C 1
ATOM 3072 O O . VAL B 1 123 ? 9.609 -15.109 0.631 1 92.69 123 VAL B O 1
ATOM 3075 N N . ILE B 1 124 ? 11.625 -14.203 0.344 1 92.44 124 ILE B N 1
ATOM 3076 C CA . ILE B 1 124 ? 12.273 -15.5 0.165 1 92.44 124 ILE B CA 1
ATOM 3077 C C . ILE B 1 124 ? 12.156 -16.312 1.452 1 92.44 124 ILE B C 1
ATOM 3079 O O . ILE B 1 124 ? 11.914 -17.516 1.411 1 92.44 124 ILE B O 1
ATOM 3083 N N . PHE B 1 125 ? 12.305 -15.68 2.531 1 94.75 125 PHE B N 1
ATOM 3084 C CA . PHE B 1 125 ? 12.203 -16.328 3.834 1 94.75 125 PHE B CA 1
ATOM 3085 C C . PHE B 1 125 ? 10.812 -16.906 4.043 1 94.75 125 PHE B C 1
ATOM 3087 O O . PHE B 1 125 ? 10.664 -18.078 4.395 1 94.75 125 PHE B O 1
ATOM 3094 N N . ILE B 1 126 ? 9.82 -16.125 3.809 1 93.88 126 ILE B N 1
ATOM 3095 C CA . ILE B 1 126 ? 8.438 -16.531 4.012 1 93.88 126 ILE B CA 1
ATOM 3096 C C . ILE B 1 126 ? 8.07 -17.625 3.012 1 93.88 126 ILE B C 1
ATOM 3098 O O . ILE B 1 126 ? 7.41 -18.609 3.367 1 93.88 126 ILE B O 1
ATOM 3102 N N . SER B 1 127 ? 8.484 -17.438 1.79 1 90.88 127 SER B N 1
ATOM 3103 C CA . SER B 1 127 ? 8.18 -18.422 0.75 1 90.88 127 SER B CA 1
ATOM 3104 C C . SER B 1 127 ? 8.852 -19.766 1.036 1 90.88 127 SER B C 1
ATOM 3106 O O . SER B 1 127 ? 8.344 -20.812 0.636 1 90.88 127 SER B O 1
ATOM 3108 N N . ALA B 1 128 ? 10.016 -19.703 1.65 1 90.5 128 ALA B N 1
ATOM 3109 C CA . ALA B 1 128 ? 10.695 -20.938 2.031 1 90.5 128 ALA B CA 1
ATOM 3110 C C . ALA B 1 128 ? 9.969 -21.641 3.182 1 90.5 128 ALA B C 1
ATOM 3112 O O . ALA B 1 128 ? 9.906 -22.875 3.232 1 90.5 128 ALA B O 1
ATOM 3113 N N . ALA B 1 129 ? 9.43 -20.859 4.043 1 91.75 129 ALA B N 1
ATOM 3114 C CA . ALA B 1 129 ? 8.734 -21.406 5.207 1 91.75 129 ALA B CA 1
ATOM 3115 C C . ALA B 1 129 ? 7.363 -21.969 4.816 1 91.75 129 ALA B C 1
ATOM 3117 O O . ALA B 1 129 ? 6.934 -22.984 5.344 1 91.75 129 ALA B O 1
ATOM 3118 N N . ILE B 1 130 ? 6.68 -21.25 3.969 1 89.31 130 ILE B N 1
ATOM 3119 C CA . ILE B 1 130 ? 5.352 -21.656 3.516 1 89.31 130 ILE B CA 1
ATOM 3120 C C . ILE B 1 130 ? 5.34 -21.766 1.992 1 89.31 130 ILE B C 1
ATOM 3122 O O . ILE B 1 130 ? 5.008 -20.797 1.296 1 89.31 130 ILE B O 1
ATOM 3126 N N . PRO B 1 131 ? 5.547 -22.969 1.539 1 80.06 131 PRO B N 1
ATOM 3127 C CA . PRO B 1 131 ? 5.781 -23.125 0.102 1 80.06 131 PRO B CA 1
ATOM 3128 C C . PRO B 1 131 ? 4.484 -23.203 -0.703 1 80.06 131 PRO B C 1
ATOM 3130 O O . PRO B 1 131 ? 4.344 -24.062 -1.574 1 80.06 131 PRO B O 1
ATOM 3133 N N . THR B 1 132 ? 3.441 -22.594 -0.268 1 83.5 132 THR B N 1
ATOM 3134 C CA . THR B 1 132 ? 2.225 -22.406 -1.047 1 83.5 132 THR B CA 1
ATOM 3135 C C . THR B 1 132 ? 2.088 -20.938 -1.474 1 83.5 132 THR B C 1
ATOM 3137 O O . THR B 1 132 ? 2.195 -20.031 -0.646 1 83.5 132 THR B O 1
ATOM 3140 N N . PHE B 1 133 ? 1.949 -20.812 -2.68 1 81.81 133 PHE B N 1
ATOM 3141 C CA . PHE B 1 133 ? 1.958 -19.484 -3.285 1 81.81 133 PHE B CA 1
ATOM 3142 C C . PHE B 1 133 ? 0.947 -18.578 -2.604 1 81.81 133 PHE B C 1
ATOM 3144 O O . PHE B 1 133 ? 1.276 -17.453 -2.227 1 81.81 133 PHE B O 1
ATOM 3151 N N . VAL B 1 134 ? -0.32 -19.047 -2.475 1 80.38 134 VAL B N 1
ATOM 3152 C CA . VAL B 1 134 ? -1.416 -18.25 -1.94 1 80.38 134 VAL B CA 1
ATOM 3153 C C . VAL B 1 134 ? -1.085 -17.812 -0.517 1 80.38 134 VAL B C 1
ATOM 3155 O O . VAL B 1 134 ? -1.241 -16.641 -0.172 1 80.38 134 VAL B O 1
ATOM 3158 N N . ALA B 1 135 ? -0.586 -18.719 0.188 1 85.12 135 ALA B N 1
ATOM 3159 C CA . ALA B 1 135 ? -0.286 -18.422 1.588 1 85.12 135 ALA B CA 1
ATOM 3160 C C . ALA B 1 135 ? 0.917 -17.5 1.709 1 85.12 135 ALA B C 1
ATOM 3162 O O . ALA B 1 135 ? 0.915 -16.562 2.525 1 85.12 135 ALA B O 1
ATOM 3163 N N . ALA B 1 136 ? 1.947 -17.781 0.912 1 88.31 136 ALA B N 1
ATOM 3164 C CA . ALA B 1 136 ? 3.139 -16.938 0.943 1 88.31 136 ALA B CA 1
ATOM 3165 C C . ALA B 1 136 ? 2.803 -15.5 0.552 1 88.31 136 ALA B C 1
ATOM 3167 O O . ALA B 1 136 ? 3.279 -14.555 1.179 1 88.31 136 ALA B O 1
ATOM 3168 N N . LEU B 1 137 ? 1.978 -15.406 -0.451 1 86.06 137 LEU B N 1
ATOM 3169 C CA . LEU B 1 137 ? 1.564 -14.094 -0.924 1 86.06 137 LEU B CA 1
ATOM 3170 C C . LEU B 1 137 ? 0.761 -13.359 0.144 1 86.06 137 LEU B C 1
ATOM 3172 O O . LEU B 1 137 ? 1.002 -12.172 0.405 1 86.06 137 LEU B O 1
ATOM 3176 N N . ALA B 1 138 ? -0.15 -14.047 0.734 1 84.5 138 ALA B N 1
ATOM 3177 C CA . ALA B 1 138 ? -1.021 -13.469 1.75 1 84.5 138 ALA B CA 1
ATOM 3178 C C . ALA B 1 138 ? -0.215 -12.992 2.957 1 84.5 138 ALA B C 1
ATOM 3180 O O . ALA B 1 138 ? -0.384 -11.859 3.418 1 84.5 138 ALA B O 1
ATOM 3181 N N . ILE B 1 139 ? 0.691 -13.812 3.383 1 89.06 139 ILE B N 1
ATOM 3182 C CA . ILE B 1 139 ? 1.456 -13.508 4.586 1 89.06 139 ILE B CA 1
ATOM 3183 C C . ILE B 1 139 ? 2.422 -12.359 4.312 1 89.06 139 ILE B C 1
ATOM 3185 O O . ILE B 1 139 ? 2.58 -11.461 5.145 1 89.06 139 ILE B O 1
ATOM 3189 N N . THR B 1 140 ? 3.078 -12.43 3.188 1 90.5 140 THR B N 1
ATOM 3190 C CA . THR B 1 140 ? 4.012 -11.367 2.836 1 90.5 140 THR B CA 1
ATOM 3191 C C . THR B 1 140 ? 3.283 -10.039 2.695 1 90.5 140 THR B C 1
ATOM 3193 O O . THR B 1 140 ? 3.777 -9 3.152 1 90.5 140 THR B O 1
ATOM 3196 N N . THR B 1 141 ? 2.162 -10.062 2.059 1 87.56 141 THR B N 1
ATOM 3197 C CA . THR B 1 141 ? 1.375 -8.852 1.888 1 87.56 141 THR B CA 1
ATOM 3198 C C . THR B 1 141 ? 0.922 -8.305 3.238 1 87.56 141 THR B C 1
ATOM 3200 O O . THR B 1 141 ? 0.973 -7.094 3.475 1 87.56 141 THR B O 1
ATOM 3203 N N . PHE B 1 142 ? 0.512 -9.195 4.062 1 87.69 142 PHE B N 1
ATOM 3204 C CA . PHE B 1 142 ? 0.097 -8.789 5.402 1 87.69 142 PHE B CA 1
ATOM 3205 C C . PHE B 1 142 ? 1.266 -8.18 6.168 1 87.69 142 PHE B C 1
ATOM 3207 O O . PHE B 1 142 ? 1.109 -7.16 6.84 1 87.69 142 PHE B O 1
ATOM 3214 N N . ALA B 1 143 ? 2.385 -8.828 6.113 1 90.75 143 ALA B N 1
ATOM 3215 C CA . ALA B 1 143 ? 3.568 -8.32 6.805 1 90.75 143 ALA B CA 1
ATOM 3216 C C . ALA B 1 143 ? 3.934 -6.922 6.32 1 90.75 143 ALA B C 1
ATOM 3218 O O . ALA B 1 143 ? 4.238 -6.039 7.125 1 90.75 143 ALA B O 1
ATOM 3219 N N . ASN B 1 144 ? 3.9 -6.746 5.047 1 91.38 144 ASN B N 1
ATOM 3220 C CA . ASN B 1 144 ? 4.223 -5.438 4.484 1 91.38 144 ASN B CA 1
ATOM 3221 C C . ASN B 1 144 ? 3.201 -4.383 4.902 1 91.38 144 ASN B C 1
ATOM 3223 O O . ASN B 1 144 ? 3.557 -3.227 5.141 1 91.38 144 ASN B O 1
ATOM 3227 N N . GLY B 1 145 ? 1.927 -4.777 4.887 1 89.06 145 GLY B N 1
ATOM 3228 C CA . GLY B 1 145 ? 0.908 -3.859 5.371 1 89.06 145 GLY B CA 1
ATOM 3229 C C . GLY B 1 145 ? 1.089 -3.48 6.828 1 89.06 145 GLY B C 1
ATOM 3230 O O . GLY B 1 145 ? 0.917 -2.318 7.199 1 89.06 145 GLY B O 1
ATOM 3231 N N . PHE B 1 146 ? 1.449 -4.48 7.598 1 89.69 146 PHE B N 1
ATOM 3232 C CA . PHE B 1 146 ? 1.716 -4.242 9.016 1 89.69 146 PHE B CA 1
ATOM 3233 C C . PHE B 1 146 ? 2.85 -3.242 9.188 1 89.69 146 PHE B C 1
ATOM 3235 O O . PHE B 1 146 ? 2.729 -2.285 9.961 1 89.69 146 PHE B O 1
ATOM 3242 N N . TYR B 1 147 ? 3.895 -3.428 8.469 1 92.62 147 TYR B N 1
ATOM 3243 C CA . TYR B 1 147 ? 5.035 -2.523 8.547 1 92.62 147 TYR B CA 1
ATOM 3244 C C . TYR B 1 147 ? 4.676 -1.14 8.016 1 92.62 147 TYR B C 1
ATOM 3246 O O . TYR B 1 147 ? 5.176 -0.13 8.516 1 92.62 147 TYR B O 1
ATOM 3254 N N . MET B 1 148 ? 3.801 -1.109 7.074 1 92.06 148 MET B N 1
ATOM 3255 C CA . MET B 1 148 ? 3.385 0.167 6.496 1 92.06 148 MET B CA 1
ATOM 3256 C C . MET B 1 148 ? 2.66 1.02 7.535 1 92.06 148 MET B C 1
ATOM 3258 O O . MET B 1 148 ? 2.883 2.229 7.613 1 92.06 148 MET B O 1
ATOM 3262 N N . VAL B 1 149 ? 1.895 0.372 8.32 1 88.25 149 VAL B N 1
ATOM 3263 C CA . VAL B 1 149 ? 1.085 1.096 9.289 1 88.25 149 VAL B CA 1
ATOM 3264 C C . VAL B 1 149 ? 1.978 1.631 10.406 1 88.25 149 VAL B C 1
ATOM 3266 O O . VAL B 1 149 ? 1.808 2.768 10.859 1 88.25 149 VAL B O 1
ATOM 3269 N N . ILE B 1 150 ? 2.916 0.895 10.75 1 87.81 150 ILE B N 1
ATOM 3270 C CA . ILE B 1 150 ? 3.711 1.27 11.922 1 87.81 150 ILE B CA 1
ATOM 3271 C C . ILE B 1 150 ? 4.969 2.008 11.469 1 87.81 150 ILE B C 1
ATOM 3273 O O . ILE B 1 150 ? 5.871 2.258 12.273 1 87.81 150 ILE B O 1
ATOM 3277 N N . ALA B 1 151 ? 5.09 2.271 10.211 1 87.69 151 ALA B N 1
ATOM 3278 C CA . ALA B 1 151 ? 6.285 2.91 9.672 1 87.69 151 ALA B CA 1
ATOM 3279 C C . ALA B 1 151 ? 6.43 4.336 10.188 1 87.69 151 ALA B C 1
ATOM 3281 O O . ALA B 1 151 ? 7.516 4.918 10.133 1 87.69 151 ALA B O 1
ATOM 3282 N N . GLY B 1 152 ? 5.328 4.953 10.727 1 82.44 152 GLY B N 1
ATOM 3283 C CA . GLY B 1 152 ? 5.434 6.262 11.352 1 82.44 152 GLY B CA 1
ATOM 3284 C C . GLY B 1 152 ? 4.773 7.363 10.539 1 82.44 152 GLY B C 1
ATOM 3285 O O . GLY B 1 152 ? 4.582 8.477 11.039 1 82.44 152 GLY B O 1
ATOM 3286 N N . TYR B 1 153 ? 4.492 7.145 9.266 1 88 153 TYR B N 1
ATOM 3287 C CA . TYR B 1 153 ? 3.846 8.164 8.445 1 88 153 TYR B CA 1
ATOM 3288 C C . TYR B 1 153 ? 2.338 8.164 8.672 1 88 153 TYR B C 1
ATOM 3290 O O . TYR B 1 153 ? 1.734 9.227 8.844 1 88 153 TYR B O 1
ATOM 3298 N N . LEU B 1 154 ? 1.758 7.031 8.727 1 86.12 154 LEU B N 1
ATOM 3299 C CA . LEU B 1 154 ? 0.31 6.941 8.883 1 86.12 154 LEU B CA 1
ATOM 3300 C C . LEU B 1 154 ? -0.098 7.164 10.336 1 86.12 154 LEU B C 1
ATOM 3302 O O . LEU B 1 154 ? -1.104 7.824 10.609 1 86.12 154 LEU B O 1
ATOM 3306 N N . VAL B 1 155 ? 0.668 6.582 11.172 1 81.88 155 VAL B N 1
ATOM 3307 C CA . VAL B 1 155 ? 0.458 6.758 12.609 1 81.88 155 VAL B CA 1
ATOM 3308 C C . VAL B 1 155 ? 1.747 7.242 13.266 1 81.88 155 VAL B C 1
ATOM 3310 O O . VAL B 1 155 ? 2.807 6.637 13.094 1 81.88 155 VAL B O 1
ATOM 3313 N N . ARG B 1 156 ? 1.535 8.352 13.969 1 77.31 156 ARG B N 1
ATOM 3314 C CA . ARG B 1 156 ? 2.701 8.875 14.672 1 77.31 156 ARG B CA 1
ATOM 3315 C C . ARG B 1 156 ? 3.166 7.91 15.758 1 77.31 156 ARG B C 1
ATOM 3317 O O . ARG B 1 156 ? 2.352 7.211 16.359 1 77.31 156 ARG B O 1
ATOM 3324 N N . ARG B 1 157 ? 4.449 7.918 15.922 1 76.56 157 ARG B N 1
ATOM 3325 C CA . ARG B 1 157 ? 5.039 7.02 16.906 1 76.56 157 ARG B CA 1
ATOM 3326 C C . ARG B 1 157 ? 4.406 7.23 18.281 1 76.56 157 ARG B C 1
ATOM 3328 O O . ARG B 1 157 ? 4.191 6.273 19.031 1 76.56 157 ARG B O 1
ATOM 3335 N N . SER B 1 158 ? 4.074 8.469 18.578 1 74.75 158 SER B N 1
ATOM 3336 C CA . SER B 1 158 ? 3.518 8.797 19.891 1 74.75 158 SER B CA 1
ATOM 3337 C C . SER B 1 158 ? 2.104 8.25 20.047 1 74.75 158 SER B C 1
ATOM 3339 O O . SER B 1 158 ? 1.646 7.996 21.156 1 74.75 158 SER B O 1
ATOM 3341 N N . ALA B 1 159 ? 1.455 7.992 18.938 1 74.88 159 ALA B N 1
ATOM 3342 C CA . ALA B 1 159 ? 0.068 7.535 18.984 1 74.88 159 ALA B CA 1
ATOM 3343 C C . ALA B 1 159 ? -0.01 6.012 18.906 1 74.88 159 ALA B C 1
ATOM 3345 O O . ALA B 1 159 ? -1.091 5.434 19.031 1 74.88 159 ALA B O 1
ATOM 3346 N N . LEU B 1 160 ? 1.165 5.359 18.766 1 78.31 160 LEU B N 1
ATOM 3347 C CA . LEU B 1 160 ? 1.178 3.904 18.656 1 78.31 160 LEU B CA 1
ATOM 3348 C C . LEU B 1 160 ? 1.04 3.254 20.031 1 78.31 160 LEU B C 1
ATOM 3350 O O . LEU B 1 160 ? 1.649 3.709 21 1 78.31 160 LEU B O 1
ATOM 3354 N N . PRO B 1 161 ? 0.176 2.266 20.062 1 80.88 161 PRO B N 1
ATOM 3355 C CA . PRO B 1 161 ? 0.096 1.509 21.312 1 80.88 161 PRO B CA 1
ATOM 3356 C C . PRO B 1 161 ? 1.425 0.863 21.703 1 80.88 161 PRO B C 1
ATOM 3358 O O . PRO B 1 161 ? 2.273 0.628 20.844 1 80.88 161 PRO B O 1
ATOM 3361 N N . GLU B 1 162 ? 1.64 0.579 22.922 1 78.94 162 GLU B N 1
ATOM 3362 C CA . GLU B 1 162 ? 2.904 0.105 23.469 1 78.94 162 GLU B CA 1
ATOM 3363 C C . GLU B 1 162 ? 3.34 -1.2 22.812 1 78.94 162 GLU B C 1
ATOM 3365 O O . GLU B 1 162 ? 4.52 -1.385 22.516 1 78.94 162 GLU B O 1
ATOM 3370 N N . PHE B 1 163 ? 2.383 -2.072 22.609 1 77.75 163 PHE B N 1
ATOM 3371 C CA . PHE B 1 163 ? 2.75 -3.357 22.031 1 77.75 163 PHE B CA 1
ATOM 3372 C C . PHE B 1 163 ? 3.277 -3.18 20.609 1 77.75 163 PHE B C 1
ATOM 3374 O O . PHE B 1 163 ? 4.16 -3.92 20.172 1 77.75 163 PHE B O 1
ATOM 3381 N N . LEU B 1 164 ? 2.836 -2.197 19.906 1 79.75 164 LEU B N 1
ATOM 3382 C CA . LEU B 1 164 ? 3.256 -1.971 18.531 1 79.75 164 LEU B CA 1
ATOM 3383 C C . LEU B 1 164 ? 4.535 -1.146 18.469 1 79.75 164 LEU B C 1
ATOM 3385 O O . LEU B 1 164 ? 5.23 -1.129 17.453 1 79.75 164 LEU B O 1
ATOM 3389 N N . LYS B 1 165 ? 4.844 -0.517 19.594 1 80.38 165 LYS B N 1
ATOM 3390 C CA . LYS B 1 165 ? 6.082 0.252 19.656 1 80.38 165 LYS B CA 1
ATOM 3391 C C . LYS B 1 165 ? 7.301 -0.662 19.547 1 80.38 165 LYS B C 1
ATOM 3393 O O . LYS B 1 165 ? 8.305 -0.3 18.938 1 80.38 165 LYS B O 1
ATOM 3398 N N . TRP B 1 166 ? 7.105 -1.827 20.109 1 80.81 166 TRP B N 1
ATOM 3399 C CA . TRP B 1 166 ? 8.195 -2.791 20.016 1 80.81 166 TRP B CA 1
ATOM 3400 C C . TRP B 1 166 ? 8.391 -3.252 18.578 1 80.81 166 TRP B C 1
ATOM 3402 O O . TRP B 1 166 ? 9.516 -3.432 18.125 1 80.81 166 TRP B O 1
ATOM 3412 N N . CYS B 1 167 ? 7.359 -3.318 17.828 1 82.25 167 CYS B N 1
ATOM 3413 C CA . CYS B 1 167 ? 7.414 -3.764 16.438 1 82.25 167 CYS B CA 1
ATOM 3414 C C . CYS B 1 167 ? 8.031 -2.693 15.547 1 82.25 167 CYS B C 1
ATOM 3416 O O . CYS B 1 167 ? 8.531 -2.996 14.461 1 82.25 167 CYS B O 1
ATOM 3418 N N . HIS B 1 168 ? 8.008 -1.592 16.125 1 81.38 168 HIS B N 1
ATOM 3419 C CA . HIS B 1 168 ? 8.586 -0.465 15.391 1 81.38 168 HIS B CA 1
ATOM 3420 C C . HIS B 1 168 ? 10.086 -0.641 15.211 1 81.38 168 HIS B C 1
ATOM 3422 O O . HIS B 1 168 ? 10.648 -0.204 14.203 1 81.38 168 HIS B O 1
ATOM 3428 N N . HIS B 1 169 ? 10.711 -1.417 16.062 1 79.94 169 HIS B N 1
ATOM 3429 C CA . HIS B 1 169 ? 12.164 -1.588 16 1 79.94 169 HIS B CA 1
ATOM 3430 C C . HIS B 1 169 ? 12.555 -2.648 14.977 1 79.94 169 HIS B C 1
ATOM 3432 O O . HIS B 1 169 ? 13.703 -2.701 14.539 1 79.94 169 HIS B O 1
ATOM 3438 N N . ILE B 1 170 ? 11.625 -3.385 14.57 1 87.62 170 ILE B N 1
ATOM 3439 C CA . ILE B 1 170 ? 11.938 -4.426 13.594 1 87.62 170 ILE B CA 1
ATOM 3440 C C . ILE B 1 170 ? 11.375 -4.043 12.234 1 87.62 170 ILE B C 1
ATOM 3442 O O . ILE B 1 170 ? 11.438 -4.828 11.281 1 87.62 170 ILE B O 1
ATOM 3446 N N . ASP B 1 171 ? 10.867 -2.854 12.133 1 93.12 171 ASP B N 1
ATOM 3447 C CA . ASP B 1 171 ? 10.242 -2.402 10.898 1 93.12 171 ASP B CA 1
ATOM 3448 C C . ASP B 1 171 ? 11.273 -1.801 9.945 1 93.12 171 ASP B C 1
ATOM 3450 O O . ASP B 1 171 ? 11.797 -0.713 10.195 1 93.12 171 ASP B O 1
ATOM 3454 N N . TYR B 1 172 ? 11.539 -2.492 8.898 1 95.44 172 TYR B N 1
ATOM 3455 C CA . TYR B 1 172 ? 12.539 -2.006 7.945 1 95.44 172 TYR B CA 1
ATOM 3456 C C . TYR B 1 172 ? 12.016 -0.792 7.184 1 95.44 172 TYR B C 1
ATOM 3458 O O . TYR B 1 172 ? 12.797 0.042 6.727 1 95.44 172 TYR B O 1
ATOM 3466 N N . GLN B 1 173 ? 10.727 -0.68 7.07 1 94.56 173 GLN B N 1
ATOM 3467 C CA . GLN B 1 173 ? 10.156 0.462 6.367 1 94.56 173 GLN B CA 1
ATOM 3468 C C . GLN B 1 173 ? 10.336 1.749 7.164 1 94.56 173 GLN B C 1
ATOM 3470 O O . GLN B 1 173 ? 10.531 2.82 6.59 1 94.56 173 GLN B O 1
ATOM 3475 N N . LYS B 1 174 ? 10.234 1.625 8.461 1 93.44 174 LYS B N 1
ATOM 3476 C CA . LYS B 1 174 ? 10.469 2.783 9.312 1 93.44 174 LYS B CA 1
ATOM 3477 C C . LYS B 1 174 ? 11.891 3.309 9.156 1 93.44 174 LYS B C 1
ATOM 3479 O O . LYS B 1 174 ? 12.102 4.508 8.961 1 93.44 174 LYS B O 1
ATOM 3484 N N . TYR B 1 175 ? 12.844 2.406 9.219 1 94.31 175 TYR B N 1
ATOM 3485 C CA . TYR B 1 175 ? 14.242 2.803 9.109 1 94.31 175 TYR B CA 1
ATOM 3486 C C . TYR B 1 175 ? 14.523 3.453 7.762 1 94.31 175 TYR B C 1
ATOM 3488 O O . TYR B 1 175 ? 15.227 4.465 7.688 1 94.31 175 TYR B O 1
ATOM 3496 N N . SER B 1 176 ? 13.977 2.844 6.801 1 95.25 176 SER B N 1
ATOM 3497 C CA . SER B 1 176 ? 14.18 3.377 5.461 1 95.25 176 SER B CA 1
ATOM 3498 C C . SER B 1 176 ? 13.5 4.73 5.293 1 95.25 176 SER B C 1
ATOM 3500 O O . SER B 1 176 ? 14.102 5.672 4.762 1 95.25 176 SER B O 1
ATOM 3502 N N . PHE B 1 177 ? 12.312 4.863 5.734 1 94.31 177 PHE B N 1
ATOM 3503 C CA . PHE B 1 177 ? 11.555 6.102 5.609 1 94.31 177 PHE B CA 1
ATOM 3504 C C . PHE B 1 177 ? 12.242 7.234 6.355 1 94.31 177 PHE B C 1
ATOM 3506 O O . PHE B 1 177 ? 12.469 8.312 5.793 1 94.31 177 PHE B O 1
ATOM 3513 N N . GLU B 1 178 ? 12.578 6.969 7.59 1 93.75 178 GLU B N 1
ATOM 3514 C CA . GLU B 1 178 ? 13.227 7.988 8.414 1 93.75 178 GLU B CA 1
ATOM 3515 C C . GLU B 1 178 ? 14.562 8.406 7.816 1 93.75 178 GLU B C 1
ATOM 3517 O O . GLU B 1 178 ? 14.914 9.594 7.832 1 93.75 178 GLU B O 1
ATOM 3522 N N . ALA B 1 179 ? 15.281 7.48 7.332 1 94.38 179 ALA B N 1
ATOM 3523 C CA . ALA B 1 179 ? 16.578 7.793 6.742 1 94.38 179 ALA B CA 1
ATOM 3524 C C . ALA B 1 179 ? 16.422 8.656 5.496 1 94.38 179 ALA B C 1
ATOM 3526 O O . ALA B 1 179 ? 17.156 9.633 5.312 1 94.38 179 ALA B O 1
ATOM 3527 N N . ILE B 1 180 ? 15.484 8.352 4.715 1 93.12 180 ILE B N 1
ATOM 3528 C CA . ILE B 1 180 ? 15.297 9.047 3.449 1 93.12 180 ILE B CA 1
ATOM 3529 C C . ILE B 1 180 ? 14.781 10.461 3.709 1 93.12 180 ILE B C 1
ATOM 3531 O O . ILE B 1 180 ? 15.242 11.422 3.086 1 93.12 180 ILE B O 1
ATOM 3535 N N . ILE B 1 181 ? 13.836 10.578 4.645 1 92.56 181 ILE B N 1
ATOM 3536 C CA . ILE B 1 181 ? 13.312 11.914 4.918 1 92.56 181 ILE B CA 1
ATOM 3537 C C . ILE B 1 181 ? 14.398 12.781 5.539 1 92.56 181 ILE B C 1
ATOM 3539 O O . ILE B 1 181 ? 14.461 13.984 5.289 1 92.56 181 ILE B O 1
ATOM 3543 N N . GLN B 1 182 ? 15.203 12.195 6.391 1 91.56 182 GLN B N 1
ATOM 3544 C CA . GLN B 1 182 ? 16.297 12.953 6.973 1 91.56 182 GLN B CA 1
ATOM 3545 C C . GLN B 1 182 ? 17.266 13.445 5.895 1 91.56 182 GLN B C 1
ATOM 3547 O O . GLN B 1 182 ? 17.719 14.594 5.938 1 91.56 182 GLN B O 1
ATOM 3552 N N . THR B 1 183 ? 17.625 12.609 5 1 89.75 183 THR B N 1
ATOM 3553 C CA . THR B 1 183 ? 18.547 12.953 3.932 1 89.75 183 THR B CA 1
ATOM 3554 C C . THR B 1 183 ? 17.953 14.016 3.018 1 89.75 183 THR B C 1
ATOM 3556 O O . THR B 1 183 ? 18.672 14.875 2.498 1 89.75 183 THR B O 1
ATOM 3559 N N . ASP B 1 184 ? 16.672 14.047 2.875 1 89.06 184 ASP B N 1
ATOM 3560 C CA . ASP B 1 184 ? 16.031 14.977 1.953 1 89.06 184 ASP B CA 1
ATOM 3561 C C . ASP B 1 184 ? 15.773 16.328 2.623 1 89.06 184 ASP B C 1
ATOM 3563 O O . ASP B 1 184 ? 16.047 17.375 2.047 1 89.06 184 ASP B O 1
ATOM 3567 N N . PHE B 1 185 ? 15.32 16.312 3.861 1 88.31 185 PHE B N 1
ATOM 3568 C CA . PHE B 1 185 ? 14.836 17.531 4.5 1 88.31 185 PHE B CA 1
ATOM 3569 C C . PHE B 1 185 ? 15.984 18.312 5.125 1 88.31 185 PHE B C 1
ATOM 3571 O O . PHE B 1 185 ? 15.977 19.547 5.125 1 88.31 185 PHE B O 1
ATOM 3578 N N . VAL B 1 186 ? 16.906 17.547 5.617 1 86.88 186 VAL B N 1
ATOM 3579 C CA . VAL B 1 186 ? 17.984 18.25 6.285 1 86.88 186 VAL B CA 1
ATOM 3580 C C . VAL B 1 186 ? 18.781 19.047 5.266 1 86.88 186 VAL B C 1
ATOM 3582 O O . VAL B 1 186 ? 19.234 18.516 4.25 1 86.88 186 VAL B O 1
ATOM 3585 N N . GLY B 1 187 ? 18.875 20.297 5.496 1 83.56 187 GLY B N 1
ATOM 3586 C CA . GLY B 1 187 ? 19.609 21.188 4.609 1 83.56 187 GLY B CA 1
ATOM 3587 C C . GLY B 1 187 ? 18.703 22.016 3.719 1 83.56 187 GLY B C 1
ATOM 3588 O O . GLY B 1 187 ? 19.172 22.953 3.064 1 83.56 187 GLY B O 1
ATOM 3589 N N . LEU B 1 188 ? 17.391 21.734 3.715 1 84.62 188 LEU B N 1
ATOM 3590 C CA . LEU B 1 188 ? 16.438 22.484 2.908 1 84.62 188 LEU B CA 1
ATOM 3591 C C . LEU B 1 188 ? 15.711 23.516 3.76 1 84.62 188 LEU B C 1
ATOM 3593 O O . LEU B 1 188 ? 15.641 23.391 4.984 1 84.62 188 LEU B O 1
ATOM 3597 N N . THR B 1 189 ? 15.344 24.562 3.096 1 84.19 189 THR B N 1
ATOM 3598 C CA . THR B 1 189 ? 14.523 25.594 3.725 1 84.19 189 THR B CA 1
ATOM 3599 C C . THR B 1 189 ? 13.203 25.766 2.982 1 84.19 189 THR B C 1
ATOM 3601 O O . THR B 1 189 ? 13.172 25.766 1.75 1 84.19 189 THR B O 1
ATOM 3604 N N . PHE B 1 190 ? 12.188 25.734 3.73 1 84.75 190 PHE B N 1
ATOM 3605 C CA . PHE B 1 190 ? 10.852 25.844 3.154 1 84.75 190 PHE B CA 1
ATOM 3606 C C . PHE B 1 190 ? 10.25 27.219 3.438 1 84.75 190 PHE B C 1
ATOM 3608 O O . PHE B 1 190 ? 10.43 27.766 4.523 1 84.75 190 PHE B O 1
ATOM 3615 N N . ASN B 1 191 ? 9.633 27.797 2.379 1 80.12 191 ASN B N 1
ATOM 3616 C CA . ASN B 1 191 ? 9.008 29.109 2.508 1 80.12 191 ASN B CA 1
ATOM 3617 C C . ASN B 1 191 ? 7.578 29 3.037 1 80.12 191 ASN B C 1
ATOM 3619 O O . ASN B 1 191 ? 6.824 28.125 2.615 1 80.12 191 ASN B O 1
ATOM 3623 N N . CYS B 1 192 ? 7.234 29.688 4.016 1 72 192 CYS B N 1
ATOM 3624 C CA . CYS B 1 192 ? 5.891 29.703 4.586 1 72 192 CYS B CA 1
ATOM 3625 C C . CYS B 1 192 ? 5.008 30.719 3.879 1 72 192 CYS B C 1
ATOM 3627 O O . CYS B 1 192 ? 5.418 31.859 3.664 1 72 192 CYS B O 1
ATOM 3629 N N . ASN B 1 193 ? 4.715 30.781 2.516 1 56.62 193 ASN B N 1
ATOM 3630 C CA . ASN B 1 193 ? 4.066 31.859 1.767 1 56.62 193 ASN B CA 1
ATOM 3631 C C . ASN B 1 193 ? 2.904 32.469 2.549 1 56.62 193 ASN B C 1
ATOM 3633 O O . ASN B 1 193 ? 2.139 33.281 2.012 1 56.62 193 ASN B O 1
ATOM 3637 N N . ASP B 1 194 ? 2.084 32.094 3.352 1 48.81 194 ASP B N 1
ATOM 3638 C CA . ASP B 1 194 ? 0.842 32.844 3.32 1 48.81 194 ASP B CA 1
ATOM 3639 C C . ASP B 1 194 ? 1.109 34.344 3.539 1 48.81 194 ASP B C 1
ATOM 3641 O O . ASP B 1 194 ? 2.145 34.719 4.098 1 48.81 194 ASP B O 1
ATOM 3645 N N . GLU B 1 195 ? -0.017 35.125 3.139 1 46.12 195 GLU B N 1
ATOM 3646 C CA . GLU B 1 195 ? -0.164 36.562 3.221 1 46.12 195 GLU B CA 1
ATOM 3647 C C . GLU B 1 195 ? 0.439 37.125 4.512 1 46.12 195 GLU B C 1
ATOM 3649 O O . GLU B 1 195 ? 0.678 36.375 5.457 1 46.12 195 GLU B O 1
ATOM 3654 N N . PRO B 1 196 ? 0.029 38.344 5.008 1 49.84 196 PRO B N 1
ATOM 3655 C CA . PRO B 1 196 ? 0.768 39.375 5.758 1 49.84 196 PRO B CA 1
ATOM 3656 C C . PRO B 1 196 ? 1.479 38.781 6.98 1 49.84 196 PRO B C 1
ATOM 3658 O O . PRO B 1 196 ? 2.545 39.281 7.363 1 49.84 196 PRO B O 1
ATOM 3661 N N . GLU B 1 197 ? 0.868 38 7.805 1 48.44 197 GLU B N 1
ATOM 3662 C CA . GLU B 1 197 ? 1.474 37.625 9.078 1 48.44 197 GLU B CA 1
ATOM 3663 C C . GLU B 1 197 ? 2.064 36.219 9.008 1 48.44 197 GLU B C 1
ATOM 3665 O O . GLU B 1 197 ? 1.439 35.281 8.477 1 48.44 197 GLU B O 1
ATOM 3670 N N . CYS B 1 198 ? 3.414 36.062 8.977 1 53.84 198 CYS B N 1
ATOM 3671 C CA . CYS B 1 198 ? 4.258 34.875 8.992 1 53.84 198 CYS B CA 1
ATOM 3672 C C . CYS B 1 198 ? 3.568 33.719 9.719 1 53.84 198 CYS B C 1
ATOM 3674 O O . CYS B 1 198 ? 3.717 33.562 10.938 1 53.84 198 CYS B O 1
ATOM 3676 N N . LYS B 1 199 ? 2.328 33.312 9.438 1 56.81 199 LYS B N 1
ATOM 3677 C CA . LYS B 1 199 ? 1.672 32.219 10.14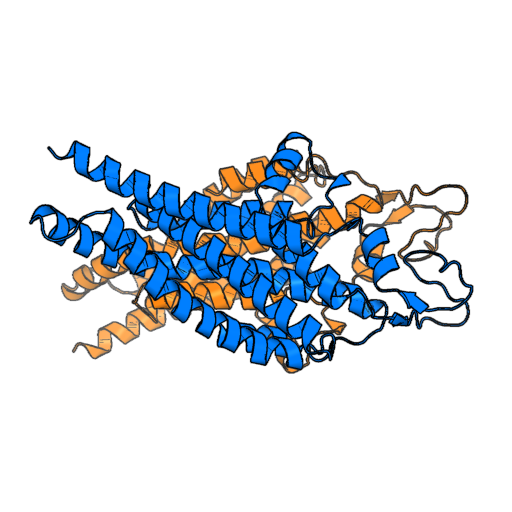1 1 56.81 199 LYS B CA 1
ATOM 3678 C C . LYS B 1 199 ? 2.191 30.875 9.656 1 56.81 199 LYS B C 1
ATOM 3680 O O . LYS B 1 199 ? 1.716 30.344 8.648 1 56.81 199 LYS B O 1
ATOM 3685 N N . CYS B 1 200 ? 3.447 30.453 9.945 1 60.5 200 CYS B N 1
ATOM 3686 C CA . CYS B 1 200 ? 3.932 29.094 9.703 1 60.5 200 CYS B CA 1
ATOM 3687 C C . CYS B 1 200 ? 3.168 28.094 10.555 1 60.5 200 CYS B C 1
ATOM 3689 O O . CYS B 1 200 ? 2.98 28.297 11.75 1 60.5 200 CYS B O 1
ATOM 3691 N N . ILE B 1 201 ? 2.229 27.344 9.93 1 55.81 201 ILE B N 1
ATOM 3692 C CA . ILE B 1 201 ? 1.323 26.391 10.562 1 55.81 201 ILE B CA 1
ATOM 3693 C C . ILE B 1 201 ? 2.084 25.562 11.594 1 55.81 201 ILE B C 1
ATOM 3695 O O . ILE B 1 201 ? 1.506 25.125 12.594 1 55.81 201 ILE B O 1
ATOM 3699 N N . PHE B 1 202 ? 3.373 25.203 11.289 1 56.31 202 PHE B N 1
ATOM 3700 C CA . PHE B 1 202 ? 4.02 24.266 12.195 1 56.31 202 PHE B CA 1
ATOM 3701 C C . PHE B 1 202 ? 4.75 25 13.312 1 56.31 202 PHE B C 1
ATOM 3703 O O . PHE B 1 202 ? 5.582 24.422 14.008 1 56.31 202 PHE B O 1
ATOM 3710 N N . GLY B 1 203 ? 4.312 26.281 13.703 1 51.88 203 GLY B N 1
ATOM 3711 C CA . GLY B 1 203 ? 4.898 27.047 14.789 1 51.88 203 GLY B CA 1
ATOM 3712 C C . GLY B 1 203 ? 5.945 28.047 14.312 1 51.88 203 GLY B C 1
ATOM 3713 O O . GLY B 1 203 ? 6.395 27.984 13.164 1 51.88 203 GLY B O 1
ATOM 3714 N N . VAL B 1 204 ? 6.105 29.188 15.102 1 47.53 204 VAL B N 1
ATOM 3715 C CA . VAL B 1 204 ? 6.906 30.406 15.023 1 47.53 204 VAL B CA 1
ATOM 3716 C C . VAL B 1 204 ? 8.375 30.047 14.844 1 47.53 204 VAL B C 1
ATOM 3718 O O . VAL B 1 204 ? 8.93 29.25 15.609 1 47.53 204 VAL B O 1
ATOM 3721 N N . ASN B 1 205 ? 8.891 29.891 13.695 1 45.16 205 ASN B N 1
ATOM 3722 C CA . ASN B 1 205 ? 10.352 29.984 13.68 1 45.16 205 ASN B CA 1
ATOM 3723 C C . ASN B 1 205 ? 10.859 31 14.703 1 45.16 205 ASN B C 1
ATOM 3725 O O . ASN B 1 205 ? 10.242 32.031 14.914 1 45.16 205 ASN B O 1
ATOM 3729 N N . SER B 1 206 ? 11.523 30.422 15.531 1 43.66 206 SER B N 1
ATOM 3730 C CA . SER B 1 206 ? 12.305 31.219 16.469 1 43.66 206 SER B CA 1
ATOM 3731 C C . SER B 1 206 ? 12.867 32.469 15.797 1 43.66 206 SER B C 1
ATOM 3733 O O . SER B 1 206 ? 13.305 33.406 16.469 1 43.66 206 SER B O 1
ATOM 3735 N N . THR B 1 207 ? 13.445 32.281 14.656 1 47.69 207 THR B N 1
ATOM 3736 C CA . THR B 1 207 ? 14.414 33.312 14.336 1 47.69 207 THR B CA 1
ATOM 3737 C C . THR B 1 207 ? 13.742 34.5 13.648 1 47.69 207 THR B C 1
ATOM 3739 O O . THR B 1 207 ? 14.414 35.406 13.156 1 47.69 207 THR B O 1
ATOM 3742 N N . GLY B 1 208 ? 12.422 34.625 13.734 1 51.22 208 GLY B N 1
ATOM 3743 C CA . GLY B 1 208 ? 11.852 35.844 13.195 1 51.22 208 GLY B CA 1
ATOM 3744 C C . GLY B 1 208 ? 11.602 35.781 11.695 1 51.22 208 GLY B C 1
ATOM 3745 O O . GLY B 1 208 ? 11.039 36.688 11.117 1 51.22 208 GLY B O 1
ATOM 3746 N N . THR B 1 209 ? 12.305 34.781 10.922 1 57.53 209 THR B N 1
ATOM 3747 C CA . THR B 1 209 ? 12.125 34.75 9.477 1 57.53 209 THR B CA 1
ATOM 3748 C C . THR B 1 209 ? 11.039 33.75 9.086 1 57.53 209 THR B C 1
ATOM 3750 O O . THR B 1 209 ? 10.805 32.781 9.797 1 57.53 209 THR B O 1
ATOM 3753 N N . CYS B 1 210 ? 10.18 34.031 8.172 1 68.38 210 CYS B N 1
ATOM 3754 C CA . CYS B 1 210 ? 9.031 33.281 7.656 1 68.38 210 CYS B CA 1
ATOM 3755 C C . CYS B 1 210 ? 9.477 32.031 6.902 1 68.38 210 CYS B C 1
ATOM 3757 O O . CYS B 1 210 ? 9.117 31.844 5.738 1 68.38 210 CYS B O 1
ATOM 3759 N N . GLU B 1 211 ? 10.664 31.406 7.293 1 75.94 211 GLU B N 1
ATOM 3760 C CA . GLU B 1 211 ? 11.164 30.172 6.68 1 75.94 211 GLU B CA 1
ATOM 3761 C C . GLU B 1 211 ? 11.281 29.047 7.703 1 75.94 211 GLU B C 1
ATOM 3763 O O . GLU B 1 211 ? 11.57 29.297 8.875 1 75.94 211 GLU B O 1
ATOM 3768 N N . LEU B 1 212 ? 10.938 27.875 7.312 1 79.25 212 LEU B N 1
ATOM 3769 C CA . LEU B 1 212 ? 11.07 26.672 8.141 1 79.25 212 LEU B CA 1
ATOM 3770 C C . LEU B 1 212 ? 12.234 25.812 7.664 1 79.25 212 LEU B C 1
ATOM 3772 O O . LEU B 1 212 ? 12.375 25.547 6.465 1 79.25 212 LEU B O 1
ATOM 3776 N N . SER B 1 213 ? 13.156 25.594 8.609 1 83.75 213 SER B N 1
ATOM 3777 C CA . SER B 1 213 ? 14.242 24.672 8.266 1 83.75 213 SER B CA 1
ATOM 3778 C C . SER B 1 213 ? 13.75 23.234 8.211 1 83.75 213 SER B C 1
ATOM 3780 O O . SER B 1 213 ? 12.789 22.875 8.891 1 83.75 213 SER B O 1
ATOM 3782 N N . GLY B 1 214 ? 14.266 22.438 7.352 1 84.62 214 GLY B N 1
ATOM 3783 C CA . GLY B 1 214 ? 13.938 21.031 7.262 1 84.62 214 GLY B CA 1
ATOM 3784 C C . GLY B 1 214 ? 14.016 20.312 8.602 1 84.62 214 GLY B C 1
ATOM 3785 O O . GLY B 1 214 ? 13.195 19.438 8.891 1 84.62 214 GLY B O 1
ATOM 3786 N N . GLN B 1 215 ? 15.047 20.734 9.43 1 84.12 215 GLN B N 1
ATOM 3787 C CA . GLN B 1 215 ? 15.188 20.109 10.742 1 84.12 215 GLN B CA 1
ATOM 3788 C C . GLN B 1 215 ? 14.008 20.453 11.648 1 84.12 215 GLN B C 1
ATOM 3790 O O . GLN B 1 215 ? 13.555 19.609 12.43 1 84.12 215 GLN B O 1
ATOM 3795 N N . ASP B 1 216 ? 13.477 21.594 11.492 1 82.25 216 ASP B N 1
ATOM 3796 C CA . ASP B 1 216 ? 12.336 22.016 12.297 1 82.25 216 ASP B CA 1
ATOM 3797 C C . ASP B 1 216 ? 11.086 21.203 11.938 1 82.25 216 ASP B C 1
ATOM 3799 O O . ASP B 1 216 ? 10.297 20.844 12.82 1 82.25 216 ASP B O 1
ATOM 3803 N N . ILE B 1 217 ? 11.031 20.922 10.703 1 82.75 217 ILE B N 1
ATOM 3804 C CA . ILE B 1 217 ? 9.883 20.156 10.234 1 82.75 217 ILE B CA 1
ATOM 3805 C C . ILE B 1 217 ? 9.969 18.734 10.766 1 82.75 217 ILE B C 1
ATOM 3807 O O . ILE B 1 217 ? 8.977 18.172 11.25 1 82.75 217 ILE B O 1
ATOM 3811 N N . LEU B 1 218 ? 11.156 18.188 10.711 1 86.19 218 LEU B N 1
ATOM 3812 C CA . LEU B 1 218 ? 11.336 16.812 11.188 1 86.19 218 LEU B CA 1
ATOM 3813 C C . LEU B 1 218 ? 11.094 16.734 12.695 1 86.19 218 LEU B C 1
ATOM 3815 O O . LEU B 1 218 ? 10.492 15.773 13.18 1 86.19 218 LEU B O 1
ATOM 3819 N N . ASP B 1 219 ? 11.477 17.734 13.422 1 82.06 219 ASP B N 1
ATOM 3820 C CA . ASP B 1 219 ? 11.273 17.766 14.867 1 82.06 219 ASP B CA 1
ATOM 3821 C C . ASP B 1 219 ? 9.789 17.906 15.203 1 82.06 219 ASP B C 1
ATOM 3823 O O . ASP B 1 219 ? 9.312 17.312 16.172 1 82.06 219 ASP B O 1
ATOM 3827 N N . TYR B 1 220 ? 9.18 18.672 14.336 1 76.31 220 TYR B N 1
ATOM 3828 C CA . TYR B 1 220 ? 7.75 18.875 14.547 1 76.31 220 TYR B CA 1
ATOM 3829 C C . TYR B 1 220 ? 6.977 17.578 14.367 1 76.31 220 TYR B C 1
ATOM 3831 O O . TYR B 1 220 ? 6.051 17.281 15.133 1 76.31 220 TYR B O 1
ATOM 3839 N N . TYR B 1 221 ? 7.426 16.812 13.461 1 78.88 221 TYR B N 1
ATOM 3840 C CA . TYR B 1 221 ? 6.719 15.57 13.18 1 78.88 221 TYR B CA 1
ATOM 3841 C C . TYR B 1 221 ? 7.223 14.445 14.07 1 78.88 221 TYR B C 1
ATOM 3843 O O . TYR B 1 221 ? 6.695 13.328 14.031 1 78.88 221 TYR B O 1
ATOM 3851 N N . GLY B 1 222 ? 8.227 14.688 14.867 1 78.44 222 GLY B N 1
ATOM 3852 C CA . GLY B 1 222 ? 8.688 13.711 15.852 1 78.44 222 GLY B CA 1
ATOM 3853 C C . GLY B 1 222 ? 9.797 12.82 15.336 1 78.44 222 GLY B C 1
ATOM 3854 O O . GLY B 1 222 ? 10.055 11.75 15.891 1 78.44 222 GLY B O 1
ATOM 3855 N N . TYR B 1 223 ? 10.242 13.141 14.203 1 80.69 223 TYR B N 1
ATOM 3856 C CA . TYR B 1 223 ? 11.375 12.383 13.672 1 80.69 223 TYR B CA 1
ATOM 3857 C C . TYR B 1 223 ? 12.695 12.93 14.211 1 80.69 223 TYR B C 1
ATOM 3859 O O . TYR B 1 223 ? 13.469 13.531 13.469 1 80.69 223 TYR B O 1
ATOM 3867 N N . THR B 1 224 ? 12.727 12.578 15.648 1 72.31 224 THR B N 1
ATOM 3868 C CA . THR B 1 224 ? 13.867 13.148 16.359 1 72.31 224 THR B CA 1
ATOM 3869 C C . THR B 1 224 ? 15.031 12.172 16.375 1 72.31 224 THR B C 1
ATOM 3871 O O . THR B 1 224 ? 14.836 10.953 16.312 1 72.31 224 THR B O 1
ATOM 3874 N N . LYS B 1 225 ? 16.312 12.469 16 1 79.62 225 LYS B N 1
ATOM 3875 C CA . LYS B 1 225 ? 17.609 11.82 16.172 1 79.62 225 LYS B CA 1
ATOM 3876 C C . LYS B 1 225 ? 17.781 10.656 15.211 1 79.62 225 LYS B C 1
ATOM 3878 O O . LYS B 1 225 ? 17.938 9.508 15.641 1 79.62 225 LYS B O 1
ATOM 3883 N N . ILE B 1 226 ? 17.656 10.914 14.109 1 83.19 226 ILE B N 1
ATOM 3884 C CA . ILE B 1 226 ? 17.875 9.898 13.086 1 83.19 226 ILE B CA 1
ATOM 3885 C C . ILE B 1 226 ? 19.359 9.789 12.766 1 83.19 226 ILE B C 1
ATOM 3887 O O . ILE B 1 226 ? 20.016 10.797 12.492 1 83.19 226 ILE B O 1
ATOM 3891 N N . ASN B 1 227 ? 19.906 8.586 13.07 1 90.12 227 ASN B N 1
ATOM 3892 C CA . ASN B 1 227 ? 21.281 8.281 12.664 1 90.12 227 ASN B CA 1
ATOM 3893 C C . ASN B 1 227 ? 21.312 7.383 11.43 1 90.12 227 ASN B C 1
ATOM 3895 O O . ASN B 1 227 ? 20.922 6.219 11.5 1 90.12 227 ASN B O 1
ATOM 3899 N N . LEU B 1 228 ? 21.828 7.898 10.352 1 92.5 228 LEU B N 1
ATOM 3900 C CA . LEU B 1 228 ? 21.797 7.195 9.078 1 92.5 228 LEU B CA 1
ATOM 3901 C C . LEU B 1 228 ? 22.609 5.906 9.148 1 92.5 228 LEU B C 1
ATOM 3903 O O . LEU B 1 228 ? 22.203 4.879 8.602 1 92.5 228 LEU B O 1
ATOM 3907 N N . ASN B 1 229 ? 23.688 5.93 9.844 1 93 229 ASN B N 1
ATOM 3908 C CA . ASN B 1 229 ? 24.531 4.746 9.938 1 93 229 ASN B CA 1
ATOM 3909 C C . ASN B 1 229 ? 23.875 3.646 10.758 1 93 229 ASN B C 1
ATOM 3911 O O . ASN B 1 229 ? 23.938 2.469 10.406 1 93 229 ASN B O 1
ATOM 3915 N N . GLU B 1 230 ? 23.328 4.062 11.852 1 94 230 GLU B N 1
ATOM 3916 C CA . GLU B 1 230 ? 22.641 3.074 12.68 1 94 230 GLU B CA 1
ATOM 3917 C C . GLU B 1 230 ? 21.438 2.48 11.945 1 94 230 GLU B C 1
ATOM 3919 O O . GLU B 1 230 ? 21.141 1.294 12.094 1 94 230 GLU B O 1
ATOM 3924 N N . TRP B 1 231 ? 20.797 3.332 11.188 1 95.31 231 TRP B N 1
ATOM 3925 C CA . TRP B 1 231 ? 19.656 2.855 10.422 1 95.31 231 TRP B CA 1
ATOM 3926 C C . TRP B 1 231 ? 20.094 1.893 9.32 1 95.31 231 TRP B C 1
ATOM 3928 O O . TRP B 1 231 ? 19.438 0.874 9.078 1 95.31 231 TRP B O 1
ATOM 3938 N N . ALA B 1 232 ? 21.172 2.207 8.664 1 95.62 232 ALA B N 1
ATOM 3939 C CA . ALA B 1 232 ? 21.703 1.32 7.633 1 95.62 232 ALA B CA 1
ATOM 3940 C C . ALA B 1 232 ? 22.125 -0.024 8.227 1 95.62 232 ALA B C 1
ATOM 3942 O O . ALA B 1 232 ? 21.875 -1.074 7.625 1 95.62 232 ALA B O 1
ATOM 3943 N N . LEU B 1 233 ? 22.719 0.041 9.391 1 95.5 233 LEU B N 1
ATOM 3944 C CA . LEU B 1 233 ? 23.141 -1.186 10.055 1 95.5 233 LEU B CA 1
ATOM 3945 C C . LEU B 1 233 ?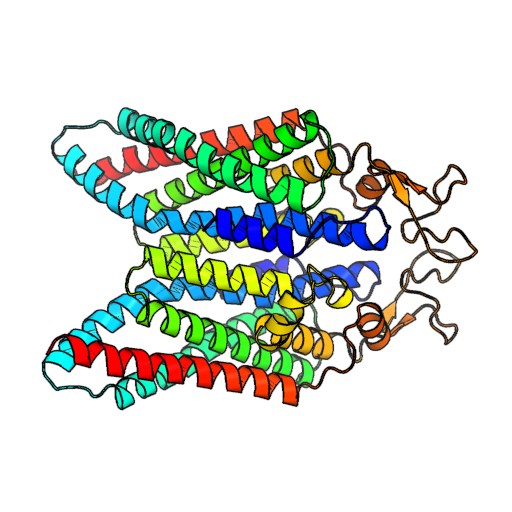 21.938 -2.029 10.461 1 95.5 233 LEU B C 1
ATOM 3947 O O . LEU B 1 233 ? 22 -3.262 10.422 1 95.5 233 LEU B O 1
ATOM 3951 N N . ALA B 1 234 ? 20.922 -1.34 10.93 1 95.38 234 ALA B N 1
ATOM 3952 C CA . ALA B 1 234 ? 19.703 -2.059 11.289 1 95.38 234 ALA B CA 1
ATOM 3953 C C . ALA B 1 234 ? 19.109 -2.779 10.078 1 95.38 234 ALA B C 1
ATOM 3955 O O . ALA B 1 234 ? 18.703 -3.939 10.172 1 95.38 234 ALA B O 1
ATOM 3956 N N . LEU B 1 235 ? 19.094 -2.143 8.945 1 97.12 235 LEU B N 1
ATOM 3957 C CA . LEU B 1 235 ? 18.578 -2.752 7.723 1 97.12 235 LEU B CA 1
ATOM 3958 C C . LEU B 1 235 ? 19.453 -3.918 7.281 1 97.12 235 LEU B C 1
ATOM 3960 O O . LEU B 1 235 ? 18.938 -4.961 6.871 1 97.12 235 LEU B O 1
ATOM 3964 N N . MET B 1 236 ? 20.75 -3.705 7.383 1 96.56 236 MET B N 1
ATOM 3965 C CA . MET B 1 236 ? 21.672 -4.789 7.047 1 96.56 236 MET B CA 1
ATOM 3966 C C . MET B 1 236 ? 21.484 -5.973 7.992 1 96.56 236 MET B C 1
ATOM 3968 O O . MET B 1 236 ? 21.562 -7.125 7.57 1 96.56 236 MET B O 1
ATOM 3972 N N . GLY B 1 237 ? 21.312 -5.609 9.227 1 96.62 237 GLY B N 1
ATOM 3973 C CA . GLY B 1 237 ? 21.047 -6.668 10.188 1 96.62 237 GLY B CA 1
ATOM 3974 C C . GLY B 1 237 ? 19.797 -7.473 9.859 1 96.62 237 GLY B C 1
ATOM 3975 O O . GLY B 1 237 ? 19.781 -8.695 10.008 1 96.62 237 GLY B O 1
ATOM 3976 N N . LEU B 1 238 ? 18.797 -6.836 9.414 1 96.69 238 LEU B N 1
ATOM 3977 C CA . LEU B 1 238 ? 17.562 -7.52 9.055 1 96.69 238 LEU B CA 1
ATOM 3978 C C . LEU B 1 238 ? 17.766 -8.383 7.812 1 96.69 238 LEU B C 1
ATOM 3980 O O . LEU B 1 238 ? 17.172 -9.469 7.707 1 96.69 238 LEU B O 1
ATOM 3984 N N . ILE B 1 239 ? 18.547 -7.922 6.855 1 96.44 239 ILE B N 1
ATOM 3985 C CA . ILE B 1 239 ? 18.859 -8.711 5.672 1 96.44 239 ILE B CA 1
ATOM 3986 C C . ILE B 1 239 ? 19.531 -10.023 6.09 1 96.44 239 ILE B C 1
ATOM 3988 O O . ILE B 1 239 ? 19.109 -11.102 5.656 1 96.44 239 ILE B O 1
ATOM 3992 N N . VAL B 1 240 ? 20.531 -9.875 6.961 1 96.12 240 VAL B N 1
ATOM 3993 C CA . VAL B 1 240 ? 21.266 -11.055 7.422 1 96.12 240 VAL B CA 1
ATOM 3994 C C . VAL B 1 240 ? 20.328 -11.969 8.203 1 96.12 240 VAL B C 1
ATOM 3996 O O . VAL B 1 240 ? 20.406 -13.195 8.07 1 96.12 240 VAL B O 1
ATOM 3999 N N . PHE B 1 241 ? 19.469 -11.383 8.938 1 96.44 241 PHE B N 1
ATOM 4000 C CA . PHE B 1 241 ? 18.531 -12.156 9.734 1 96.44 241 PHE B CA 1
ATOM 4001 C C . PHE B 1 241 ? 17.625 -12.984 8.836 1 96.44 241 PHE B C 1
ATOM 4003 O O . PHE B 1 241 ? 17.469 -14.195 9.039 1 96.44 241 PHE B O 1
ATOM 4010 N N . PHE B 1 242 ? 17.047 -12.414 7.855 1 96.12 242 PHE B N 1
ATOM 4011 C CA . PHE B 1 242 ? 16.109 -13.117 6.984 1 96.12 242 PHE B CA 1
ATOM 4012 C C . PHE B 1 242 ? 16.859 -14.125 6.109 1 96.12 242 PHE B C 1
ATOM 4014 O O . PHE B 1 242 ? 16.344 -15.219 5.844 1 96.12 242 PHE B O 1
ATOM 4021 N N . ARG B 1 243 ? 18 -13.766 5.684 1 94.69 243 ARG B N 1
ATOM 4022 C CA . ARG B 1 243 ? 18.781 -14.68 4.855 1 94.69 243 ARG B CA 1
ATOM 4023 C C . ARG B 1 243 ? 19.25 -15.883 5.668 1 94.69 243 ARG B C 1
ATOM 4025 O O . ARG B 1 243 ? 19.281 -17.016 5.164 1 94.69 243 ARG B O 1
ATOM 4032 N N . PHE B 1 244 ? 19.672 -15.555 6.832 1 95.88 244 PHE B N 1
ATOM 4033 C CA . PHE B 1 244 ? 20.062 -16.656 7.715 1 95.88 244 PHE B CA 1
ATOM 4034 C C . PHE B 1 244 ? 18.875 -17.547 8.031 1 95.88 244 PHE B C 1
ATOM 4036 O O . PHE B 1 244 ? 19 -18.766 8.102 1 95.88 244 PHE B O 1
ATOM 4043 N N . GLY B 1 245 ? 17.734 -16.938 8.266 1 95.44 245 GLY B N 1
ATOM 4044 C CA . GLY B 1 245 ? 16.531 -17.734 8.445 1 95.44 245 GLY B CA 1
ATOM 4045 C C . GLY B 1 245 ? 16.188 -18.594 7.238 1 95.44 245 GLY B C 1
ATOM 4046 O O . GLY B 1 245 ? 15.773 -19.75 7.387 1 95.44 245 GLY B O 1
ATOM 4047 N N . PHE B 1 246 ? 16.344 -17.969 6.094 1 93.56 246 PHE B N 1
ATOM 4048 C CA . PHE B 1 246 ? 16.141 -18.688 4.836 1 93.56 246 PHE B CA 1
ATOM 4049 C C . PHE B 1 246 ? 17.047 -19.906 4.766 1 93.56 246 PHE B C 1
ATOM 4051 O O . PHE B 1 246 ? 16.609 -21 4.414 1 93.56 246 PHE B O 1
ATOM 4058 N N . TYR B 1 247 ? 18.25 -19.797 5.16 1 93.38 247 TYR B N 1
ATOM 4059 C CA . TYR B 1 247 ? 19.219 -20.891 5.191 1 93.38 247 TYR B CA 1
ATOM 4060 C C . TYR B 1 247 ? 18.781 -21.984 6.164 1 93.38 247 TYR B C 1
ATOM 4062 O O . TYR B 1 247 ? 18.812 -23.172 5.832 1 93.38 247 TYR B O 1
ATOM 4070 N N . LEU B 1 248 ? 18.344 -21.594 7.297 1 94.19 248 LEU B N 1
ATOM 4071 C CA . LEU B 1 248 ? 17.953 -22.547 8.328 1 94.19 248 LEU B CA 1
ATOM 4072 C C . LEU B 1 248 ? 16.719 -23.344 7.895 1 94.19 248 LEU B C 1
ATOM 4074 O O . LEU B 1 248 ? 16.625 -24.547 8.148 1 94.19 248 LEU B O 1
ATOM 4078 N N . ILE B 1 249 ? 15.805 -22.656 7.309 1 92.5 249 ILE B N 1
ATOM 4079 C CA . ILE B 1 249 ? 14.578 -23.328 6.879 1 92.5 249 ILE B CA 1
ATOM 4080 C C . ILE B 1 249 ? 14.898 -24.359 5.809 1 92.5 249 ILE B C 1
ATOM 4082 O O . ILE B 1 249 ? 14.383 -25.484 5.848 1 92.5 249 ILE B O 1
ATOM 4086 N N . LEU B 1 250 ? 15.719 -24 4.883 1 87.19 250 LEU B N 1
ATOM 4087 C CA . LEU B 1 250 ? 16.078 -24.922 3.814 1 87.19 250 LEU B CA 1
ATOM 4088 C C . LEU B 1 250 ? 16.891 -26.109 4.359 1 87.19 250 LEU B C 1
ATOM 4090 O O . LEU B 1 250 ? 16.766 -27.234 3.869 1 87.19 250 LEU B O 1
ATOM 4094 N N . ARG B 1 251 ? 17.688 -25.797 5.328 1 86.62 251 ARG B N 1
ATOM 4095 C CA . ARG B 1 251 ? 18.516 -26.859 5.914 1 86.62 251 ARG B CA 1
ATOM 4096 C C . ARG B 1 251 ? 17.672 -27.844 6.707 1 86.62 251 ARG B C 1
ATOM 4098 O O . ARG B 1 251 ? 17.906 -29.047 6.664 1 86.62 251 ARG B O 1
ATOM 4105 N N . PHE B 1 252 ? 16.734 -27.328 7.371 1 86.88 252 PHE B N 1
ATOM 4106 C CA . PHE B 1 252 ? 15.922 -28.188 8.219 1 86.88 252 PHE B CA 1
ATOM 4107 C C . PHE B 1 252 ? 14.844 -28.906 7.402 1 86.88 252 PHE B C 1
ATOM 4109 O O . PHE B 1 252 ? 14.375 -29.969 7.785 1 86.88 252 PHE B O 1
ATOM 4116 N N . ARG B 1 253 ? 14.227 -28.312 6.488 1 76.06 253 ARG B N 1
ATOM 4117 C CA . ARG B 1 253 ? 13.203 -28.969 5.668 1 76.06 253 ARG B CA 1
ATOM 4118 C C . ARG B 1 253 ? 13.781 -30.156 4.926 1 76.06 253 ARG B C 1
ATOM 4120 O O . ARG B 1 253 ? 13.062 -31.109 4.613 1 76.06 253 ARG B O 1
ATOM 4127 N N . LYS B 1 254 ? 14.977 -30.234 4.469 1 60.75 254 LYS B N 1
ATOM 4128 C CA . LYS B 1 254 ? 15.57 -31.469 3.959 1 60.75 254 LYS B CA 1
ATOM 4129 C C . LYS B 1 254 ? 15.484 -32.594 4.988 1 60.75 254 LYS B C 1
ATOM 4131 O O . LYS B 1 254 ? 15.32 -33.75 4.629 1 60.75 254 LYS B O 1
ATOM 4136 N N . GLY B 1 255 ? 15.625 -32.156 6.238 1 52.97 255 GLY B N 1
ATOM 4137 C CA . GLY B 1 255 ? 15.766 -33.281 7.137 1 52.97 255 GLY B CA 1
ATOM 4138 C C . GLY B 1 255 ? 14.492 -34.094 7.277 1 52.97 255 GLY B C 1
ATOM 4139 O O . GLY B 1 255 ? 14.516 -35.219 7.777 1 52.97 255 GLY B O 1
ATOM 4140 N N . ARG B 1 256 ? 13.391 -33.562 7.074 1 45.75 256 ARG B N 1
ATOM 4141 C CA . ARG B 1 256 ? 12.25 -34.406 7.379 1 45.75 256 ARG B CA 1
ATOM 4142 C C . ARG B 1 256 ? 12 -35.406 6.258 1 45.75 256 ARG B C 1
ATOM 4144 O O . ARG B 1 256 ? 11.312 -36.438 6.457 1 45.75 256 ARG B O 1
ATOM 4151 N N . ARG B 1 257 ? 12.219 -35.344 5.035 1 45.44 257 ARG B N 1
ATOM 4152 C CA . ARG B 1 257 ? 11.859 -36.438 4.125 1 45.44 257 ARG B CA 1
ATOM 4153 C C . ARG B 1 257 ? 12.922 -37.531 4.137 1 45.44 257 ARG B C 1
ATOM 4155 O O . ARG B 1 257 ? 12.875 -38.438 3.318 1 45.44 257 ARG B O 1
ATOM 4162 N N . ARG B 1 258 ? 13.812 -37.562 5.129 1 37.94 258 ARG B N 1
ATOM 4163 C CA . ARG B 1 258 ? 14.367 -38.906 5.309 1 37.94 258 ARG B CA 1
ATOM 4164 C C . ARG B 1 258 ? 13.461 -39.75 6.191 1 37.94 258 ARG B C 1
ATOM 4166 O O . ARG B 1 258 ? 12.945 -39.281 7.207 1 37.94 258 ARG B O 1
#

InterPro domains:
  IPR013525 ABC-2 type transporter, transmembrane domain [PF01061] (3-183)
  IPR052215 Plant ABC transporter G [PTHR48042] (1-254)

Foldseek 3Di:
DLLVVLVVLLVVLFQQDQALVSPLVVLVSLLCLLLVLLLCLLVCLVVLLVVVVVVVVCVVVVNDDLVVVLVVVLVVVLVVLLVSLVSSLVRNVVSNNFDPDPVLSVQLSLLSSLSNLLSNLQLLLLCLQPVDSVVSSVVSNVVSVLLSCLLCSNPHLVRDDPVCNVVNLLRLSNLSSLSNLCSGQAPDKGAHDDPDDLCSVLDDPPVNDSIDGSVSVCVSSPSPDRDSVVSSVSSVVSSCVSSVSSSVSVVVVVPPVD/DLLVVLVVLLVVLFQQDQALVSPLVVLVSLLCLLLVLLLCLLVCLVVLLVVVVVVVVCVVVVNDDLVVVLVVVLVVVLVVLLVSLCSSLVRNVVSNNFDPDPVLSVQLSLLSSLSNLLSNLQLLLLCLQPVDSVVSSVVSNVVSVLLSCLLCSNPHLVRDDPVCNVVNLLRLSNLSSLSNLCSGQAPDKGAHDDPDDLCSVLDDPPVNDSIDGSVSVCVSSPSPDRDNVVSSVSSVVSSCVSSVSSSVSVVVVVPPVD

Sequence (516 aa):
MYMCLALLMGSTWWKVGLEQKNIEDRFSAHFFSVTFLSLMSVAGIPGFLEERLVFQRERSIGFYSVGPYVLANTLISTPFLMIITLSFSIIAYPMIGLHENIYNAINFLAFIFLTLFVAESMVIFISAAIPTFVAALAITTFANGFYMVIAGYLVRRSALPEFLKWCHHIDYQKYSFEAIIQTDFVGLTFNCNDEPECKCIFGVNSTGTCELSGQDILDYYGYTKINLNEWALALMGLIVFFRFGFYLILRFRKGRRRMYMCLALLMGSTWWKVGLEQKNIEDRFSAHFFSVTFLSLMSVAGIPGFLEERLVFQRERSIGFYSVGPYVLANTLISTPFLMIITLSFSIIAYPMIGLHENIYNAINFLAFIFLTLFVAESMVIFISAAIPTFVAALAITTFANGFYMVIAGYLVRRSALPEFLKWCHHIDYQKYSFEAIIQTDFVGLTFNCNDEPECKCIFGVNSTGTCELSGQDILDYYGYTKINLNEWALALMGLIVFFRFGFYLILRFRKGRRR

Nearest PDB structures (foldseek):
  8wtm-assembly1_A  TM=8.806E-01  e=1.223E-12  Arabidopsis thaliana
  8wto-assembly1_B  TM=8.984E-01  e=3.684E-12  Arabidopsis thaliana
  9iul-assembly1_A  TM=8.975E-01  e=1.900E-08  Candida albicans SC5314
  7p05-assembly1_A  TM=8.836E-01  e=3.298E-08  Saccharomyces cerevisiae S288C
  9ium-assembly1_A  TM=8.947E-01  e=8.268E-08  Candida albicans SC5314

Secondary structure (DSSP, 8-state):
-HHHHHHHHHHHTTT--SBHHHHHHHHHHHHHHHHHHHHHGGGGHHHHHHHHHHHHHHHHTT---HHHHHHHHHHHHHHHHHHHHHHHHHHHHHHHT----HHHHHHHHHHHHHHHHHHHHHHHHHHHHS--HHHHHHHHHHHHHHHHHTTSSSS-GGGS-HHHHHHHTT-HHHHHHHHHHHHHHTT-EEE---SSS---TT---TTSSSEEEHHHHHHHHT-----HHHHHHHHHHHHHHHHHHHHHHHHHHHHHT-/-HHHHHHHHHHHTTT--SBGGGHHHHHHHHHHHHHHHHHHGGGGHHHHHHHHHHHHHHHHTT---HHHHHHHHHHHHHHHHHHHHHHHHHHHHHHHT----HHHHHHHHHHHHHHHHHHHHHHHHHHHHS--HHHHHHHHHHHHHHHHHTTSSSS-GGGS-HHHHHHHTT-HHHHHHHHHHHHHHTT-EEE---SSS---TT---TTSSSEEEHHHHHHHHT-----HHHHHHHHHHHHHHHHHHHHHHHHHHHHHT-